Protein AF-0000000075309682 (afdb_homodimer)

Organism: NCBI:txid81985

Structure (mmCIF, N/CA/C/O backbone):
data_AF-0000000075309682-model_v1
#
loop_
_entity.id
_entity.type
_entity.pdbx_description
1 polymer 'TIR domain-containing protein'
#
loop_
_atom_site.group_PDB
_atom_site.id
_atom_site.type_symbol
_atom_site.label_atom_id
_atom_site.label_alt_id
_atom_site.label_comp_id
_atom_site.label_asym_id
_atom_site.label_entity_id
_atom_site.label_seq_id
_atom_site.pdbx_PDB_ins_code
_atom_site.Cartn_x
_atom_site.Cartn_y
_atom_site.Cartn_z
_atom_site.occupancy
_atom_site.B_iso_or_equiv
_atom_site.auth_seq_id
_atom_site.auth_comp_id
_atom_site.auth_asym_id
_atom_site.auth_atom_id
_atom_site.pdbx_PDB_model_num
ATOM 1 N N . MET A 1 1 ? -8.477 -44.25 30.625 1 30.27 1 MET A N 1
ATOM 2 C CA . MET A 1 1 ? -8.773 -44.062 29.203 1 30.27 1 MET A CA 1
ATOM 3 C C . MET A 1 1 ? -8.367 -42.656 28.734 1 30.27 1 MET A C 1
ATOM 5 O O . MET A 1 1 ? -9 -41.688 29.109 1 30.27 1 MET A O 1
ATOM 9 N N . GLU A 1 2 ? -7.117 -42.438 28.438 1 32.97 2 GLU A N 1
ATOM 10 C CA . GLU A 1 2 ? -6.523 -41.125 28.109 1 32.97 2 GLU A CA 1
ATOM 11 C C . GLU A 1 2 ? -7.09 -40.594 26.812 1 32.97 2 GLU A C 1
ATOM 13 O O . GLU A 1 2 ? -7.277 -41.312 25.844 1 32.97 2 GLU A O 1
ATOM 18 N N . ALA A 1 3 ? -7.887 -39.531 26.875 1 37.75 3 ALA A N 1
ATOM 19 C CA . ALA A 1 3 ? -8.445 -38.906 25.688 1 37.75 3 ALA A CA 1
ATOM 20 C C . ALA A 1 3 ? -7.383 -38.75 24.594 1 37.75 3 ALA A C 1
ATOM 22 O O . ALA A 1 3 ? -6.246 -38.344 24.875 1 37.75 3 ALA A O 1
ATOM 23 N N . PRO A 1 4 ? -7.484 -39.469 23.391 1 36.34 4 PRO A N 1
ATOM 24 C CA . PRO A 1 4 ? -6.516 -39.219 22.328 1 36.34 4 PRO A CA 1
ATOM 25 C C . PRO A 1 4 ? -6.297 -37.75 22.031 1 36.34 4 PRO A C 1
ATOM 27 O O . PRO A 1 4 ? -7.258 -36.969 22.016 1 36.34 4 PRO A O 1
ATOM 30 N N . SER A 1 5 ? -5.312 -37.125 22.594 1 38.94 5 SER A N 1
ATOM 31 C CA . SER A 1 5 ? -4.914 -35.75 22.203 1 38.94 5 SER A CA 1
ATOM 32 C C . SER A 1 5 ? -4.84 -35.594 20.688 1 38.94 5 SER A C 1
ATOM 34 O O . SER A 1 5 ? -4.035 -36.281 20.031 1 38.94 5 SER A O 1
ATOM 36 N N . SER A 1 6 ? -5.934 -35.656 19.969 1 38.66 6 SER A N 1
ATOM 37 C CA . SER A 1 6 ? -5.922 -35.312 18.547 1 38.66 6 SER A CA 1
ATOM 38 C C . SER A 1 6 ? -4.891 -34.219 18.266 1 38.66 6 SER A C 1
ATOM 40 O O . SER A 1 6 ? -5.016 -33.094 18.75 1 38.66 6 SER A O 1
ATOM 42 N N . SER A 1 7 ? -3.65 -34.531 18.359 1 38.25 7 SER A N 1
ATOM 43 C CA . SER A 1 7 ? -2.578 -33.656 17.891 1 38.25 7 SER A CA 1
ATOM 44 C C . SER A 1 7 ? -2.957 -32.969 16.562 1 38.25 7 SER A C 1
ATOM 46 O O . SER A 1 7 ? -3.174 -33.656 15.562 1 38.25 7 SER A O 1
ATOM 48 N N . ASN A 1 8 ? -3.938 -32.094 16.5 1 40.78 8 ASN A N 1
ATOM 49 C CA . ASN A 1 8 ? -4.086 -31.266 15.32 1 40.78 8 ASN A CA 1
ATOM 50 C C . ASN A 1 8 ? -2.752 -31.062 14.602 1 40.78 8 ASN A C 1
ATOM 52 O O . ASN A 1 8 ? -1.847 -30.422 15.141 1 40.78 8 ASN A O 1
ATOM 56 N N . ASP A 1 9 ? -2.188 -32 13.938 1 40.59 9 ASP A N 1
ATOM 57 C CA . ASP A 1 9 ? -1.043 -31.969 13.039 1 40.59 9 ASP A CA 1
ATOM 58 C C . ASP A 1 9 ? -0.966 -30.625 12.312 1 40.59 9 ASP A C 1
ATOM 60 O O . ASP A 1 9 ? -1.657 -30.406 11.312 1 40.59 9 ASP A O 1
ATOM 64 N N . ILE A 1 10 ? -0.925 -29.547 12.961 1 46.94 10 ILE A N 1
ATOM 65 C CA . ILE A 1 10 ? -0.657 -28.25 12.375 1 46.94 10 ILE A CA 1
ATOM 66 C C . ILE A 1 10 ? 0.434 -28.375 11.312 1 46.94 10 ILE A C 1
ATOM 68 O O . ILE A 1 10 ? 1.527 -28.859 11.594 1 46.94 10 ILE A O 1
ATOM 72 N N . LYS A 1 11 ? 0.177 -28.688 10.039 1 52.5 11 LYS A N 1
ATOM 73 C CA . LYS A 1 11 ? 1.14 -28.594 8.945 1 52.5 11 LYS A CA 1
ATOM 74 C C . LYS A 1 11 ? 2.199 -27.531 9.227 1 52.5 11 LYS A C 1
ATOM 76 O O . LYS A 1 11 ? 1.871 -26.391 9.562 1 52.5 11 LYS A O 1
ATOM 81 N N . GLU A 1 12 ? 3.414 -27.922 9.586 1 62.31 12 GLU A N 1
ATOM 82 C CA . GLU A 1 12 ? 4.586 -27.109 9.898 1 62.31 12 GLU A CA 1
ATOM 83 C C . GLU A 1 12 ? 4.938 -26.172 8.75 1 62.31 12 GLU A C 1
ATOM 85 O O . GLU A 1 12 ? 5.566 -25.141 8.953 1 62.31 12 GLU A O 1
ATOM 90 N N . GLY A 1 13 ? 4.359 -26.391 7.48 1 67.25 13 GLY A N 1
ATOM 91 C CA . GLY A 1 13 ? 4.75 -25.531 6.371 1 67.25 13 GLY A CA 1
ATOM 92 C C . GLY A 1 13 ? 3.852 -24.328 6.211 1 67.25 13 GLY A C 1
ATOM 93 O O . GLY A 1 13 ? 2.934 -24.109 7.008 1 67.25 13 GLY A O 1
ATOM 94 N N . PRO A 1 14 ? 4.355 -23.484 5.246 1 76.62 14 PRO A N 1
ATOM 95 C CA . PRO A 1 14 ? 3.494 -22.312 5.027 1 76.62 14 PRO A CA 1
ATOM 96 C C . PRO A 1 14 ? 2.104 -22.688 4.527 1 76.62 14 PRO A C 1
ATOM 98 O O . PRO A 1 14 ? 1.956 -23.656 3.773 1 76.62 14 PRO A O 1
ATOM 101 N N . GLN A 1 15 ? 1.184 -22.016 4.992 1 88.19 15 GLN A N 1
ATOM 102 C CA . GLN A 1 15 ? -0.184 -22.219 4.527 1 88.19 15 GLN A CA 1
ATOM 103 C C . GLN A 1 15 ? -0.411 -21.562 3.176 1 88.19 15 GLN A C 1
ATOM 105 O O . GLN A 1 15 ? -1.137 -22.094 2.33 1 88.19 15 GLN A O 1
ATOM 110 N N . VAL A 1 16 ? 0.318 -20.484 3.027 1 97.44 16 VAL A N 1
ATOM 111 C CA . VAL A 1 16 ? 0.082 -19.703 1.814 1 97.44 16 VAL A CA 1
ATOM 112 C C . VAL A 1 16 ? 1.411 -19.406 1.123 1 97.44 16 VAL A C 1
ATOM 114 O O . VAL A 1 16 ? 2.387 -19.031 1.776 1 97.44 16 VAL A O 1
ATOM 117 N N . PHE A 1 17 ? 1.53 -19.656 -0.183 1 97.19 17 PHE A N 1
ATOM 118 C CA . PHE A 1 17 ? 2.648 -19.25 -1.025 1 97.19 17 PHE A CA 1
ATOM 119 C C . PHE A 1 17 ? 2.268 -18.047 -1.878 1 97.19 17 PHE A C 1
ATOM 121 O O . PHE A 1 17 ? 1.271 -18.078 -2.602 1 97.19 17 PHE A O 1
ATOM 128 N N . ILE A 1 18 ? 3.037 -16.984 -1.777 1 98.12 18 ILE A N 1
ATOM 129 C CA . ILE A 1 18 ? 2.715 -15.789 -2.535 1 98.12 18 ILE A CA 1
ATOM 130 C C . ILE A 1 18 ? 3.695 -15.625 -3.695 1 98.12 18 ILE A C 1
ATOM 132 O O . ILE A 1 18 ? 4.898 -15.461 -3.48 1 98.12 18 ILE A O 1
ATOM 136 N N . ASN A 1 19 ? 3.221 -15.711 -4.887 1 96.75 19 ASN A N 1
ATOM 137 C CA . ASN A 1 19 ? 3.953 -15.594 -6.141 1 96.75 19 ASN A CA 1
ATOM 138 C C . ASN A 1 19 ? 3.742 -14.227 -6.785 1 96.75 19 ASN A C 1
ATOM 140 O O . ASN A 1 19 ? 2.615 -13.867 -7.125 1 96.75 19 ASN A O 1
ATOM 144 N N . PHE A 1 20 ? 4.77 -13.398 -6.871 1 97.25 20 PHE A N 1
ATOM 145 C CA . PHE A 1 20 ? 4.668 -12.07 -7.461 1 97.25 20 PHE A CA 1
ATOM 146 C C . PHE A 1 20 ? 6.023 -11.609 -7.984 1 97.25 20 PHE A C 1
ATOM 148 O O . PHE A 1 20 ? 7.043 -12.25 -7.73 1 97.25 20 PHE A O 1
ATOM 155 N N . ARG A 1 21 ? 5.949 -10.492 -8.719 1 94.06 21 ARG A N 1
ATOM 156 C CA . ARG A 1 21 ? 7.176 -9.898 -9.242 1 94.06 21 ARG A CA 1
ATOM 157 C C . ARG A 1 21 ? 7.277 -8.43 -8.852 1 94.06 21 ARG A C 1
ATOM 159 O O . ARG A 1 21 ? 6.301 -7.68 -8.961 1 94.06 21 ARG A O 1
ATOM 166 N N . GLY A 1 22 ? 8.445 -8.07 -8.367 1 93.38 22 GLY A N 1
ATOM 167 C CA . GLY A 1 22 ? 8.75 -6.652 -8.289 1 93.38 22 GLY A CA 1
ATOM 168 C C . GLY A 1 22 ? 9.047 -6.184 -6.879 1 93.38 22 GLY A C 1
ATOM 169 O O . GLY A 1 22 ? 8.273 -6.445 -5.953 1 93.38 22 GLY A O 1
ATOM 170 N N . ALA A 1 23 ? 10.133 -5.441 -6.75 1 93.44 23 ALA A N 1
ATOM 171 C CA . ALA A 1 23 ? 10.555 -4.918 -5.453 1 93.44 23 ALA A CA 1
ATOM 172 C C . ALA A 1 23 ? 9.555 -3.896 -4.922 1 93.44 23 ALA A C 1
ATOM 174 O O . ALA A 1 23 ? 9.281 -3.859 -3.721 1 93.44 23 ALA A O 1
ATOM 175 N N . GLU A 1 24 ? 9.047 -3.084 -5.801 1 95.19 24 GLU A N 1
ATOM 176 C CA . GLU A 1 24 ? 8.078 -2.072 -5.387 1 95.19 24 GLU A CA 1
ATOM 177 C C . GLU A 1 24 ? 6.793 -2.717 -4.875 1 95.19 24 GLU A C 1
ATOM 179 O O . GLU A 1 24 ? 6.266 -2.32 -3.834 1 95.19 24 GLU A O 1
ATOM 184 N N . LEU A 1 25 ? 6.309 -3.67 -5.617 1 96.75 25 LEU A N 1
ATOM 185 C CA . LEU A 1 25 ? 5.121 -4.395 -5.191 1 96.75 25 LEU A CA 1
ATOM 186 C C . LEU A 1 25 ? 5.348 -5.066 -3.842 1 96.75 25 LEU A C 1
ATOM 188 O O . LEU A 1 25 ? 4.453 -5.078 -2.99 1 96.75 25 LEU A O 1
ATOM 192 N N . ARG A 1 26 ? 6.547 -5.652 -3.607 1 96.5 26 ARG A N 1
ATOM 193 C CA . ARG A 1 26 ? 6.918 -6.293 -2.352 1 96.5 26 ARG A CA 1
ATOM 194 C C . ARG A 1 26 ? 6.805 -5.32 -1.184 1 96.5 26 ARG A C 1
ATOM 196 O O . ARG A 1 26 ? 6.223 -5.648 -0.148 1 96.5 26 ARG A O 1
ATOM 203 N N . LYS A 1 27 ? 7.309 -4.133 -1.395 1 97.06 27 LYS A N 1
ATOM 204 C CA . LYS A 1 27 ? 7.41 -3.152 -0.319 1 97.06 27 LYS A CA 1
ATOM 205 C C . LYS A 1 27 ? 6.055 -2.506 -0.036 1 97.06 27 LYS A C 1
ATOM 207 O O . LYS A 1 27 ? 5.848 -1.932 1.035 1 97.06 27 LYS A O 1
ATOM 21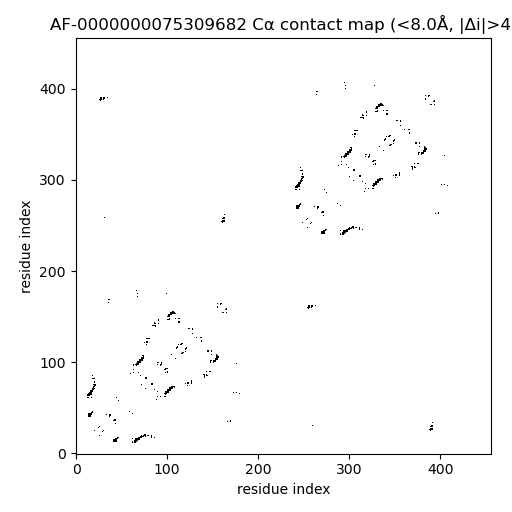2 N N . THR A 1 28 ? 5.184 -2.551 -1.026 1 97.81 28 THR A N 1
ATOM 213 C CA . THR A 1 28 ? 3.912 -1.846 -0.901 1 97.81 28 THR A CA 1
ATOM 214 C C . THR A 1 28 ? 2.766 -2.832 -0.696 1 97.81 28 THR A C 1
ATOM 216 O O . THR A 1 28 ? 2.615 -3.4 0.388 1 97.81 28 THR A O 1
ATOM 219 N N . PHE A 1 29 ? 2.105 -3.281 -1.715 1 98.62 29 PHE A N 1
ATOM 220 C CA . PHE A 1 29 ? 0.888 -4.082 -1.642 1 98.62 29 PHE A CA 1
ATOM 221 C C . PHE A 1 29 ? 1.145 -5.395 -0.913 1 98.62 29 PHE A C 1
ATOM 223 O O . PHE A 1 29 ? 0.392 -5.766 -0.011 1 98.62 29 PHE A O 1
ATOM 230 N N . ILE A 1 30 ? 2.221 -6.062 -1.232 1 98.44 30 ILE A N 1
ATOM 231 C CA . ILE A 1 30 ? 2.512 -7.391 -0.699 1 98.44 30 ILE A CA 1
ATOM 232 C C . ILE A 1 30 ? 2.789 -7.293 0.799 1 98.44 30 ILE A C 1
ATOM 234 O O . ILE A 1 30 ? 2.398 -8.18 1.566 1 98.44 30 ILE A O 1
ATOM 238 N N . SER A 1 31 ? 3.488 -6.258 1.217 1 98.25 31 SER A N 1
ATOM 239 C CA . SER A 1 31 ? 3.805 -6.121 2.635 1 98.25 31 SER A CA 1
ATOM 240 C C . SER A 1 31 ? 2.537 -6.02 3.477 1 98.25 31 SER A C 1
ATOM 242 O O . SER A 1 31 ? 2.469 -6.582 4.57 1 98.25 31 SER A O 1
ATOM 244 N N . HIS A 1 32 ? 1.549 -5.324 2.967 1 98.69 32 HIS A N 1
ATOM 245 C CA . HIS A 1 32 ? 0.282 -5.211 3.682 1 98.69 32 HIS A CA 1
ATOM 246 C C . HIS A 1 32 ? -0.47 -6.539 3.678 1 98.69 32 HIS A C 1
ATOM 248 O O . HIS A 1 32 ? -1.092 -6.906 4.676 1 98.69 32 HIS A O 1
ATOM 254 N N . LEU A 1 33 ? -0.425 -7.215 2.562 1 98.75 33 LEU A N 1
ATOM 255 C CA . LEU A 1 33 ? -1.071 -8.516 2.459 1 98.75 33 LEU A CA 1
ATOM 256 C C . LEU A 1 33 ? -0.447 -9.516 3.434 1 98.75 33 LEU A C 1
ATOM 258 O O . LEU A 1 33 ? -1.161 -10.203 4.16 1 98.75 33 LEU A O 1
ATOM 262 N N . GLU A 1 34 ? 0.878 -9.531 3.439 1 97.88 34 GLU A N 1
ATOM 263 C CA . GLU A 1 34 ? 1.6 -10.414 4.352 1 97.88 34 GLU A CA 1
ATOM 264 C C . GLU A 1 34 ? 1.268 -10.094 5.809 1 97.88 34 GLU A C 1
ATOM 266 O O . GLU A 1 34 ? 1.021 -11 6.609 1 97.88 34 GLU A O 1
ATOM 271 N N . SER A 1 35 ? 1.288 -8.836 6.117 1 97.75 35 SER A N 1
ATOM 272 C CA . SER A 1 35 ? 0.974 -8.406 7.477 1 97.75 35 SER A CA 1
ATOM 273 C C . SER A 1 35 ? -0.444 -8.805 7.871 1 97.75 35 SER A C 1
ATOM 275 O O . SER A 1 35 ? -0.682 -9.234 9 1 97.75 35 SER A O 1
ATOM 277 N N . ALA A 1 36 ? -1.384 -8.648 6.949 1 98 36 ALA A N 1
ATOM 278 C CA . ALA A 1 36 ? -2.773 -9.016 7.211 1 98 36 ALA A CA 1
ATOM 279 C C . ALA A 1 36 ? -2.914 -10.516 7.453 1 98 36 ALA A C 1
ATOM 281 O O . ALA A 1 36 ? -3.648 -10.938 8.344 1 98 36 ALA A O 1
ATOM 282 N N . LEU A 1 37 ? -2.215 -11.297 6.656 1 98 37 LEU A N 1
ATOM 283 C CA . LEU A 1 37 ? -2.217 -12.742 6.852 1 98 37 LEU A CA 1
ATOM 284 C C . LEU A 1 37 ? -1.651 -13.102 8.219 1 98 37 LEU A C 1
ATOM 286 O O . LEU A 1 37 ? -2.244 -13.906 8.953 1 98 37 LEU A O 1
ATOM 290 N N . LYS A 1 38 ? -0.6 -12.469 8.594 1 96.62 38 LYS A N 1
ATOM 291 C CA . LYS A 1 38 ? 0.066 -12.742 9.859 1 96.62 38 LYS A CA 1
ATOM 292 C C . LYS A 1 38 ? -0.836 -12.391 11.039 1 96.62 38 LYS A C 1
ATOM 294 O O . LYS A 1 38 ? -0.878 -13.117 12.039 1 96.62 38 LYS A O 1
ATOM 299 N N . ARG A 1 39 ? -1.554 -11.414 10.883 1 94.94 39 ARG A N 1
ATOM 300 C CA . ARG A 1 39 ? -2.42 -10.938 11.953 1 94.94 39 ARG A CA 1
ATOM 301 C C . ARG A 1 39 ? -3.492 -11.969 12.289 1 94.94 39 ARG A C 1
ATOM 303 O O . ARG A 1 39 ? -3.949 -12.047 13.43 1 94.94 39 ARG A O 1
ATOM 310 N N . ILE A 1 40 ? -3.869 -12.727 11.336 1 94.56 40 ILE A N 1
ATOM 311 C CA . ILE A 1 40 ? -4.926 -13.695 11.602 1 94.56 40 ILE A CA 1
ATOM 312 C C . ILE A 1 40 ? -4.32 -15.094 11.766 1 94.56 40 ILE A C 1
ATOM 314 O O . ILE A 1 40 ? -5.035 -16.094 11.695 1 94.56 40 ILE A O 1
ATOM 318 N N . GLY A 1 41 ? -2.971 -15.133 11.828 1 95.12 41 GLY A N 1
ATOM 319 C CA . GLY A 1 41 ? -2.285 -16.359 12.188 1 95.12 41 GLY A CA 1
ATOM 320 C C . GLY A 1 41 ? -1.945 -17.234 10.984 1 95.12 41 GLY A C 1
ATOM 321 O O . GLY A 1 41 ? -1.648 -18.422 11.133 1 95.12 41 GLY A O 1
ATOM 322 N N . ILE A 1 42 ? -2.025 -16.688 9.781 1 95.5 42 ILE A N 1
ATOM 323 C CA . ILE A 1 42 ? -1.706 -17.453 8.578 1 95.5 42 ILE A CA 1
ATOM 324 C C . ILE A 1 42 ? -0.272 -17.141 8.141 1 95.5 42 ILE A C 1
ATOM 326 O O . ILE A 1 42 ? 0.089 -15.992 7.926 1 95.5 42 ILE A O 1
ATOM 330 N N . ASN A 1 43 ? 0.494 -18.172 8.008 1 94.44 43 ASN A N 1
ATOM 331 C CA . ASN A 1 43 ? 1.881 -18.016 7.578 1 94.44 43 ASN A CA 1
ATOM 332 C C . ASN A 1 43 ? 2.008 -18.062 6.059 1 94.44 43 ASN A C 1
ATOM 334 O O . ASN A 1 43 ? 1.51 -19 5.418 1 94.44 43 ASN A O 1
ATOM 338 N N . ALA A 1 44 ? 2.648 -17.078 5.574 1 96.25 44 ALA A N 1
ATOM 339 C CA . ALA A 1 44 ? 2.887 -17.016 4.137 1 96.25 44 ALA A CA 1
ATOM 340 C C . ALA A 1 44 ? 4.375 -17.125 3.82 1 96.25 44 ALA A C 1
ATOM 342 O O . ALA A 1 44 ? 5.219 -16.703 4.617 1 96.25 44 ALA A O 1
ATOM 343 N N . TYR A 1 45 ? 4.66 -17.719 2.715 1 94.38 45 TYR A N 1
ATOM 344 C CA . TYR A 1 45 ? 6.023 -17.781 2.201 1 94.38 45 TYR A CA 1
ATOM 345 C C . TYR A 1 45 ? 6.18 -16.906 0.96 1 94.38 45 TYR A C 1
ATOM 347 O O . TYR A 1 45 ? 5.367 -16.984 0.036 1 94.38 45 TYR A O 1
ATOM 355 N N . ILE A 1 46 ? 7.137 -16 1.019 1 92 46 ILE A N 1
ATOM 356 C CA . ILE A 1 46 ? 7.531 -15.188 -0.123 1 92 46 ILE A CA 1
ATOM 357 C C . ILE A 1 46 ? 9 -15.438 -0.454 1 92 46 ILE A C 1
ATOM 359 O O . ILE A 1 46 ? 9.852 -15.445 0.438 1 92 46 ILE A O 1
ATOM 363 N N . ASP A 1 47 ? 9.188 -15.562 -1.706 1 82.44 47 ASP A N 1
ATOM 364 C CA . ASP A 1 47 ? 10.57 -15.781 -2.115 1 82.44 47 ASP A CA 1
ATOM 365 C C . ASP A 1 47 ? 11.414 -14.523 -1.897 1 82.44 47 ASP A C 1
ATOM 367 O O . ASP A 1 47 ? 10.969 -13.414 -2.189 1 82.44 47 ASP A O 1
ATOM 371 N N . SER A 1 48 ? 12.43 -14.367 -1.079 1 68.38 48 SER A N 1
ATOM 372 C CA . SER A 1 48 ? 13.289 -13.227 -0.77 1 68.38 48 SER A CA 1
ATOM 373 C C . SER A 1 48 ? 14.273 -12.953 -1.901 1 68.38 48 SER A C 1
ATOM 375 O O . SER A 1 48 ? 15.078 -12.023 -1.818 1 68.38 48 SER A O 1
ATOM 377 N N . ASN A 1 49 ? 13.906 -12.859 -3.223 1 57.22 49 ASN A N 1
ATOM 378 C CA . ASN A 1 49 ? 14.75 -12.562 -4.379 1 57.22 49 ASN A CA 1
ATOM 379 C C . ASN A 1 49 ? 16.203 -12.93 -4.117 1 57.22 49 ASN A C 1
ATOM 381 O O . ASN A 1 49 ? 17.109 -12.445 -4.805 1 57.22 49 ASN A O 1
ATOM 385 N N . GLU A 1 50 ? 16.656 -13.086 -2.906 1 47.66 50 GLU A N 1
ATOM 386 C CA . GLU A 1 50 ? 18.094 -13.289 -2.963 1 47.66 50 GLU A CA 1
ATOM 387 C C . GLU A 1 50 ? 18.5 -14.102 -4.195 1 47.66 50 GLU A C 1
ATOM 389 O O . GLU A 1 50 ? 17.703 -14.922 -4.684 1 47.66 50 GLU A O 1
ATOM 394 N N . PRO A 1 51 ? 19.609 -13.633 -4.891 1 42.38 51 PRO A N 1
ATOM 395 C CA . PRO A 1 51 ? 20.125 -14.352 -6.055 1 42.38 51 PRO A CA 1
ATOM 396 C C . PRO A 1 51 ? 19.641 -15.805 -6.105 1 42.38 51 PRO A C 1
ATOM 398 O O . PRO A 1 51 ? 19.25 -16.359 -5.078 1 42.38 51 PRO A O 1
ATOM 401 N N . ALA A 1 52 ? 19.719 -16.281 -7.398 1 41.53 52 ALA A N 1
ATOM 402 C CA . ALA A 1 52 ? 19.469 -17.547 -8.07 1 41.53 52 ALA A CA 1
ATOM 403 C C . ALA A 1 52 ? 19.875 -18.719 -7.184 1 41.53 52 ALA A C 1
ATOM 405 O O . ALA A 1 52 ? 19.406 -19.844 -7.387 1 41.53 52 ALA A O 1
ATOM 406 N N . GLY A 1 53 ? 21.062 -18.656 -6.812 1 39.09 53 GLY A N 1
ATOM 407 C CA . GLY A 1 53 ? 21.453 -20.062 -6.746 1 39.09 53 GLY A CA 1
ATOM 408 C C . GLY A 1 53 ? 20.641 -20.859 -5.742 1 39.09 53 GLY A C 1
ATOM 409 O O . GLY A 1 53 ? 21.031 -21.969 -5.359 1 39.09 53 GLY A O 1
ATOM 410 N N . GLU A 1 54 ? 20.141 -20.156 -4.785 1 49.31 54 GLU A N 1
ATOM 411 C CA . GLU A 1 54 ? 19.641 -21.156 -3.842 1 49.31 54 GLU A CA 1
ATOM 412 C C . GLU A 1 54 ? 18.562 -22.031 -4.484 1 49.31 54 GLU A C 1
ATOM 414 O O . GLU A 1 54 ? 17.906 -21.625 -5.445 1 49.31 54 GLU A O 1
ATOM 419 N N . ASP A 1 55 ? 18.328 -23.375 -4.078 1 62.62 55 ASP A N 1
ATOM 420 C CA . ASP A 1 55 ? 17.891 -24.656 -4.645 1 62.62 55 ASP A CA 1
ATOM 421 C C . ASP A 1 55 ? 16.438 -24.594 -5.098 1 62.62 55 ASP A C 1
ATOM 423 O O . ASP A 1 55 ? 15.539 -24.422 -4.281 1 62.62 55 ASP A O 1
ATOM 427 N N . LEU A 1 56 ? 16.219 -24.109 -6.43 1 71 56 LEU A N 1
ATOM 428 C CA . LEU A 1 56 ? 14.938 -24.359 -7.09 1 71 56 LEU A CA 1
ATOM 429 C C . LEU A 1 56 ? 14.156 -25.453 -6.367 1 71 56 LEU A C 1
ATOM 431 O O . LEU A 1 56 ? 12.938 -25.359 -6.223 1 71 56 LEU A O 1
ATOM 435 N N . HIS A 1 57 ? 15.062 -26.219 -5.801 1 79.19 57 HIS A N 1
ATOM 436 C CA . HIS A 1 57 ? 14.43 -27.359 -5.152 1 79.19 57 HIS A CA 1
ATOM 437 C C . HIS A 1 57 ? 13.758 -26.953 -3.844 1 79.19 57 HIS A C 1
ATOM 439 O O . HIS A 1 57 ? 12.656 -27.406 -3.537 1 79.19 57 HIS A O 1
ATOM 445 N N . LYS A 1 58 ? 14.383 -26.031 -3.232 1 82.31 58 LYS A N 1
ATOM 446 C CA . LYS A 1 58 ? 13.812 -25.594 -1.961 1 82.31 58 LYS A CA 1
ATOM 447 C C . LYS A 1 58 ? 12.547 -24.766 -2.182 1 82.31 58 LYS A C 1
ATOM 449 O O . LYS A 1 58 ? 11.57 -24.922 -1.446 1 82.31 58 LYS A O 1
ATOM 454 N N . LEU A 1 59 ? 12.562 -23.969 -3.17 1 86.12 59 LEU A N 1
ATOM 455 C CA . LEU A 1 59 ? 11.406 -23.141 -3.488 1 86.12 59 LEU A CA 1
ATOM 456 C C . LEU A 1 59 ? 10.227 -24 -3.924 1 86.12 59 LEU A C 1
ATOM 458 O O . LEU A 1 59 ? 9.094 -23.781 -3.479 1 86.12 59 LEU A O 1
ATOM 462 N N . PHE A 1 60 ? 10.5 -25.016 -4.715 1 89.81 60 PHE A N 1
ATOM 463 C CA . PHE A 1 60 ? 9.445 -25.906 -5.18 1 89.81 60 PHE A CA 1
ATOM 464 C C . PHE A 1 60 ? 8.867 -26.719 -4.027 1 89.81 60 PHE A C 1
ATOM 466 O O . PHE A 1 60 ? 7.664 -26.969 -3.975 1 89.81 60 PHE A O 1
ATOM 473 N N . GLU A 1 61 ? 9.758 -27.016 -3.107 1 89.88 61 GLU A N 1
ATOM 474 C CA . GLU A 1 61 ? 9.289 -27.734 -1.918 1 89.88 61 GLU A CA 1
ATOM 475 C C . GLU A 1 61 ? 8.305 -26.875 -1.118 1 89.88 61 GLU A C 1
ATOM 477 O O . GLU A 1 61 ? 7.309 -27.375 -0.601 1 89.88 61 GLU A O 1
ATOM 482 N N . ARG A 1 62 ? 8.57 -25.625 -1.091 1 91.69 62 ARG A N 1
ATOM 483 C CA . ARG A 1 62 ? 7.695 -24.719 -0.355 1 91.69 62 ARG A CA 1
ATOM 484 C C . ARG A 1 62 ? 6.344 -24.578 -1.048 1 91.69 62 ARG A C 1
ATOM 486 O O . ARG A 1 62 ? 5.309 -24.484 -0.386 1 91.69 62 ARG A O 1
ATOM 493 N N . ILE A 1 63 ? 6.387 -24.578 -2.301 1 94.75 63 ILE A N 1
ATOM 494 C CA . ILE A 1 63 ? 5.141 -24.547 -3.062 1 94.75 63 ILE A CA 1
ATOM 495 C C . ILE A 1 63 ? 4.348 -25.828 -2.801 1 94.75 63 ILE A C 1
ATOM 497 O O . ILE A 1 63 ? 3.15 -25.766 -2.514 1 94.75 63 ILE A O 1
ATOM 501 N N . GLU A 1 64 ? 5.035 -26.922 -2.738 1 93.69 64 GLU A N 1
ATOM 502 C CA . GLU A 1 64 ? 4.395 -28.219 -2.549 1 93.69 64 GLU A CA 1
ATOM 503 C C . GLU A 1 64 ? 3.818 -28.344 -1.141 1 93.69 64 GLU A C 1
ATOM 505 O O . GLU A 1 64 ? 2.797 -29 -0.94 1 93.69 64 GLU A O 1
ATOM 510 N N . GLU A 1 65 ? 4.426 -27.703 -0.29 1 92.56 65 GLU A N 1
ATOM 511 C CA . GLU A 1 65 ? 4.031 -27.812 1.111 1 92.56 65 GLU A CA 1
ATOM 512 C C . GLU A 1 65 ? 2.881 -26.859 1.434 1 92.56 65 GLU A C 1
ATOM 514 O O . GLU A 1 65 ? 2.219 -27.016 2.463 1 92.56 65 GLU A O 1
ATOM 519 N N . SER A 1 66 ? 2.621 -25.906 0.577 1 95.12 66 SER A N 1
ATOM 520 C CA . SER A 1 66 ? 1.593 -24.906 0.832 1 95.12 66 SER A CA 1
ATOM 521 C C . SER A 1 66 ? 0.2 -25.453 0.538 1 95.12 66 SER A C 1
ATOM 523 O O . SER A 1 66 ? 0.052 -26.406 -0.223 1 95.12 66 SER A O 1
ATOM 525 N N . ASN A 1 67 ? -0.78 -24.859 1.193 1 95.06 67 ASN A N 1
ATOM 526 C CA . ASN A 1 67 ? -2.174 -25.219 0.945 1 95.06 67 ASN A CA 1
ATOM 527 C C . ASN A 1 67 ? -2.787 -24.344 -0.148 1 95.06 67 ASN A C 1
ATOM 529 O O . ASN A 1 67 ? -3.605 -24.828 -0.939 1 95.06 67 ASN A O 1
ATOM 533 N N . VAL A 1 68 ? -2.373 -23.125 -0.157 1 97.69 68 VAL A N 1
ATOM 534 C CA . VAL A 1 68 ? -2.916 -22.141 -1.091 1 97.69 68 VAL A CA 1
ATOM 535 C C . VAL A 1 68 ? -1.781 -21.312 -1.696 1 97.69 68 VAL A C 1
ATOM 537 O O . VAL A 1 68 ? -0.859 -20.906 -0.989 1 97.69 68 VAL A O 1
ATOM 540 N N . ALA A 1 69 ? -1.818 -21.141 -2.982 1 98.31 69 ALA A N 1
ATOM 541 C CA . ALA A 1 69 ? -0.927 -20.188 -3.652 1 98.31 69 ALA A CA 1
ATOM 542 C C . ALA A 1 69 ? -1.689 -18.953 -4.121 1 98.31 69 ALA A C 1
ATOM 544 O O . ALA A 1 69 ? -2.773 -19.078 -4.695 1 98.31 69 ALA A O 1
ATOM 545 N N . LEU A 1 70 ? -1.186 -17.844 -3.803 1 98.88 70 LEU A N 1
ATOM 546 C CA . LEU A 1 70 ? -1.663 -16.578 -4.367 1 98.88 70 LEU A CA 1
ATOM 547 C C . LEU A 1 70 ? -0.775 -16.125 -5.523 1 98.88 70 LEU A C 1
ATOM 549 O O . LEU A 1 70 ? 0.391 -15.789 -5.316 1 98.88 70 LEU A O 1
ATOM 553 N N . ALA A 1 71 ? -1.287 -16.188 -6.719 1 98.69 71 ALA A N 1
ATOM 554 C CA . ALA A 1 71 ? -0.575 -15.648 -7.879 1 98.69 71 ALA A CA 1
ATOM 555 C C . ALA A 1 71 ? -0.94 -14.188 -8.125 1 98.69 71 ALA A C 1
ATOM 557 O O . ALA A 1 71 ? -2.006 -13.891 -8.672 1 98.69 71 ALA A O 1
ATOM 558 N N . ILE A 1 72 ? -0.067 -13.305 -7.719 1 98.81 72 ILE A N 1
ATOM 559 C CA . ILE A 1 72 ? -0.319 -11.875 -7.867 1 98.81 72 ILE A CA 1
ATOM 560 C C . ILE A 1 72 ? 0.131 -11.414 -9.25 1 98.81 72 ILE A C 1
ATOM 562 O O . ILE A 1 72 ? 1.306 -11.102 -9.461 1 98.81 72 ILE A O 1
ATOM 566 N N . LEU A 1 73 ? -0.831 -11.352 -10.148 1 98.5 73 LEU A N 1
ATOM 567 C CA . LEU A 1 73 ? -0.559 -10.961 -11.523 1 98.5 73 LEU A CA 1
ATOM 568 C C . LEU A 1 73 ? -0.645 -9.445 -11.688 1 98.5 73 LEU A C 1
ATOM 570 O O . LEU A 1 73 ? -1.722 -8.859 -11.547 1 98.5 73 LEU A O 1
ATOM 574 N N . SER A 1 74 ? 0.511 -8.852 -11.867 1 97.62 74 SER A N 1
ATOM 575 C CA . SER A 1 74 ? 0.628 -7.422 -12.125 1 97.62 74 SER A CA 1
ATOM 576 C C . SER A 1 74 ? 1.315 -7.156 -13.461 1 97.62 74 SER A C 1
ATOM 578 O O . SER A 1 74 ? 1.676 -8.094 -14.18 1 97.62 74 SER A O 1
ATOM 580 N N . SER A 1 75 ? 1.511 -5.871 -13.828 1 95.5 75 SER A N 1
ATOM 581 C CA . SER A 1 75 ? 1.945 -5.477 -15.164 1 95.5 75 SER A CA 1
ATOM 582 C C . SER A 1 75 ? 3.322 -6.047 -15.492 1 95.5 75 SER A C 1
ATOM 584 O O . SER A 1 75 ? 3.596 -6.41 -16.641 1 95.5 75 SER A O 1
ATOM 586 N N . ARG A 1 76 ? 4.18 -6.23 -14.5 1 95.19 76 ARG A N 1
ATOM 587 C CA . ARG A 1 76 ? 5.555 -6.645 -14.758 1 95.19 76 ARG A CA 1
ATOM 588 C C . ARG A 1 76 ? 5.754 -8.125 -14.445 1 95.19 76 ARG A C 1
ATOM 590 O O . ARG A 1 76 ? 6.887 -8.602 -14.383 1 95.19 76 ARG A O 1
ATOM 597 N N . TYR A 1 77 ? 4.688 -8.812 -14.242 1 96.81 77 TYR A N 1
ATOM 598 C CA . TYR A 1 77 ? 4.723 -10.211 -13.828 1 96.81 77 TYR A CA 1
ATOM 599 C C . TYR A 1 77 ? 5.531 -11.055 -14.812 1 96.81 77 TYR A C 1
ATOM 601 O O . TYR A 1 77 ? 6.355 -11.875 -14.398 1 96.81 77 TYR A O 1
ATOM 609 N N . THR A 1 78 ? 5.402 -10.812 -16.125 1 96.44 78 THR A N 1
ATOM 610 C CA . THR A 1 78 ? 5.945 -11.672 -17.156 1 96.44 78 THR A CA 1
ATOM 611 C C . THR A 1 78 ? 7.379 -11.273 -17.5 1 96.44 78 THR A C 1
ATOM 613 O O . THR A 1 78 ? 8.016 -11.891 -18.359 1 96.44 78 THR A O 1
ATOM 616 N N . GLU A 1 79 ? 7.887 -10.32 -16.75 1 94.06 79 GLU A N 1
ATOM 617 C CA . GLU A 1 79 ? 9.281 -9.93 -16.953 1 94.06 79 GLU A CA 1
ATOM 618 C C . GLU A 1 79 ? 10.227 -10.891 -16.234 1 94.06 79 GLU A C 1
ATOM 620 O O . GLU A 1 79 ? 11.438 -10.867 -16.469 1 94.06 79 GLU A O 1
ATOM 625 N N . SER A 1 80 ? 9.688 -11.695 -15.359 1 91.62 80 SER A N 1
ATOM 626 C CA . SER A 1 80 ? 10.531 -12.5 -14.477 1 91.62 80 SER A CA 1
ATOM 627 C C . SER A 1 80 ? 10.445 -13.984 -14.836 1 91.62 80 SER A C 1
ATOM 629 O O . SER A 1 80 ? 9.406 -14.609 -14.656 1 91.62 80 SER A O 1
ATOM 631 N N . ASN A 1 81 ? 11.539 -14.531 -15.234 1 89.31 81 ASN A N 1
ATOM 632 C CA . ASN A 1 81 ? 11.633 -15.969 -15.508 1 89.31 81 ASN A CA 1
ATOM 633 C C . ASN A 1 81 ? 11.328 -16.797 -14.258 1 89.31 81 ASN A C 1
ATOM 635 O O . ASN A 1 81 ? 10.641 -17.812 -14.336 1 89.31 81 ASN A O 1
ATOM 639 N N . TRP A 1 82 ? 11.781 -16.344 -13.188 1 87.19 82 TRP A N 1
ATOM 640 C CA . TRP A 1 82 ? 11.617 -17.047 -11.93 1 87.19 82 TRP A CA 1
ATOM 641 C C . TRP A 1 82 ? 10.148 -17.062 -11.5 1 87.19 82 TRP A C 1
ATOM 643 O O . TRP A 1 82 ? 9.633 -18.109 -11.086 1 87.19 82 TRP A O 1
ATOM 653 N N . CYS A 1 83 ? 9.531 -15.961 -11.617 1 92.62 83 CYS A N 1
ATOM 654 C CA . CYS A 1 83 ? 8.117 -15.859 -11.273 1 92.62 83 CYS A CA 1
ATOM 655 C C . CYS A 1 83 ? 7.277 -16.812 -12.117 1 92.62 83 CYS A C 1
ATOM 657 O O . CYS A 1 83 ? 6.398 -17.5 -11.602 1 92.62 83 CYS A O 1
ATOM 659 N N . LEU A 1 84 ? 7.637 -16.922 -13.344 1 94.12 84 LEU A N 1
ATOM 660 C CA . LEU A 1 84 ? 6.914 -17.781 -14.273 1 94.12 84 LEU A CA 1
ATOM 661 C C . LEU A 1 84 ? 7.203 -19.25 -13.977 1 94.12 84 LEU A C 1
ATOM 663 O O . LEU A 1 84 ? 6.312 -20.094 -14.086 1 94.12 84 LEU A O 1
ATOM 667 N N . LYS A 1 85 ? 8.438 -19.562 -13.594 1 92.31 85 LYS A N 1
ATOM 668 C CA . LYS A 1 85 ? 8.781 -20.922 -13.203 1 92.31 85 LYS A CA 1
ATOM 669 C C . LYS A 1 85 ? 7.977 -21.359 -11.977 1 92.31 85 LYS A C 1
ATOM 671 O O . LYS A 1 85 ? 7.492 -22.484 -11.922 1 92.31 85 LYS A O 1
ATOM 676 N N . GLU A 1 86 ? 7.824 -20.422 -11.086 1 94.75 86 GLU A N 1
ATOM 677 C CA . GLU A 1 86 ? 6.996 -20.688 -9.914 1 94.75 86 GLU A CA 1
ATOM 678 C C . GLU A 1 86 ? 5.547 -20.953 -10.305 1 94.75 86 GLU A C 1
ATOM 680 O O . GLU A 1 86 ? 4.91 -21.875 -9.781 1 94.75 86 GLU A O 1
ATOM 685 N N . LEU A 1 87 ? 5.109 -20.172 -11.203 1 97.19 87 LEU A N 1
ATOM 686 C CA . LEU A 1 87 ? 3.725 -20.344 -11.625 1 97.19 87 LEU A CA 1
ATOM 687 C C . LEU A 1 87 ? 3.506 -21.703 -12.273 1 97.19 87 LEU A C 1
ATOM 689 O O . LEU A 1 87 ? 2.486 -22.344 -12.031 1 97.19 87 LEU A O 1
ATOM 693 N N . VAL A 1 88 ? 4.445 -22.109 -13.062 1 96.56 88 VAL A N 1
ATOM 694 C CA . VAL A 1 88 ? 4.348 -23.422 -13.695 1 96.56 88 VAL A CA 1
ATOM 695 C C . VAL A 1 88 ? 4.281 -24.516 -12.625 1 96.56 88 VAL A C 1
ATOM 697 O O . VAL A 1 88 ? 3.432 -25.406 -12.688 1 96.56 88 VAL A O 1
ATOM 700 N N . LYS A 1 89 ? 5.145 -24.391 -11.672 1 96.06 89 LYS A N 1
ATOM 701 C CA . LYS A 1 89 ? 5.141 -25.359 -10.578 1 96.06 89 LYS A CA 1
ATOM 702 C C . LYS A 1 89 ? 3.828 -25.312 -9.805 1 96.06 89 LYS A C 1
ATOM 704 O O . LYS A 1 89 ? 3.275 -26.359 -9.453 1 96.06 89 LYS A O 1
ATOM 709 N N . ILE A 1 90 ? 3.295 -24.172 -9.547 1 98.06 90 ILE A N 1
ATOM 710 C CA . ILE A 1 90 ? 2.02 -24 -8.859 1 98.06 90 ILE A CA 1
ATOM 711 C C . ILE A 1 90 ? 0.917 -24.719 -9.633 1 98.06 90 ILE A C 1
ATOM 713 O O . ILE A 1 90 ? 0.152 -25.5 -9.062 1 98.06 90 ILE A O 1
ATOM 717 N N . MET A 1 91 ? 0.901 -24.516 -10.906 1 98.31 91 MET A N 1
ATOM 718 C CA . MET A 1 91 ? -0.169 -25.094 -11.711 1 98.31 91 MET A CA 1
ATOM 719 C C . MET A 1 91 ? -0.039 -26.609 -11.789 1 98.31 91 MET A C 1
ATOM 721 O O . MET A 1 91 ? -1.044 -27.312 -11.844 1 98.31 91 MET A O 1
ATOM 725 N N . GLU A 1 92 ? 1.177 -27.094 -11.781 1 97.31 92 GLU A N 1
ATOM 726 C CA . GLU A 1 92 ? 1.385 -28.531 -11.703 1 97.31 92 GLU A CA 1
ATOM 727 C C . GLU A 1 92 ? 0.784 -29.109 -10.422 1 97.31 92 GLU A C 1
ATOM 729 O O . GLU A 1 92 ? 0.098 -30.125 -10.453 1 97.31 92 GLU A O 1
ATOM 734 N N . CYS A 1 93 ? 0.988 -28.453 -9.391 1 96.94 93 CYS A N 1
ATOM 735 C CA . CYS A 1 93 ? 0.466 -28.891 -8.102 1 96.94 93 CYS A CA 1
ATOM 736 C C . CYS A 1 93 ? -1.056 -28.812 -8.07 1 96.94 93 CYS A C 1
ATOM 738 O O . CYS A 1 93 ? -1.719 -29.656 -7.473 1 96.94 93 CYS A O 1
ATOM 740 N N . VAL A 1 94 ? -1.573 -27.781 -8.695 1 97.12 94 VAL A N 1
ATOM 741 C CA . VAL A 1 94 ? -3.021 -27.625 -8.773 1 97.12 94 VAL A CA 1
ATOM 742 C C . VAL A 1 94 ? -3.635 -28.781 -9.555 1 97.12 94 VAL A C 1
ATOM 744 O O . VAL A 1 94 ? -4.656 -29.344 -9.141 1 97.12 94 VAL A O 1
ATOM 747 N N . GLU A 1 95 ? -3.039 -29.125 -10.578 1 95.81 95 GLU A N 1
ATOM 748 C CA . GLU A 1 95 ? -3.529 -30.219 -11.414 1 95.81 95 GLU A CA 1
ATOM 749 C C . GLU A 1 95 ? -3.508 -31.547 -10.656 1 95.81 95 GLU A C 1
ATOM 751 O O . GLU A 1 95 ? -4.34 -32.406 -10.898 1 95.81 95 GLU A O 1
ATOM 756 N N . GLN A 1 96 ? -2.637 -31.672 -9.734 1 94.06 96 GLN A N 1
ATOM 757 C CA . GLN A 1 96 ? -2.506 -32.875 -8.938 1 94.06 96 GLN A CA 1
ATOM 758 C C . GLN A 1 96 ? -3.396 -32.812 -7.695 1 94.06 96 GLN A C 1
ATOM 760 O O . GLN A 1 96 ? -3.342 -33.719 -6.844 1 94.06 96 GLN A O 1
ATOM 765 N N . ASP A 1 97 ? -4.188 -31.734 -7.559 1 90.62 97 ASP A N 1
ATOM 766 C CA . ASP A 1 97 ? -5.129 -31.531 -6.461 1 90.62 97 ASP A CA 1
ATOM 767 C C . ASP A 1 97 ? -4.398 -31.422 -5.125 1 90.62 97 ASP A C 1
ATOM 769 O O . ASP A 1 97 ? -4.902 -31.891 -4.098 1 90.62 97 ASP A O 1
ATOM 773 N N . ASN A 1 98 ? -3.17 -30.828 -5.184 1 91.06 98 ASN A N 1
ATOM 774 C CA . ASN A 1 98 ? -2.361 -30.703 -3.973 1 91.06 98 ASN A CA 1
ATOM 775 C C . ASN A 1 98 ? -2.252 -29.25 -3.514 1 91.06 98 ASN A C 1
ATOM 777 O O . ASN A 1 98 ? -1.631 -28.969 -2.49 1 91.06 98 ASN A O 1
ATOM 781 N N . LEU A 1 99 ? -2.832 -28.422 -4.266 1 95.81 99 LEU A N 1
ATOM 782 C CA . LEU A 1 99 ? -2.674 -27 -3.996 1 95.81 99 LEU A CA 1
ATOM 783 C C . LEU A 1 99 ? -3.846 -26.219 -4.562 1 95.81 99 LEU A C 1
ATOM 785 O O . LEU A 1 99 ? -4.297 -26.469 -5.684 1 95.81 99 LEU A O 1
ATOM 789 N N . TRP A 1 100 ? -4.34 -25.328 -3.785 1 96.94 100 TRP A N 1
ATOM 790 C CA . TRP A 1 100 ? -5.285 -24.344 -4.305 1 96.94 100 TRP A CA 1
ATOM 791 C C . TRP A 1 100 ? -4.551 -23.125 -4.844 1 96.94 100 TRP A C 1
ATOM 793 O O . TRP A 1 100 ? -3.498 -22.734 -4.328 1 96.94 100 TRP A O 1
ATOM 803 N N . VAL A 1 101 ? -5.16 -22.531 -5.898 1 98.56 101 VAL A N 1
ATOM 804 C CA . VAL A 1 101 ? -4.559 -21.297 -6.395 1 98.56 101 VAL A CA 1
ATOM 805 C C . VAL A 1 101 ? -5.629 -20.219 -6.52 1 98.56 101 VAL A C 1
ATOM 807 O O . VAL A 1 101 ? -6.758 -20.484 -6.934 1 98.56 101 VAL A O 1
ATOM 810 N N . ILE A 1 102 ? -5.277 -19.031 -6.086 1 98.69 102 ILE A N 1
ATOM 811 C CA . ILE A 1 102 ? -6.125 -17.859 -6.246 1 98.69 102 ILE A CA 1
ATOM 812 C C . ILE A 1 102 ? -5.387 -16.797 -7.062 1 98.69 102 ILE A C 1
ATOM 814 O O . ILE A 1 102 ? -4.457 -16.156 -6.562 1 98.69 102 ILE A O 1
ATOM 818 N N . PRO A 1 103 ? -5.793 -16.609 -8.297 1 98.81 103 PRO A N 1
ATOM 819 C CA . PRO A 1 103 ? -5.223 -15.484 -9.047 1 98.81 103 PRO A CA 1
ATOM 820 C C . PRO A 1 103 ? -5.664 -14.125 -8.5 1 98.81 103 PRO A C 1
ATOM 822 O O . PRO A 1 103 ? -6.852 -13.922 -8.242 1 98.81 103 PRO A O 1
ATOM 825 N N . ILE A 1 104 ? -4.738 -13.312 -8.289 1 98.94 104 ILE A N 1
ATOM 826 C CA . ILE A 1 104 ? -4.98 -11.93 -7.887 1 98.94 104 ILE A CA 1
ATOM 827 C C . ILE A 1 104 ? -4.543 -10.984 -9 1 98.94 104 ILE A C 1
ATOM 829 O O . ILE A 1 104 ? -3.352 -10.883 -9.305 1 98.94 104 ILE A O 1
ATOM 833 N N . PHE A 1 105 ? -5.504 -10.328 -9.594 1 98.75 105 PHE A N 1
ATOM 834 C CA . PHE A 1 105 ? -5.195 -9.359 -10.633 1 98.75 105 PHE A CA 1
ATOM 835 C C . PHE A 1 105 ? -5.043 -7.961 -10.039 1 98.75 105 PHE A C 1
ATOM 837 O O . PHE A 1 105 ? -6.035 -7.285 -9.766 1 98.75 105 PHE A O 1
ATOM 844 N N . TYR A 1 106 ? -3.793 -7.551 -9.836 1 98.69 106 TYR A N 1
ATOM 845 C CA . TYR A 1 106 ? -3.5 -6.273 -9.188 1 98.69 106 TYR A CA 1
ATOM 846 C C . TYR A 1 106 ? -3.199 -5.195 -10.227 1 98.69 106 TYR A C 1
ATOM 848 O O . TYR A 1 106 ? -2.133 -5.199 -10.844 1 98.69 106 TYR A O 1
ATOM 856 N N . LYS A 1 107 ? -4.105 -4.234 -10.391 1 97.56 107 LYS A N 1
ATOM 857 C CA . LYS A 1 107 ? -4.02 -3.174 -11.391 1 97.56 107 LYS A CA 1
ATOM 858 C C . LYS A 1 107 ? -3.777 -3.75 -12.781 1 97.56 107 LYS A C 1
ATOM 860 O O . LYS A 1 107 ? -2.93 -3.252 -13.523 1 97.56 107 LYS A O 1
ATOM 865 N N . LEU A 1 108 ? -4.406 -4.836 -13.016 1 97.62 108 LEU A N 1
ATOM 866 C CA . LEU A 1 108 ? -4.301 -5.566 -14.281 1 97.62 108 LEU A CA 1
ATOM 867 C C . LEU A 1 108 ? -5.629 -6.223 -14.641 1 97.62 108 LEU A C 1
ATOM 869 O O . LEU A 1 108 ? -6.266 -6.852 -13.789 1 97.62 108 LEU A O 1
ATOM 873 N N . ASP A 1 109 ? -6.016 -6.082 -15.828 1 96.62 109 ASP A N 1
ATOM 874 C CA . ASP A 1 109 ? -7.238 -6.719 -16.312 1 96.62 109 ASP A CA 1
ATOM 875 C C . ASP A 1 109 ? -7.004 -8.195 -16.625 1 96.62 109 ASP A C 1
ATOM 877 O O . ASP A 1 109 ? -6.086 -8.539 -17.375 1 96.62 109 ASP A O 1
ATOM 881 N N . PRO A 1 110 ? -7.859 -9.023 -16.094 1 97.06 110 PRO A N 1
ATOM 882 C CA . PRO A 1 110 ? -7.707 -10.453 -16.375 1 97.06 110 PRO A CA 1
ATOM 883 C C . PRO A 1 110 ? -7.652 -10.758 -17.859 1 97.06 110 PRO A C 1
ATOM 885 O O . PRO A 1 110 ? -6.945 -11.68 -18.281 1 97.06 110 PRO A O 1
ATOM 888 N N . SER A 1 111 ? -8.289 -10.008 -18.688 1 96.62 111 SER A N 1
ATOM 889 C CA . SER A 1 111 ? -8.305 -10.242 -20.125 1 96.62 111 SER A CA 1
ATOM 890 C C . SER A 1 111 ? -6.922 -10.039 -20.734 1 96.62 111 SER A C 1
ATOM 892 O O . SER A 1 111 ? -6.578 -10.672 -21.734 1 96.62 111 SER A O 1
ATOM 894 N N . THR A 1 112 ? -6.172 -9.109 -20.125 1 97.25 112 THR A N 1
ATOM 895 C CA . THR A 1 112 ? -4.809 -8.875 -20.578 1 97.25 112 THR A CA 1
ATOM 896 C C . THR A 1 112 ? -3.953 -10.125 -20.406 1 97.25 112 THR A C 1
ATOM 898 O O . THR A 1 112 ? -3.127 -10.445 -21.266 1 97.25 112 THR A O 1
ATOM 901 N N . VAL A 1 113 ? -4.164 -10.844 -19.312 1 97.31 113 VAL A N 1
ATOM 902 C CA . VAL A 1 113 ? -3.402 -12.062 -19.031 1 97.31 113 VAL A CA 1
ATOM 903 C C . VAL A 1 113 ? -3.85 -13.18 -19.969 1 97.31 113 VAL A C 1
ATOM 905 O O . VAL A 1 113 ? -3.018 -13.867 -20.578 1 97.31 113 VAL A O 1
ATOM 908 N N . LYS A 1 114 ? -5.113 -13.297 -20.156 1 95.19 114 LYS A N 1
ATOM 909 C CA . LYS A 1 114 ? -5.672 -14.344 -21.016 1 95.19 114 LYS A CA 1
ATOM 910 C C . LYS A 1 114 ? -5.227 -14.172 -22.469 1 95.19 114 LYS A C 1
ATOM 912 O O . LYS A 1 114 ? -4.867 -15.141 -23.125 1 95.19 114 LYS A O 1
ATOM 917 N N . GLY A 1 115 ? -5.168 -12.945 -22.875 1 95.56 115 GLY A N 1
ATOM 918 C CA . GLY A 1 115 ? -4.84 -12.664 -24.266 1 95.56 115 GLY A CA 1
ATOM 919 C C . GLY A 1 115 ? -3.365 -12.383 -24.484 1 95.56 115 GLY A C 1
ATOM 920 O O . GLY A 1 115 ? -2.912 -12.266 -25.609 1 95.56 115 GLY A O 1
ATOM 921 N N . LEU A 1 116 ? -2.693 -12.266 -23.391 1 95.31 116 LEU A N 1
ATOM 922 C CA . LEU A 1 116 ? -1.293 -11.859 -23.438 1 95.31 116 LEU A CA 1
ATOM 923 C C . LEU A 1 116 ? -1.127 -10.555 -24.219 1 95.31 116 LEU A C 1
ATOM 925 O O . LEU A 1 116 ? -0.281 -10.469 -25.109 1 95.31 116 LEU A O 1
ATOM 929 N N . ASP A 1 117 ? -1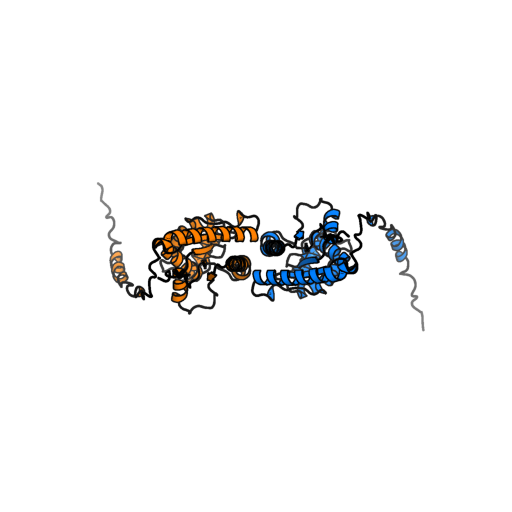.929 -9.625 -23.891 1 92.62 117 ASP A N 1
ATOM 930 C CA . ASP A 1 117 ? -1.998 -8.367 -24.625 1 92.62 117 ASP A CA 1
ATOM 931 C C . ASP A 1 117 ? -1.09 -7.312 -24 1 92.62 117 ASP A C 1
ATOM 933 O O . ASP A 1 117 ? -0.629 -7.48 -22.859 1 92.62 117 ASP A O 1
ATOM 937 N N . GLY A 1 118 ? -0.75 -6.316 -24.812 1 92.81 118 GLY A N 1
ATOM 938 C CA . GLY A 1 118 ? -0.036 -5.156 -24.312 1 92.81 118 GLY A CA 1
ATOM 939 C C . GLY A 1 118 ? 1.357 -5.488 -23.812 1 92.81 118 GLY A C 1
ATOM 940 O O . GLY A 1 118 ? 2.021 -6.375 -24.344 1 92.81 118 GLY A O 1
ATOM 941 N N . ASP A 1 119 ? 1.759 -4.707 -22.828 1 94.12 119 ASP A N 1
ATOM 942 C CA . ASP A 1 119 ? 3.104 -4.863 -22.281 1 94.12 119 ASP A CA 1
ATOM 943 C C . ASP A 1 119 ? 3.277 -6.238 -21.641 1 94.12 119 ASP A C 1
ATOM 945 O O . ASP A 1 119 ? 4.371 -6.812 -21.672 1 94.12 119 ASP A O 1
ATOM 949 N N . PHE A 1 120 ? 2.184 -6.766 -21.188 1 96.06 120 PHE A N 1
ATOM 950 C CA . PHE A 1 120 ? 2.217 -8.07 -20.531 1 96.06 120 PHE A CA 1
ATOM 951 C C . PHE A 1 120 ? 2.684 -9.148 -21.5 1 96.06 120 PHE A C 1
ATOM 953 O O . PHE A 1 120 ? 3.559 -9.945 -21.172 1 96.06 120 PHE A O 1
ATOM 960 N N . GLY A 1 121 ? 2.146 -9.156 -22.688 1 95.19 121 GLY A N 1
ATOM 961 C CA . GLY A 1 121 ? 2.537 -10.102 -23.719 1 95.19 121 GLY A CA 1
ATOM 962 C C . GLY A 1 121 ? 3.906 -9.812 -24.297 1 95.19 121 GLY A C 1
ATOM 963 O O . GLY A 1 121 ? 4.688 -10.727 -24.547 1 95.19 121 GLY A O 1
ATOM 964 N N . ILE A 1 122 ? 4.191 -8.523 -24.484 1 95.62 122 ILE A N 1
ATOM 965 C CA . ILE A 1 122 ? 5.461 -8.117 -25.078 1 95.62 122 ILE A CA 1
ATOM 966 C C . ILE A 1 122 ? 6.613 -8.523 -24.172 1 95.62 122 ILE A C 1
ATOM 968 O O . ILE A 1 122 ? 7.629 -9.039 -24.641 1 95.62 122 ILE A O 1
ATOM 972 N N . GLN A 1 123 ? 6.414 -8.32 -22.938 1 95.56 123 GLN A N 1
ATOM 973 C CA . GLN A 1 123 ? 7.445 -8.672 -21.969 1 95.56 123 GLN A CA 1
ATOM 974 C C . GLN A 1 123 ? 7.691 -10.172 -21.953 1 95.56 123 GLN A C 1
ATOM 976 O O . GLN A 1 123 ? 8.836 -10.617 -21.828 1 95.56 123 GLN A O 1
ATOM 981 N N . LEU A 1 124 ? 6.613 -10.945 -22.047 1 94.38 124 LEU A N 1
ATOM 982 C CA . LEU A 1 124 ? 6.734 -12.398 -22.109 1 94.38 124 LEU A CA 1
ATOM 983 C C . LEU A 1 124 ? 7.543 -12.836 -23.312 1 94.38 124 LEU A C 1
ATOM 985 O O . LEU A 1 124 ? 8.445 -13.672 -23.203 1 94.38 124 LEU A O 1
ATOM 989 N N . TRP A 1 125 ? 7.203 -12.203 -24.406 1 91.56 125 TRP A N 1
ATOM 990 C CA . TRP A 1 125 ? 7.891 -12.508 -25.641 1 91.56 125 TRP A CA 1
ATOM 991 C C . TRP A 1 125 ? 9.367 -12.141 -25.562 1 91.56 125 TRP A C 1
ATOM 993 O O . TRP A 1 125 ? 10.234 -12.922 -25.969 1 91.56 125 TRP A O 1
ATOM 1003 N N . ASN A 1 126 ? 9.609 -10.984 -25.031 1 93.62 126 ASN A N 1
ATOM 1004 C CA . ASN A 1 126 ? 10.984 -10.531 -24.891 1 93.62 126 ASN A CA 1
ATOM 1005 C C . ASN A 1 126 ? 11.789 -11.445 -23.969 1 93.62 126 ASN A C 1
ATOM 1007 O O . ASN A 1 126 ? 12.961 -11.727 -24.234 1 93.62 126 ASN A O 1
ATOM 1011 N N . LEU A 1 127 ? 11.102 -11.875 -22.953 1 91.94 127 LEU A N 1
ATOM 1012 C CA . LEU A 1 127 ? 11.758 -12.773 -22.016 1 91.94 127 LEU A CA 1
ATOM 1013 C C . LEU A 1 127 ? 12.133 -14.086 -22.688 1 91.94 127 LEU A C 1
ATOM 1015 O O . LEU A 1 127 ? 13.234 -14.609 -22.484 1 91.94 127 LEU A O 1
ATOM 1019 N N . TRP A 1 128 ? 11.234 -14.594 -23.438 1 89.75 128 TRP A N 1
ATOM 1020 C CA . TRP A 1 128 ? 11.461 -15.844 -24.156 1 89.75 128 TRP A CA 1
ATOM 1021 C C . TRP A 1 128 ? 12.609 -15.703 -25.156 1 89.75 128 TRP A C 1
ATOM 1023 O O . TRP A 1 128 ? 13.484 -16.578 -25.234 1 89.75 128 TRP A O 1
ATOM 1033 N N . ARG A 1 129 ? 12.656 -14.617 -25.797 1 89.12 129 ARG A N 1
ATOM 1034 C CA . ARG A 1 129 ? 13.68 -14.383 -26.812 1 89.12 129 ARG A CA 1
ATOM 1035 C C . ARG A 1 129 ? 15.055 -14.258 -26.172 1 89.12 129 ARG A C 1
ATOM 1037 O O . ARG A 1 129 ? 16.047 -14.719 -26.734 1 89.12 129 ARG A O 1
ATOM 1044 N N . LYS A 1 130 ? 15.117 -13.617 -25.062 1 87 130 LYS A N 1
ATOM 1045 C CA . LYS A 1 130 ? 16.375 -13.391 -24.359 1 87 130 LYS A CA 1
ATOM 1046 C C . LYS A 1 130 ? 17 -14.711 -23.906 1 87 130 LYS A C 1
ATOM 1048 O O . LYS A 1 130 ? 18.219 -14.844 -23.844 1 87 130 LYS A O 1
ATOM 1053 N N . LYS A 1 131 ? 16.203 -15.672 -23.562 1 76.5 131 LYS A N 1
ATOM 1054 C CA . LYS A 1 131 ? 16.688 -16.938 -23.062 1 76.5 131 LYS A CA 1
ATOM 1055 C C . LYS A 1 131 ? 16.844 -17.969 -24.188 1 76.5 131 LYS A C 1
ATOM 1057 O O . LYS A 1 131 ? 16.656 -19.156 -23.969 1 76.5 131 LYS A O 1
ATOM 1062 N N . GLU A 1 132 ? 17.266 -17.5 -25.359 1 64.75 132 GLU A N 1
ATOM 1063 C CA . GLU A 1 132 ? 17.656 -18.172 -26.578 1 64.75 132 GLU A CA 1
ATOM 1064 C C . GLU A 1 132 ? 16.438 -18.766 -27.297 1 64.75 132 GLU A C 1
ATOM 1066 O O . GLU A 1 132 ? 16.578 -19.422 -28.328 1 64.75 132 GLU A O 1
ATOM 1071 N N . GLY A 1 133 ? 15.242 -18.406 -26.828 1 60.75 133 GLY A N 1
ATOM 1072 C CA . GLY A 1 133 ? 14.008 -18.625 -27.562 1 60.75 133 GLY A CA 1
ATOM 1073 C C . GLY A 1 133 ? 13.852 -20.062 -28.047 1 60.75 133 GLY A C 1
ATOM 1074 O O . GLY A 1 133 ? 13.008 -20.344 -28.906 1 60.75 133 GLY A O 1
ATOM 1075 N N . ARG A 1 134 ? 14.891 -20.969 -27.656 1 62.22 134 ARG A N 1
ATOM 1076 C CA . ARG A 1 134 ? 14.922 -22.266 -28.328 1 62.22 134 ARG A CA 1
ATOM 1077 C C . ARG A 1 134 ? 14.141 -23.312 -27.531 1 62.22 134 ARG A C 1
ATOM 1079 O O . ARG A 1 134 ? 14 -24.453 -27.969 1 62.22 134 ARG A O 1
ATOM 1086 N N . ASP A 1 135 ? 13.477 -22.875 -26.5 1 71.25 135 ASP A N 1
ATOM 1087 C CA . ASP A 1 135 ? 12.875 -23.922 -25.688 1 71.25 135 ASP A CA 1
ATOM 1088 C C . ASP A 1 135 ? 11.367 -23.719 -25.531 1 71.25 135 ASP A C 1
ATOM 1090 O O . ASP A 1 135 ? 10.828 -22.719 -26.031 1 71.25 135 ASP A O 1
ATOM 1094 N N . ASP A 1 136 ? 10.711 -24.797 -25.312 1 83.06 136 ASP A N 1
ATOM 1095 C CA . ASP A 1 136 ? 9.258 -24.859 -25.203 1 83.06 136 ASP A CA 1
ATOM 1096 C C . ASP A 1 136 ? 8.766 -24.156 -23.938 1 83.06 136 ASP A C 1
ATOM 1098 O O . ASP A 1 136 ? 7.617 -24.328 -23.531 1 83.06 136 ASP A O 1
ATOM 1102 N N . ARG A 1 137 ? 9.617 -23.281 -23.531 1 85.88 137 ARG A N 1
ATOM 1103 C CA . ARG A 1 137 ? 9.258 -22.656 -22.266 1 85.88 137 ARG A CA 1
ATOM 1104 C C . ARG A 1 137 ? 8.055 -21.734 -22.438 1 85.88 137 ARG A C 1
ATOM 1106 O O . ARG A 1 137 ? 7.207 -21.625 -21.547 1 85.88 137 ARG A O 1
ATOM 1113 N N . ILE A 1 138 ? 7.965 -21.109 -23.578 1 88.75 138 ILE A N 1
ATOM 1114 C CA . ILE A 1 138 ? 6.891 -20.141 -23.797 1 88.75 138 ILE A CA 1
ATOM 1115 C C . ILE A 1 138 ? 5.543 -20.859 -23.766 1 88.75 138 ILE A C 1
ATOM 1117 O O . ILE A 1 138 ? 4.543 -20.297 -23.312 1 88.75 138 ILE A O 1
ATOM 1121 N N . LEU A 1 139 ? 5.543 -22.062 -24.25 1 91.94 139 LEU A N 1
ATOM 1122 C CA . LEU A 1 139 ? 4.309 -22.844 -24.234 1 91.94 139 LEU A CA 1
ATOM 1123 C C . LEU A 1 139 ? 3.91 -23.188 -22.797 1 91.94 139 LEU A C 1
ATOM 1125 O O . LEU A 1 139 ? 2.729 -23.141 -22.453 1 91.94 139 LEU A O 1
ATOM 1129 N N . LYS A 1 140 ? 4.898 -23.531 -22.047 1 94.06 140 LYS A N 1
ATOM 1130 C CA . LYS A 1 140 ? 4.652 -23.844 -20.641 1 94.06 140 LYS A CA 1
ATOM 1131 C C . LYS A 1 140 ? 4.172 -22.609 -19.875 1 94.06 140 LYS A C 1
ATOM 1133 O O . LYS A 1 140 ? 3.248 -22.688 -19.062 1 94.06 140 LYS A O 1
ATOM 1138 N N . TRP A 1 141 ? 4.801 -21.5 -20.188 1 95.69 141 TRP A N 1
ATOM 1139 C CA . TRP A 1 141 ? 4.406 -20.234 -19.547 1 95.69 141 TRP A CA 1
ATOM 1140 C C . TRP A 1 141 ? 2.98 -19.859 -19.938 1 95.69 141 TRP A C 1
ATOM 1142 O O . TRP A 1 141 ? 2.17 -19.516 -19.062 1 95.69 141 TRP A O 1
ATOM 1152 N N . ASP A 1 142 ? 2.723 -20.016 -21.172 1 95.06 142 ASP A N 1
ATOM 1153 C CA . ASP A 1 142 ? 1.386 -19.703 -21.656 1 95.06 142 ASP A CA 1
ATOM 1154 C C . ASP A 1 142 ? 0.338 -20.625 -21.047 1 95.06 142 ASP A C 1
ATOM 1156 O O . ASP A 1 142 ? -0.724 -20.172 -20.609 1 95.06 142 ASP A O 1
ATOM 1160 N N . ALA A 1 143 ? 0.687 -21.891 -20.984 1 96.81 143 ALA A N 1
ATOM 1161 C CA . ALA A 1 143 ? -0.239 -22.859 -20.406 1 96.81 143 ALA A CA 1
ATOM 1162 C C . ALA A 1 143 ? -0.513 -22.531 -18.938 1 96.81 143 ALA A C 1
ATOM 1164 O O . ALA A 1 143 ? -1.656 -22.609 -18.484 1 96.81 143 ALA A O 1
ATOM 1165 N N . ALA A 1 144 ? 0.487 -22.156 -18.25 1 98.19 144 ALA A N 1
ATOM 1166 C CA . ALA A 1 144 ? 0.339 -21.828 -16.828 1 98.19 144 ALA A CA 1
ATOM 1167 C C . ALA A 1 144 ? -0.51 -20.562 -16.656 1 98.19 144 ALA A C 1
ATOM 1169 O O . ALA A 1 144 ? -1.378 -20.516 -15.773 1 98.19 144 ALA A O 1
ATOM 1170 N N . LEU A 1 145 ? -0.26 -19.594 -17.5 1 98.25 145 LEU A N 1
ATOM 1171 C CA . LEU A 1 145 ? -1.006 -18.344 -17.438 1 98.25 145 LEU A CA 1
ATOM 1172 C C . LEU A 1 145 ? -2.473 -18.562 -17.781 1 98.25 145 LEU A C 1
ATOM 1174 O O . LEU A 1 145 ? -3.363 -18.031 -17.125 1 98.25 145 LEU A O 1
ATOM 1178 N N . GLN A 1 146 ? -2.725 -19.422 -18.75 1 97.56 146 GLN A N 1
ATOM 1179 C CA . GLN A 1 146 ? -4.098 -19.781 -19.109 1 97.56 146 GLN A CA 1
ATOM 1180 C C . GLN A 1 146 ? -4.766 -20.562 -17.984 1 97.56 146 GLN A C 1
ATOM 1182 O O . GLN A 1 146 ? -5.93 -20.312 -17.656 1 97.56 146 GLN A O 1
ATOM 1187 N N . GLY A 1 147 ? -4.012 -21.453 -17.484 1 97.94 147 GLY A N 1
ATOM 1188 C CA . GLY A 1 147 ? -4.531 -22.266 -16.391 1 97.94 147 GLY A CA 1
ATOM 1189 C C . GLY A 1 147 ? -4.934 -21.453 -15.18 1 97.94 147 GLY A C 1
ATOM 1190 O O . GLY A 1 147 ? -6.016 -21.656 -14.625 1 97.94 147 GLY A O 1
ATOM 1191 N N . VAL A 1 148 ? -4.125 -20.5 -14.812 1 98.38 148 VAL A N 1
ATOM 1192 C CA . VAL A 1 148 ? -4.387 -19.75 -13.594 1 98.38 148 VAL A CA 1
ATOM 1193 C C . VAL A 1 148 ? -5.547 -18.781 -13.828 1 98.38 148 VAL A C 1
ATOM 1195 O O . VAL A 1 148 ? -6.352 -18.547 -12.922 1 98.38 148 VAL A O 1
ATOM 1198 N N . THR A 1 149 ? -5.656 -18.25 -15.031 1 97.38 149 THR A N 1
ATOM 1199 C CA . THR A 1 149 ? -6.711 -17.297 -15.344 1 97.38 149 THR A CA 1
ATOM 1200 C C . THR A 1 149 ? -8.07 -17.984 -15.422 1 97.38 149 THR A C 1
ATOM 1202 O O . THR A 1 149 ? -9.109 -17.344 -15.375 1 97.38 149 THR A O 1
ATOM 1205 N N . SER A 1 150 ? -8.031 -19.297 -15.547 1 96.5 150 SER A N 1
ATOM 1206 C CA . SER A 1 150 ? -9.273 -20.062 -15.617 1 96.5 150 SER A CA 1
ATOM 1207 C C . SER A 1 150 ? -9.844 -20.312 -14.227 1 96.5 150 SER A C 1
ATOM 1209 O O . SER A 1 150 ? -10.977 -20.781 -14.086 1 96.5 150 SER A O 1
ATOM 1211 N N . LYS A 1 151 ? -9.125 -20.016 -13.195 1 96.94 151 LYS A N 1
ATOM 1212 C CA . LYS A 1 151 ? -9.578 -20.203 -11.82 1 96.94 151 LYS A CA 1
ATOM 1213 C C . LYS A 1 151 ? -10.32 -18.953 -11.32 1 96.94 151 LYS A C 1
ATOM 1215 O O . LYS A 1 151 ? -10.234 -17.891 -11.93 1 96.94 151 LYS A O 1
ATOM 1220 N N . PHE A 1 152 ? -11.094 -19.109 -10.273 1 95 152 PHE A N 1
ATOM 1221 C CA . PHE A 1 152 ? -11.719 -17.953 -9.633 1 95 152 PHE A CA 1
ATOM 1222 C C . PHE A 1 152 ? -10.664 -17.016 -9.039 1 95 152 PHE A C 1
ATOM 1224 O O . PHE A 1 152 ? -9.852 -17.453 -8.219 1 95 152 PHE A O 1
ATOM 1231 N N . GLY A 1 153 ? -10.688 -15.781 -9.508 1 97.5 153 GLY A N 1
ATOM 1232 C CA . GLY A 1 153 ? -9.688 -14.828 -9.047 1 97.5 153 GLY A CA 1
ATOM 1233 C C . GLY A 1 153 ? -10.297 -13.539 -8.539 1 97.5 153 GLY A C 1
ATOM 1234 O O . GLY A 1 153 ? -11.516 -13.391 -8.492 1 97.5 153 GLY A O 1
ATOM 1235 N N . LEU A 1 154 ? -9.484 -12.711 -7.992 1 98.62 154 LEU A N 1
ATOM 1236 C CA . LEU A 1 154 ? -9.883 -11.406 -7.461 1 98.62 154 LEU A CA 1
ATOM 1237 C C . LEU A 1 154 ? -9.203 -10.281 -8.234 1 98.62 154 LEU A C 1
ATOM 1239 O O . LEU A 1 154 ? -8.031 -10.383 -8.594 1 98.62 154 LEU A O 1
ATOM 1243 N N . VAL A 1 155 ? -9.992 -9.203 -8.469 1 98.56 155 VAL A N 1
ATOM 1244 C CA . VAL A 1 155 ? -9.516 -8.07 -9.25 1 98.56 155 VAL A CA 1
ATOM 1245 C C . VAL A 1 155 ? -9.477 -6.816 -8.383 1 98.56 155 VAL A C 1
ATOM 1247 O O . VAL A 1 155 ? -10.484 -6.426 -7.801 1 98.56 155 VAL A O 1
ATOM 1250 N N . SER A 1 156 ? -8.344 -6.164 -8.352 1 98.5 156 SER A N 1
ATOM 1251 C CA . SER A 1 156 ? -8.156 -5.043 -7.441 1 98.5 156 SER A CA 1
ATOM 1252 C C . SER A 1 156 ? -9.094 -3.891 -7.781 1 98.5 156 SER A C 1
ATOM 1254 O O . SER A 1 156 ? -9.586 -3.195 -6.887 1 98.5 156 SER A O 1
ATOM 1256 N N . GLU A 1 157 ? -9.414 -3.727 -9.039 1 96.44 157 GLU A N 1
ATOM 1257 C CA . GLU A 1 157 ? -10.195 -2.588 -9.5 1 96.44 157 GLU A CA 1
ATOM 1258 C C . GLU A 1 157 ? -11.664 -2.73 -9.094 1 96.44 157 GLU A C 1
ATOM 1260 O O . GLU A 1 157 ? -12.43 -1.769 -9.172 1 96.44 157 GLU A O 1
ATOM 1265 N N . THR A 1 158 ? -12.047 -3.885 -8.617 1 96.44 158 THR A N 1
ATOM 1266 C CA . THR A 1 158 ? -13.414 -4.094 -8.156 1 96.44 158 THR A CA 1
ATOM 1267 C C . THR A 1 158 ? -13.586 -3.586 -6.727 1 96.44 158 THR A C 1
ATOM 1269 O O . THR A 1 158 ? -14.711 -3.529 -6.211 1 96.44 158 THR A O 1
ATOM 1272 N N . CYS A 1 159 ? -12.492 -3.219 -6.098 1 96.75 159 CYS A N 1
ATOM 1273 C CA . CYS A 1 159 ? -12.523 -2.703 -4.734 1 96.75 159 CYS A CA 1
ATOM 1274 C C . CYS A 1 159 ? -12.266 -1.2 -4.715 1 96.75 159 CYS A C 1
ATOM 1276 O O . CYS A 1 159 ? -11.633 -0.663 -5.621 1 96.75 159 CYS A O 1
ATOM 1278 N N . ARG A 1 160 ? -12.672 -0.58 -3.699 1 95.5 160 ARG A N 1
ATOM 1279 C CA . ARG A 1 160 ? -12.555 0.869 -3.566 1 95.5 160 ARG A CA 1
ATOM 1280 C C . ARG A 1 160 ? -11.102 1.285 -3.387 1 95.5 160 ARG A C 1
ATOM 1282 O O . ARG A 1 160 ? -10.695 2.355 -3.844 1 95.5 160 ARG A O 1
ATOM 1289 N N . ASN A 1 161 ? -10.391 0.462 -2.664 1 97.75 161 ASN A N 1
ATOM 1290 C CA . ASN A 1 161 ? -8.984 0.768 -2.395 1 97.75 161 ASN A CA 1
ATOM 1291 C C . ASN A 1 161 ? -8.203 -0.486 -2.018 1 97.75 161 ASN A C 1
ATOM 1293 O O . ASN A 1 161 ? -8.766 -1.577 -1.937 1 97.75 161 ASN A O 1
ATOM 1297 N N . ASP A 1 162 ? -6.941 -0.335 -1.796 1 98.44 162 ASP A N 1
ATOM 1298 C CA . ASP A 1 162 ? -6.047 -1.464 -1.564 1 98.44 162 ASP A CA 1
ATOM 1299 C C . ASP A 1 162 ? -6.359 -2.15 -0.237 1 98.44 162 ASP A C 1
ATOM 1301 O O . ASP A 1 162 ? -6.27 -3.375 -0.13 1 98.44 162 ASP A O 1
ATOM 1305 N N . ALA A 1 163 ? -6.656 -1.39 0.804 1 98.56 163 ALA A N 1
ATOM 1306 C CA . ALA A 1 163 ? -6.961 -1.989 2.1 1 98.56 163 ALA A CA 1
ATOM 1307 C C . ALA A 1 163 ? -8.172 -2.908 2.008 1 98.56 163 ALA A C 1
ATOM 1309 O O . ALA A 1 163 ? -8.156 -4.027 2.529 1 98.56 163 ALA A O 1
ATOM 1310 N N . ALA A 1 164 ? -9.195 -2.418 1.323 1 98.5 164 ALA A N 1
ATOM 1311 C CA . ALA A 1 164 ? -10.391 -3.232 1.116 1 98.5 164 ALA A CA 1
ATOM 1312 C C . ALA A 1 164 ? -10.07 -4.473 0.289 1 98.5 164 ALA A C 1
ATOM 1314 O O . ALA A 1 164 ? -10.625 -5.547 0.534 1 98.5 164 ALA A O 1
ATOM 1315 N N . PHE A 1 165 ? -9.25 -4.297 -0.698 1 98.88 165 PHE A N 1
ATOM 1316 C CA . PHE A 1 165 ? -8.859 -5.414 -1.548 1 98.88 165 PHE A CA 1
ATOM 1317 C C . PHE A 1 165 ? -8.133 -6.48 -0.74 1 98.88 165 PHE A C 1
ATOM 1319 O O . PHE A 1 165 ? -8.391 -7.676 -0.897 1 98.88 165 PHE A O 1
ATOM 1326 N N . VAL A 1 166 ? -7.215 -6.078 0.175 1 98.81 166 VAL A N 1
ATOM 1327 C CA . VAL A 1 166 ? -6.504 -7.004 1.049 1 98.81 166 VAL A CA 1
ATOM 1328 C C . VAL A 1 166 ? -7.5 -7.762 1.922 1 98.81 166 VAL A C 1
ATOM 1330 O O . VAL A 1 166 ? -7.398 -8.977 2.08 1 98.81 166 VAL A O 1
ATOM 1333 N N . ASP A 1 167 ? -8.469 -7.039 2.424 1 98.44 167 ASP A N 1
ATOM 1334 C CA . ASP A 1 167 ? -9.492 -7.688 3.244 1 98.44 167 ASP A CA 1
ATOM 1335 C C . ASP A 1 167 ? -10.234 -8.758 2.451 1 98.44 167 ASP A C 1
ATOM 1337 O O . ASP A 1 167 ? -10.531 -9.828 2.975 1 98.44 167 ASP A O 1
ATOM 1341 N N . ASP A 1 168 ? -10.531 -8.43 1.222 1 98.5 168 ASP A N 1
ATOM 1342 C CA . ASP A 1 168 ? -11.219 -9.391 0.357 1 98.5 168 ASP A CA 1
ATOM 1343 C C . ASP A 1 168 ? -10.367 -10.641 0.137 1 98.5 168 ASP A C 1
ATOM 1345 O O . ASP A 1 168 ? -10.883 -11.758 0.188 1 98.5 168 ASP A O 1
ATOM 1349 N N . ILE A 1 169 ? -9.148 -10.43 -0.114 1 98.75 169 ILE A N 1
ATOM 1350 C CA . ILE A 1 169 ? -8.227 -11.547 -0.332 1 98.75 169 ILE A CA 1
ATOM 1351 C C . ILE A 1 169 ? -8.18 -12.43 0.915 1 98.75 169 ILE A C 1
ATOM 1353 O O . ILE A 1 169 ? -8.273 -13.656 0.822 1 98.75 169 ILE A O 1
ATOM 1357 N N . ILE A 1 170 ? -8.078 -11.828 2.086 1 98.56 170 ILE A N 1
ATOM 1358 C CA . ILE A 1 170 ? -7.984 -12.547 3.35 1 98.56 170 ILE A CA 1
ATOM 1359 C C . ILE A 1 170 ? -9.227 -13.406 3.549 1 98.56 170 ILE A C 1
ATOM 1361 O O . ILE A 1 170 ? -9.133 -14.578 3.922 1 98.56 170 ILE A O 1
ATOM 1365 N N . THR A 1 171 ? -10.344 -12.805 3.26 1 98.19 171 THR A N 1
ATOM 1366 C CA . THR A 1 171 ? -11.609 -13.523 3.391 1 98.19 171 THR A CA 1
ATOM 1367 C C . THR A 1 171 ? -11.625 -14.75 2.482 1 98.19 171 THR A C 1
ATOM 1369 O O . THR A 1 171 ? -12.008 -15.844 2.91 1 98.19 171 THR A O 1
ATOM 1372 N N . HIS A 1 172 ? -11.156 -14.602 1.29 1 97.94 172 HIS A N 1
ATOM 1373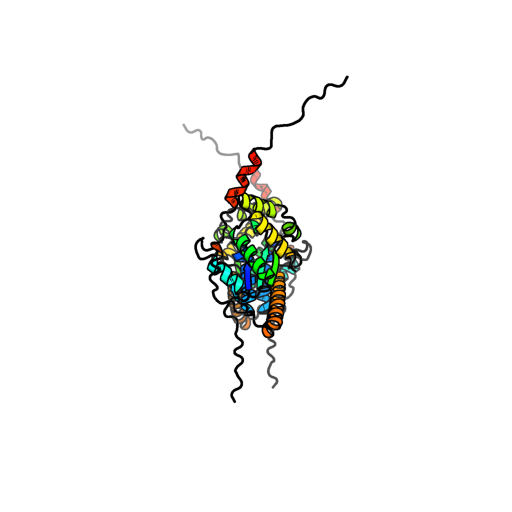 C CA . HIS A 1 172 ? -11.148 -15.703 0.331 1 97.94 172 HIS A CA 1
ATOM 1374 C C . HIS A 1 172 ? -10.148 -16.781 0.739 1 97.94 172 HIS A C 1
ATOM 1376 O O . HIS A 1 172 ? -10.445 -17.969 0.649 1 97.94 172 HIS A O 1
ATOM 1382 N N . VAL A 1 173 ? -9 -16.359 1.202 1 97.75 173 VAL A N 1
ATOM 1383 C CA . VAL A 1 173 ? -7.977 -17.312 1.644 1 97.75 173 VAL A CA 1
ATOM 1384 C C . VAL A 1 173 ? -8.508 -18.141 2.809 1 97.75 173 VAL A C 1
ATOM 1386 O O . VAL A 1 173 ? -8.359 -19.359 2.828 1 97.75 173 VAL A O 1
ATOM 1389 N N . GLN A 1 174 ? -9.141 -17.5 3.736 1 96.81 174 GLN A N 1
ATOM 1390 C CA . GLN A 1 174 ? -9.703 -18.188 4.891 1 96.81 174 GLN A CA 1
ATOM 1391 C C . GLN A 1 174 ? -10.742 -19.219 4.461 1 96.81 174 GLN A C 1
ATOM 1393 O O . GLN A 1 174 ? -10.773 -20.344 4.98 1 96.81 174 GLN A O 1
ATOM 1398 N N . ASN A 1 175 ? -11.555 -18.828 3.525 1 96.25 175 ASN A N 1
ATOM 1399 C CA . ASN A 1 175 ? -12.586 -19.734 3.021 1 96.25 175 ASN A CA 1
ATOM 1400 C C . ASN A 1 175 ? -11.969 -20.953 2.352 1 96.25 175 ASN A C 1
ATOM 1402 O O . ASN A 1 175 ? -12.422 -22.078 2.58 1 96.25 175 ASN A O 1
ATOM 1406 N N . VAL A 1 176 ? -10.93 -20.703 1.561 1 95.44 176 VAL A N 1
ATOM 1407 C CA . VAL A 1 176 ? -10.281 -21.797 0.846 1 95.44 176 VAL A CA 1
ATOM 1408 C C . VAL A 1 176 ? -9.562 -22.719 1.839 1 95.44 176 VAL A C 1
ATOM 1410 O O . VAL A 1 176 ? -9.617 -23.938 1.715 1 95.44 176 VAL A O 1
ATOM 1413 N N . LEU A 1 177 ? -8.945 -22.172 2.812 1 94 177 LEU A N 1
ATOM 1414 C CA . LEU A 1 177 ? -8.234 -22.969 3.811 1 94 177 LEU A CA 1
ATOM 1415 C C . LEU A 1 177 ? -9.211 -23.797 4.633 1 94 177 LEU A C 1
ATOM 1417 O O . LEU A 1 177 ? -8.914 -24.953 4.977 1 94 177 LEU A O 1
ATOM 1421 N N . SER A 1 178 ? -10.336 -23.203 4.957 1 92.69 178 SER A N 1
ATOM 1422 C CA . SER A 1 178 ? -11.367 -23.953 5.676 1 92.69 178 SER A CA 1
ATOM 1423 C C . SER A 1 178 ? -11.859 -25.141 4.852 1 92.69 178 SER A C 1
ATOM 1425 O O . SER A 1 178 ? -12.023 -26.234 5.379 1 92.69 178 SER A O 1
ATOM 1427 N N . LYS A 1 179 ? -12.094 -24.891 3.621 1 91.31 179 LYS A N 1
ATOM 1428 C CA . LYS A 1 179 ? -12.523 -25.953 2.715 1 91.31 179 LYS A CA 1
ATOM 1429 C C . LYS A 1 179 ? -11.453 -27.047 2.592 1 91.31 179 LYS A C 1
ATOM 1431 O O . LYS A 1 179 ? -11.766 -28.234 2.6 1 91.31 179 LYS A O 1
ATOM 1436 N N . ASP A 1 180 ? -10.258 -26.594 2.443 1 89.19 180 ASP A N 1
ATOM 1437 C CA . ASP A 1 180 ? -9.141 -27.516 2.328 1 89.19 180 ASP A CA 1
ATOM 1438 C C . ASP A 1 180 ? -9.055 -28.438 3.547 1 89.19 180 ASP A C 1
ATOM 1440 O O . ASP A 1 180 ? -8.828 -29.641 3.412 1 89.19 180 ASP A O 1
ATOM 1444 N N . LEU A 1 181 ? -9.25 -27.938 4.734 1 85.12 181 LEU A N 1
ATOM 1445 C CA . LEU A 1 181 ? -9.203 -28.688 5.984 1 85.12 181 LEU A CA 1
ATOM 1446 C C . LEU A 1 181 ? -10.328 -29.703 6.047 1 85.12 181 LEU A C 1
ATOM 1448 O O . LEU A 1 181 ? -10.133 -30.828 6.523 1 85.12 181 LEU A O 1
ATOM 1452 N N . LEU A 1 182 ? -11.438 -29.281 5.586 1 82.69 182 LEU A N 1
ATOM 1453 C CA . LEU A 1 182 ? -12.602 -30.156 5.598 1 82.69 182 LEU A CA 1
ATOM 1454 C C . LEU A 1 182 ? -12.398 -31.344 4.652 1 82.69 182 LEU A C 1
ATOM 1456 O O . LEU A 1 182 ? -12.781 -32.469 4.973 1 82.69 182 LEU A O 1
ATOM 1460 N N . LEU A 1 183 ? -11.812 -31.031 3.586 1 82.81 183 LEU A N 1
ATOM 1461 C CA . LEU A 1 183 ? -11.617 -32.062 2.566 1 82.81 183 LEU A CA 1
ATOM 1462 C C . LEU A 1 183 ? -10.492 -33 2.961 1 82.81 183 LEU A C 1
ATOM 1464 O O . LEU A 1 183 ? -10.586 -34.219 2.721 1 82.81 183 LEU A O 1
ATOM 1468 N N . ARG A 1 184 ? -9.43 -32.531 3.525 1 76.31 184 ARG A N 1
ATOM 1469 C CA . ARG A 1 184 ? -8.273 -33.344 3.875 1 76.31 184 ARG A CA 1
ATOM 1470 C C . ARG A 1 184 ? -8.516 -34.125 5.172 1 76.31 184 ARG A C 1
ATOM 1472 O O . ARG A 1 184 ? -7.949 -35.188 5.383 1 76.31 184 ARG A O 1
ATOM 1479 N N . GLY A 1 185 ? -9.055 -33.344 6.266 1 61.19 185 GLY A N 1
ATOM 1480 C CA . GLY A 1 185 ? -9.445 -34.125 7.441 1 61.19 185 GLY A CA 1
ATOM 1481 C C . GLY A 1 185 ? -10.078 -35.469 7.105 1 61.19 185 GLY A C 1
ATOM 1482 O O . GLY A 1 185 ? -9.914 -36.438 7.844 1 61.19 185 GLY A O 1
ATOM 1483 N N . GLU A 1 186 ? -10.75 -35.562 6.078 1 53.97 186 GLU A N 1
ATOM 1484 C CA . GLU A 1 186 ? -11.352 -36.844 5.668 1 53.97 186 GLU A CA 1
ATOM 1485 C C . GLU A 1 186 ? -10.344 -37.719 4.953 1 53.97 186 GLU A C 1
ATOM 1487 O O . GLU A 1 186 ? -10.477 -38.969 4.957 1 53.97 186 GLU A O 1
ATOM 1492 N N . HIS A 1 187 ? -9.359 -37.219 4.266 1 52.22 187 HIS A N 1
ATOM 1493 C CA . HIS A 1 187 ? -8.305 -37.938 3.559 1 52.22 187 HIS A CA 1
ATOM 1494 C C . HIS A 1 187 ? -6.977 -37.188 3.654 1 52.22 187 HIS A C 1
ATOM 1496 O O . HIS A 1 187 ? -6.715 -36.281 2.877 1 52.22 187 HIS A O 1
ATOM 1502 N N . PRO A 1 188 ? -6.254 -37.312 4.789 1 47.34 188 PRO A N 1
ATOM 1503 C CA . PRO A 1 188 ? -5.02 -36.531 4.969 1 47.34 188 PRO A CA 1
ATOM 1504 C C . PRO A 1 188 ? -4.113 -36.594 3.738 1 47.34 188 PRO A C 1
ATOM 1506 O O . PRO A 1 188 ? -4.078 -37.594 3.037 1 47.34 188 PRO A O 1
ATOM 1509 N N . LYS A 1 189 ? -3.734 -35.438 2.949 1 53.47 189 LYS A N 1
ATOM 1510 C CA . LYS A 1 189 ? -2.758 -35.406 1.864 1 53.47 189 LYS A CA 1
ATOM 1511 C C . LYS A 1 189 ? -1.665 -36.438 2.08 1 53.47 189 LYS A C 1
ATOM 1513 O O . LYS A 1 189 ? -1.139 -36.562 3.188 1 53.47 189 LYS A O 1
ATOM 1518 N N . PRO A 1 190 ? -1.515 -37.375 1.23 1 44.34 190 PRO A N 1
ATOM 1519 C CA . PRO A 1 190 ? -0.332 -38.219 1.461 1 44.34 190 PRO A CA 1
ATOM 1520 C C . PRO A 1 190 ? 0.932 -37.375 1.695 1 44.34 190 PRO A C 1
ATOM 1522 O O . PRO A 1 190 ? 1.145 -36.375 1.027 1 44.34 190 PRO A O 1
ATOM 1525 N N . ARG A 1 191 ? 1.321 -37.125 2.832 1 41.06 191 ARG A N 1
ATOM 1526 C CA . ARG A 1 191 ? 2.652 -36.562 3.018 1 41.06 191 ARG A CA 1
ATOM 1527 C C . ARG A 1 191 ? 3.641 -37.125 2.008 1 41.06 191 ARG A C 1
ATOM 1529 O O . ARG A 1 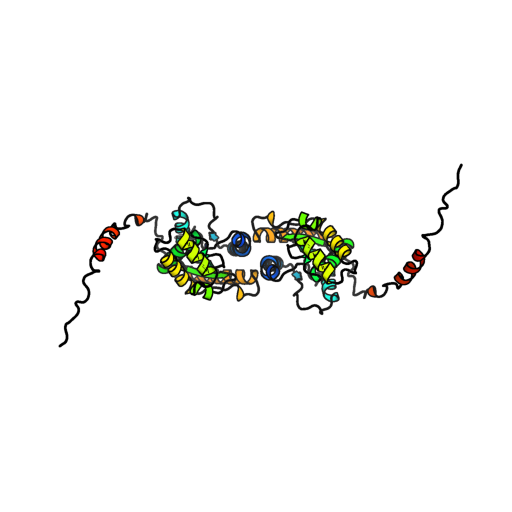191 ? 4.02 -38.281 2.1 1 41.06 191 ARG A O 1
ATOM 1536 N N . ARG A 1 192 ? 3.602 -36.781 0.711 1 37.88 192 ARG A N 1
ATOM 1537 C CA . ARG A 1 192 ? 4.738 -37.312 -0.031 1 37.88 192 ARG A CA 1
ATOM 1538 C C . ARG A 1 192 ? 6.055 -36.969 0.656 1 37.88 192 ARG A C 1
ATOM 1540 O O . ARG A 1 192 ? 6.379 -35.812 0.831 1 37.88 192 ARG A O 1
ATOM 1547 N N . ARG A 1 193 ? 6.711 -37.688 1.443 1 34.88 193 ARG A N 1
ATOM 1548 C CA . ARG A 1 193 ? 8.141 -37.719 1.724 1 34.88 193 ARG A CA 1
ATOM 1549 C C . ARG A 1 193 ? 8.945 -37.281 0.501 1 34.88 193 ARG A C 1
ATOM 1551 O O . ARG A 1 193 ? 8.453 -37.344 -0.626 1 34.88 193 ARG A O 1
ATOM 1558 N N . GLY A 1 194 ? 10.398 -36.844 0.611 1 33.88 194 GLY A N 1
ATOM 1559 C CA . GLY A 1 194 ? 11.469 -36.625 -0.35 1 33.88 194 GLY A CA 1
ATOM 1560 C C . GLY A 1 194 ? 11.445 -37.625 -1.501 1 33.88 194 GLY A C 1
ATOM 1561 O O . GLY A 1 194 ? 12.219 -38.594 -1.513 1 33.88 194 GLY A O 1
ATOM 1562 N N . ALA A 1 195 ? 10.555 -38.156 -2.023 1 31.08 195 ALA A N 1
ATOM 1563 C CA . ALA A 1 195 ? 10.953 -38.906 -3.215 1 31.08 195 ALA A CA 1
ATOM 1564 C C . ALA A 1 195 ? 11.742 -38 -4.176 1 31.08 195 ALA A C 1
ATOM 1566 O O . ALA A 1 195 ? 11.258 -36.969 -4.59 1 31.08 195 ALA A O 1
ATOM 1567 N N . ARG A 1 196 ? 13.188 -37.969 -4.113 1 33 196 ARG A N 1
ATOM 1568 C CA . ARG A 1 196 ? 14.133 -37.594 -5.16 1 33 196 ARG A CA 1
ATOM 1569 C C . ARG A 1 196 ? 13.578 -37.906 -6.543 1 33 196 ARG A C 1
ATOM 1571 O O . ARG A 1 196 ? 13.477 -39.094 -6.914 1 33 196 ARG A O 1
ATOM 1578 N N . ALA A 1 197 ? 12.602 -37.5 -7.004 1 31.2 197 ALA A N 1
ATOM 1579 C CA . ALA A 1 197 ? 12.297 -37.688 -8.414 1 31.2 197 ALA A CA 1
ATOM 1580 C C . ALA A 1 197 ? 13.523 -37.469 -9.289 1 31.2 197 ALA A C 1
ATOM 1582 O O . ALA A 1 197 ? 14.055 -36.344 -9.336 1 31.2 197 ALA A O 1
ATOM 1583 N N . LYS A 1 198 ? 14.5 -38.438 -9.43 1 32.09 198 LYS A N 1
ATOM 1584 C CA . LYS A 1 198 ? 15.422 -38.656 -10.547 1 32.09 198 LYS A CA 1
ATOM 1585 C C . LYS A 1 198 ? 14.75 -38.312 -11.875 1 32.09 198 LYS A C 1
ATOM 1587 O O . LYS A 1 198 ? 14.719 -39.125 -12.797 1 32.09 198 LYS A O 1
ATOM 1592 N N . TYR A 1 199 ? 13.664 -37.562 -11.859 1 30.89 199 TYR A N 1
ATOM 1593 C CA . TYR A 1 199 ? 13.039 -37.375 -13.156 1 30.89 199 TYR A CA 1
ATOM 1594 C C . TYR A 1 199 ? 14.008 -36.719 -14.148 1 30.89 199 TYR A C 1
ATOM 1596 O O . TYR A 1 199 ? 13.773 -36.75 -15.359 1 30.89 199 TYR A O 1
ATOM 1604 N N . TRP A 1 200 ? 15.008 -35.938 -13.648 1 30.42 200 TRP A N 1
ATOM 1605 C CA . TRP A 1 200 ? 15.531 -35.188 -14.781 1 30.42 200 TRP A CA 1
ATOM 1606 C C . TRP A 1 200 ? 16.266 -36.094 -15.758 1 30.42 200 TRP A C 1
ATOM 1608 O O . TRP A 1 200 ? 16.797 -35.625 -16.766 1 30.42 200 TRP A O 1
ATOM 1618 N N . LYS A 1 201 ? 16.672 -37.312 -15.375 1 30.05 201 LYS A N 1
ATOM 1619 C CA . LYS A 1 201 ? 17.578 -37.969 -16.328 1 30.05 201 LYS A CA 1
ATOM 1620 C C . LYS A 1 201 ? 16.844 -38.312 -17.609 1 30.05 201 LYS A C 1
ATOM 1622 O O . LYS A 1 201 ? 17.469 -38.781 -18.562 1 30.05 201 LYS A O 1
ATOM 1627 N N . ILE A 1 202 ? 15.516 -38.469 -17.609 1 27.03 202 ILE A N 1
ATOM 1628 C CA . ILE A 1 202 ? 15.109 -39.188 -18.812 1 27.03 202 ILE A CA 1
ATOM 1629 C C . ILE A 1 202 ? 15.031 -38.219 -20 1 27.03 202 ILE A C 1
ATOM 1631 O O . ILE A 1 202 ? 13.992 -37.594 -20.219 1 27.03 202 ILE A O 1
ATOM 1635 N N . PHE A 1 203 ? 15.711 -37.125 -20.016 1 28.45 203 PHE A N 1
ATOM 1636 C CA . PHE A 1 203 ? 15.633 -36.5 -21.328 1 28.45 203 PHE A CA 1
ATOM 1637 C C . PHE A 1 203 ? 16.078 -37.469 -22.422 1 28.45 203 PHE A C 1
ATOM 1639 O O . PHE A 1 203 ? 17.25 -37.844 -22.484 1 28.45 203 PHE A O 1
ATOM 1646 N N . PRO A 1 204 ? 15.305 -38.375 -22.984 1 25.66 204 PRO A N 1
ATOM 1647 C CA . PRO A 1 204 ? 15.664 -39.281 -24.078 1 25.66 204 PRO A CA 1
ATOM 1648 C C . PRO A 1 204 ? 16.297 -38.562 -25.266 1 25.66 204 PRO A C 1
ATOM 1650 O O . PRO A 1 204 ? 16.031 -37.375 -25.469 1 25.66 204 PRO A O 1
ATOM 1653 N N . ILE A 1 205 ? 17.438 -39 -25.891 1 29.5 205 ILE A N 1
ATOM 1654 C CA . ILE A 1 205 ? 18.297 -38.969 -27.078 1 29.5 205 ILE A CA 1
ATOM 1655 C C . ILE A 1 205 ? 17.438 -39 -28.328 1 29.5 205 ILE A C 1
ATOM 1657 O O . ILE A 1 205 ? 17.969 -39.031 -29.453 1 29.5 205 ILE A O 1
ATOM 1661 N N . LEU A 1 206 ? 16.094 -39.031 -28.188 1 27.78 206 LEU A N 1
ATOM 1662 C CA . LEU A 1 206 ? 15.414 -39.438 -29.406 1 27.78 206 LEU A CA 1
ATOM 1663 C C . LEU A 1 206 ? 15.531 -38.375 -30.484 1 27.78 206 LEU A C 1
ATOM 1665 O O . LEU A 1 206 ? 15.086 -38.562 -31.625 1 27.78 206 LEU A O 1
ATOM 1669 N N . PHE A 1 207 ? 15.984 -37.188 -30.156 1 28.97 207 PHE A N 1
ATOM 1670 C CA . PHE A 1 207 ? 15.844 -36.25 -31.266 1 28.97 207 PHE A CA 1
ATOM 1671 C C . PHE A 1 207 ? 16.812 -36.625 -32.406 1 28.97 207 PHE A C 1
ATOM 1673 O O . PHE A 1 207 ? 16.875 -35.906 -33.406 1 28.97 207 PHE A O 1
ATOM 1680 N N . LEU A 1 208 ? 17.75 -37.531 -32.188 1 27.56 208 LEU A N 1
ATOM 1681 C CA . LEU A 1 208 ? 18.734 -37.594 -33.281 1 27.56 208 LEU A CA 1
ATOM 1682 C C . LEU A 1 208 ? 18.094 -38.062 -34.562 1 27.56 208 LEU A C 1
ATOM 1684 O O . LEU A 1 208 ? 18.609 -37.812 -35.656 1 27.56 208 LEU A O 1
ATOM 1688 N N . VAL A 1 209 ? 17.109 -38.938 -34.531 1 27.3 209 VAL A N 1
ATOM 1689 C CA . VAL A 1 209 ? 16.953 -39.781 -35.688 1 27.3 209 VAL A CA 1
ATOM 1690 C C . VAL A 1 209 ? 16.297 -39 -36.844 1 27.3 209 VAL A C 1
ATOM 1692 O O . VAL A 1 209 ? 16.656 -39.156 -38 1 27.3 209 VAL A O 1
ATOM 1695 N N . THR A 1 210 ? 15.281 -38.188 -36.531 1 27.64 210 THR A N 1
ATOM 1696 C CA . THR A 1 210 ? 14.352 -38.062 -37.656 1 27.64 210 THR A CA 1
ATOM 1697 C C . THR A 1 210 ? 14.867 -37.062 -38.688 1 27.64 210 THR A C 1
ATOM 1699 O O . THR A 1 210 ? 14.242 -36.875 -39.719 1 27.64 210 THR A O 1
ATOM 1702 N N . TYR A 1 211 ? 15.844 -36.312 -38.375 1 28.34 211 TYR A N 1
ATOM 1703 C CA . TYR A 1 211 ? 16.125 -35.281 -39.375 1 28.34 211 TYR A CA 1
ATOM 1704 C C . TYR A 1 211 ? 16.672 -35.906 -40.656 1 28.34 211 TYR A C 1
ATOM 1706 O O . TYR A 1 211 ? 17.062 -35.188 -41.594 1 28.34 211 TYR A O 1
ATOM 1714 N N . LEU A 1 212 ? 17.109 -37.125 -40.656 1 28.41 212 LEU A N 1
ATOM 1715 C CA . LEU A 1 212 ? 17.844 -37.531 -41.844 1 28.41 212 LEU A CA 1
ATOM 1716 C C . LEU A 1 212 ? 16.938 -37.594 -43.062 1 28.41 212 LEU A C 1
ATOM 1718 O O . LEU A 1 212 ? 17.406 -37.438 -44.188 1 28.41 212 LEU A O 1
ATOM 1722 N N . TYR A 1 213 ? 15.695 -38.094 -42.906 1 25.77 213 TYR A N 1
ATOM 1723 C CA . TYR A 1 213 ? 15.117 -38.719 -44.094 1 25.77 213 TYR A CA 1
ATOM 1724 C C . TYR A 1 213 ? 14.594 -37.656 -45.062 1 25.77 213 TYR A C 1
ATOM 1726 O O . TYR A 1 213 ? 14.242 -38 -46.188 1 25.77 213 TYR A O 1
ATOM 1734 N N . ILE A 1 214 ? 14.203 -36.469 -44.625 1 30.59 214 ILE A N 1
ATOM 1735 C CA . ILE A 1 214 ? 13.273 -35.812 -45.531 1 30.59 214 ILE A CA 1
ATOM 1736 C C . ILE A 1 214 ? 14.039 -35.219 -46.719 1 30.59 214 ILE A C 1
ATOM 1738 O O . ILE A 1 214 ? 13.547 -34.344 -47.406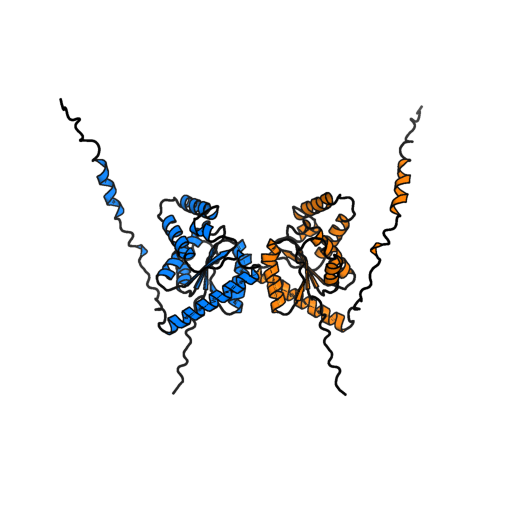 1 30.59 214 ILE A O 1
ATOM 1742 N N . SER A 1 215 ? 15.352 -35.406 -46.812 1 27.72 215 SER A N 1
ATOM 1743 C CA . SER A 1 215 ? 16 -34.719 -47.906 1 27.72 215 SER A CA 1
ATOM 1744 C C . SER A 1 215 ? 15.414 -35.156 -49.25 1 27.72 215 SER A C 1
ATOM 1746 O O . SER A 1 215 ? 15.547 -34.438 -50.25 1 27.72 215 SER A O 1
ATOM 1748 N N . ARG A 1 216 ? 15.344 -36.406 -49.562 1 26.81 216 ARG A N 1
ATOM 1749 C CA . ARG A 1 216 ? 15.547 -36.906 -50.906 1 26.81 216 ARG A CA 1
ATOM 1750 C C . ARG A 1 216 ? 14.312 -36.688 -51.781 1 26.81 216 ARG A C 1
ATOM 1752 O O . ARG A 1 216 ? 14.305 -37.031 -52.969 1 26.81 216 ARG A O 1
ATOM 1759 N N . VAL A 1 217 ? 13.117 -36.625 -51.219 1 28.92 217 VAL A N 1
ATOM 1760 C CA . VAL A 1 217 ? 12.07 -37.219 -52.062 1 28.92 217 VAL A CA 1
ATOM 1761 C C . VAL A 1 217 ? 11.688 -36.25 -53.156 1 28.92 217 VAL A C 1
ATOM 1763 O O . VAL A 1 217 ? 10.789 -36.5 -53.969 1 28.92 217 VAL A O 1
ATOM 1766 N N . SER A 1 218 ? 12.055 -34.969 -53.188 1 24.52 218 SER A N 1
ATOM 1767 C CA . SER A 1 218 ? 11.078 -34.156 -53.875 1 24.52 218 SER A CA 1
ATOM 1768 C C . SER A 1 218 ? 11.102 -34.406 -55.375 1 24.52 218 SER A C 1
ATOM 1770 O O . SER A 1 218 ? 10.133 -34.125 -56.094 1 24.52 218 SER A O 1
ATOM 1772 N N . THR A 1 219 ? 12.227 -34.25 -56.094 1 28.38 219 THR A N 1
ATOM 1773 C CA . THR A 1 219 ? 12.133 -33.531 -57.344 1 28.38 219 THR A CA 1
ATOM 1774 C C . THR A 1 219 ? 11.578 -34.438 -58.438 1 28.38 219 THR A C 1
ATOM 1776 O O . THR A 1 219 ? 11.547 -34.031 -59.625 1 28.38 219 THR A O 1
ATOM 1779 N N . SER A 1 220 ? 11.5 -35.75 -58.312 1 23.55 220 SER A N 1
ATOM 1780 C CA . SER A 1 220 ? 11.562 -36.5 -59.562 1 23.55 220 SER A CA 1
ATOM 1781 C C . SER A 1 220 ? 10.406 -36.125 -60.469 1 23.55 220 SER A C 1
ATOM 1783 O O . SER A 1 220 ? 10.586 -36 -61.688 1 23.55 220 SER A O 1
ATOM 1785 N N . CYS A 1 221 ? 9.117 -36.531 -60.25 1 24.2 221 CYS A N 1
ATOM 1786 C CA . CYS A 1 221 ? 8.469 -37.5 -61.125 1 24.2 221 CYS A CA 1
ATOM 1787 C C . CYS A 1 221 ? 7.727 -36.781 -62.25 1 24.2 221 CYS A C 1
ATOM 1789 O O . CYS A 1 221 ? 7.277 -37.438 -63.219 1 24.2 221 CYS A O 1
ATOM 1791 N N . ILE A 1 222 ? 7.008 -35.625 -62 1 27.19 222 ILE A N 1
ATOM 1792 C CA . ILE A 1 222 ? 5.727 -35.656 -62.688 1 27.19 222 ILE A CA 1
ATOM 1793 C C . ILE A 1 222 ? 5.938 -35.344 -64.188 1 27.19 222 ILE A C 1
ATOM 1795 O O . ILE A 1 222 ? 6.43 -34.25 -64.5 1 27.19 222 ILE A O 1
ATOM 1799 N N . LEU A 1 223 ? 6.074 -36.344 -65 1 25.08 223 LEU A N 1
ATOM 1800 C CA . LEU A 1 223 ? 6.227 -36.531 -66.438 1 25.08 223 LEU A CA 1
ATOM 1801 C C . LEU A 1 223 ? 5.117 -35.812 -67.25 1 25.08 223 LEU A C 1
ATOM 1803 O O . LEU A 1 223 ? 3.939 -35.969 -66.875 1 25.08 223 LEU A O 1
ATOM 1807 N N . PRO A 1 224 ? 5.445 -34.656 -67.812 1 27.61 224 PRO A N 1
ATOM 1808 C CA . PRO A 1 224 ? 4.531 -33.938 -68.75 1 27.61 224 PRO A CA 1
ATOM 1809 C C . PRO A 1 224 ? 3.9 -34.844 -69.75 1 27.61 224 PRO A C 1
ATOM 1811 O O . PRO A 1 224 ? 4.609 -35.594 -70.438 1 27.61 224 PRO A O 1
ATOM 1814 N N . LEU A 1 225 ? 2.83 -35.531 -69.5 1 24.17 225 LEU A N 1
ATOM 1815 C CA . LEU A 1 225 ? 2.08 -36.344 -70.438 1 24.17 225 LEU A CA 1
ATOM 1816 C C . LEU A 1 225 ? 1.914 -35.656 -71.75 1 24.17 225 LEU A C 1
ATOM 1818 O O . LEU A 1 225 ? 1.724 -34.438 -71.812 1 24.17 225 LEU A O 1
ATOM 1822 N N . GLN A 1 226 ? 2.24 -36.281 -72.875 1 25.44 226 GLN A N 1
ATOM 1823 C CA . GLN A 1 226 ? 2.338 -36.156 -74.375 1 25.44 226 GLN A CA 1
ATOM 1824 C C . GLN A 1 226 ? 0.997 -35.781 -75 1 25.44 226 GLN A C 1
ATOM 1826 O O . GLN A 1 226 ? 0.932 -35.406 -76.125 1 25.44 226 GLN A O 1
ATOM 1831 N N . LEU A 1 227 ? -0.193 -35.844 -74.25 1 25.94 227 LEU A N 1
ATOM 1832 C CA . LEU A 1 227 ? -1.255 -36.312 -75.125 1 25.94 227 LEU A CA 1
ATOM 1833 C C . LEU A 1 227 ? -1.346 -35.406 -76.375 1 25.94 227 LEU A C 1
ATOM 1835 O O . LEU A 1 227 ? -1.062 -34.219 -76.312 1 25.94 227 LEU A O 1
ATOM 1839 N N . ASP A 1 228 ? -2.031 -35.938 -77.438 1 25.77 228 ASP A N 1
ATOM 1840 C CA . ASP A 1 228 ? -2.475 -35.531 -78.812 1 25.77 228 ASP A CA 1
ATOM 1841 C C . ASP A 1 228 ? -3.299 -34.25 -78.75 1 25.77 228 ASP A C 1
ATOM 1843 O O . ASP A 1 228 ? -4.098 -34.062 -77.812 1 25.77 228 ASP A O 1
ATOM 1847 N N . MET B 1 1 ? -25.156 10.094 47.219 1 31.39 1 MET B N 1
ATOM 1848 C CA . MET B 1 1 ? -24.375 11.039 46.406 1 31.39 1 MET B CA 1
ATOM 1849 C C . MET B 1 1 ? -23.719 10.344 45.219 1 31.39 1 MET B C 1
ATOM 1851 O O . MET B 1 1 ? -22.859 9.484 45.406 1 31.39 1 MET B O 1
ATOM 1855 N N . GLU B 1 2 ? -24.438 10.266 44.062 1 34.88 2 GLU B N 1
ATOM 1856 C CA . GLU B 1 2 ? -24.047 9.57 42.844 1 34.88 2 GLU B CA 1
ATOM 1857 C C . GLU B 1 2 ? -22.781 10.172 42.25 1 34.88 2 GLU B C 1
ATOM 1859 O O . GLU B 1 2 ? -22.641 11.391 42.188 1 34.88 2 GLU B O 1
ATOM 1864 N N . ALA B 1 3 ? -21.641 9.523 42.344 1 42.44 3 ALA B N 1
ATOM 1865 C CA . ALA B 1 3 ? -20.375 10 41.781 1 42.44 3 ALA B CA 1
ATOM 1866 C C . ALA B 1 3 ? -20.578 10.539 40.344 1 42.44 3 ALA B C 1
ATOM 1868 O O . ALA B 1 3 ? -21.328 9.969 39.562 1 42.44 3 ALA B O 1
ATOM 1869 N N . PRO B 1 4 ? -20.359 11.906 40.062 1 38.81 4 PRO B N 1
ATOM 1870 C CA . PRO B 1 4 ? -20.484 12.375 38.688 1 38.81 4 PRO B CA 1
ATOM 1871 C C . PRO B 1 4 ? -19.797 11.438 37.688 1 38.81 4 PRO B C 1
ATOM 1873 O O . PRO B 1 4 ? -18.75 10.867 38 1 38.81 4 PRO B O 1
ATOM 1876 N N . SER B 1 5 ? -20.516 10.594 37 1 39.22 5 SER B N 1
ATOM 1877 C CA . SER B 1 5 ? -20.031 9.859 35.844 1 39.22 5 SER B CA 1
ATOM 1878 C C . SER B 1 5 ? -19.141 10.734 34.969 1 39.22 5 SER B C 1
ATOM 1880 O O . SER B 1 5 ? -19.562 11.789 34.5 1 39.22 5 SER B O 1
ATOM 1882 N N . SER B 1 6 ? -17.922 11.039 35.375 1 38.41 6 SER B N 1
ATOM 1883 C CA . SER B 1 6 ? -16.969 11.711 34.469 1 38.41 6 SER B CA 1
ATOM 1884 C C . SER B 1 6 ? -17.203 11.328 33.031 1 38.41 6 SER B C 1
ATOM 1886 O O . SER B 1 6 ? -17.047 10.172 32.656 1 38.41 6 SER B O 1
ATOM 1888 N N . SER B 1 7 ? -18.312 11.742 32.438 1 38.28 7 SER B N 1
ATOM 1889 C CA . SER B 1 7 ? -18.547 11.648 31 1 38.28 7 SER B CA 1
ATOM 1890 C C . SER B 1 7 ? -17.266 11.938 30.219 1 38.28 7 SER B C 1
ATOM 1892 O O . SER B 1 7 ? -16.703 13.031 30.312 1 38.28 7 SER B O 1
ATOM 1894 N N . ASN B 1 8 ? -16.25 11.086 30.266 1 40.97 8 ASN B N 1
ATOM 1895 C CA . ASN B 1 8 ? -15.148 11.227 29.297 1 40.97 8 ASN B CA 1
ATOM 1896 C C . ASN B 1 8 ? -15.609 11.914 28.016 1 40.97 8 ASN B C 1
ATOM 1898 O O . ASN B 1 8 ? -16.406 11.367 27.266 1 40.97 8 ASN B O 1
ATOM 1902 N N . ASP B 1 9 ? -15.859 13.156 27.969 1 40.47 9 ASP B N 1
ATOM 1903 C CA . ASP B 1 9 ? -16.109 14.023 26.812 1 40.47 9 ASP B CA 1
ATOM 1904 C C . ASP B 1 9 ? -15.328 13.547 25.594 1 40.47 9 ASP B C 1
ATOM 1906 O O . ASP B 1 9 ? -14.148 13.867 25.438 1 40.47 9 ASP B O 1
ATOM 1910 N N . ILE B 1 10 ? -15.438 12.359 25.188 1 46.91 10 ILE B N 1
ATOM 1911 C CA . ILE B 1 10 ? -14.891 11.875 23.922 1 46.91 10 ILE B CA 1
ATOM 1912 C C . ILE B 1 10 ? -15.086 12.938 22.844 1 46.91 10 ILE B C 1
ATOM 1914 O O . ILE B 1 10 ? -16.203 13.383 22.594 1 46.91 10 ILE B O 1
ATOM 1918 N N . LYS B 1 11 ? -14.195 13.898 22.625 1 51.59 11 LYS B N 1
ATOM 1919 C CA . LYS B 1 11 ? -14.203 14.797 21.469 1 51.59 11 LYS B CA 1
ATOM 1920 C C . LYS B 1 11 ? -14.883 14.148 20.266 1 51.59 11 LYS B C 1
ATOM 1922 O O . LYS B 1 11 ? -14.555 13.016 19.906 1 51.59 11 LYS B O 1
ATOM 1927 N N . GLU B 1 12 ? -16.109 14.508 19.906 1 61.91 12 GLU B N 1
ATOM 1928 C CA . GLU B 1 12 ? -16.938 14.031 18.812 1 61.91 12 GLU B CA 1
ATOM 1929 C C . GLU B 1 12 ? -16.25 14.203 17.469 1 61.91 12 GLU B C 1
ATOM 1931 O O . GLU B 1 12 ? -16.547 13.484 16.516 1 61.91 12 GLU B O 1
ATOM 1936 N N . GLY B 1 13 ? -15.086 14.992 17.391 1 66.94 13 GLY B N 1
ATOM 1937 C CA . GLY B 1 13 ? -14.453 15.203 16.109 1 66.94 13 GLY B CA 1
ATOM 1938 C C . GLY B 1 13 ? -13.359 1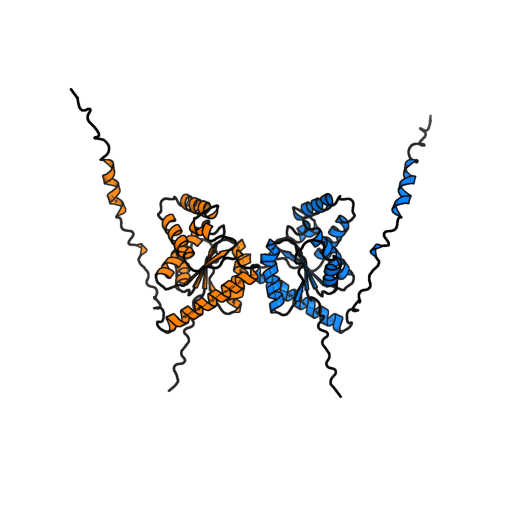4.195 15.812 1 66.94 13 GLY B C 1
ATOM 1939 O O . GLY B 1 13 ? -13.117 13.281 16.594 1 66.94 13 GLY B O 1
ATOM 1940 N N . PRO B 1 14 ? -12.906 14.336 14.523 1 74.88 14 PRO B N 1
ATOM 1941 C CA . PRO B 1 14 ? -11.82 13.406 14.211 1 74.88 14 PRO B CA 1
ATOM 1942 C C . PRO B 1 14 ? -10.594 13.617 15.102 1 74.88 14 PRO B C 1
ATOM 1944 O O . PRO B 1 14 ? -10.281 14.758 15.469 1 74.88 14 PRO B O 1
ATOM 1947 N N . GLN B 1 15 ? -10.023 12.594 15.445 1 87.56 15 GLN B N 1
ATOM 1948 C CA . GLN B 1 15 ? -8.789 12.664 16.219 1 87.56 15 GLN B CA 1
ATOM 1949 C C . GLN B 1 15 ? -7.598 12.992 15.32 1 87.56 15 GLN B C 1
ATOM 1951 O O . GLN B 1 15 ? -6.688 13.719 15.727 1 87.56 15 GLN B O 1
ATOM 1956 N N . VAL B 1 16 ? -7.75 12.523 14.102 1 97.38 16 VAL B N 1
ATOM 1957 C CA . VAL B 1 16 ? -6.609 12.672 13.203 1 97.38 16 VAL B CA 1
ATOM 1958 C C . VAL B 1 16 ? -7.074 13.266 11.875 1 97.38 16 VAL B C 1
ATOM 1960 O O . VAL B 1 16 ? -8.094 12.844 11.32 1 97.38 16 VAL B O 1
ATOM 1963 N N . PHE B 1 17 ? -6.426 14.328 11.375 1 97.12 17 PHE B N 1
ATOM 1964 C CA . PHE B 1 17 ? -6.609 14.875 10.039 1 97.12 17 PHE B CA 1
ATOM 1965 C C . PHE B 1 17 ? -5.473 14.453 9.117 1 97.12 17 PHE B C 1
ATOM 1967 O O . PHE B 1 17 ? -4.301 14.672 9.43 1 97.12 17 PHE B O 1
ATOM 1974 N N . ILE B 1 18 ? -5.809 13.836 8 1 98.06 18 ILE B N 1
ATOM 1975 C CA . ILE B 1 18 ? -4.773 13.375 7.086 1 98.06 18 ILE B CA 1
ATOM 1976 C C . ILE B 1 18 ? -4.73 14.266 5.852 1 98.06 18 ILE B C 1
ATOM 1978 O O . ILE B 1 18 ? -5.703 14.336 5.094 1 98.06 18 ILE B O 1
ATOM 1982 N N . ASN B 1 19 ? -3.662 14.961 5.672 1 96.75 19 ASN B N 1
ATOM 1983 C CA . ASN B 1 19 ? -3.389 15.883 4.57 1 96.75 19 ASN B CA 1
ATOM 1984 C C . ASN B 1 19 ? -2.461 15.258 3.535 1 96.75 19 ASN B C 1
ATOM 1986 O O . ASN B 1 19 ? -1.323 14.898 3.848 1 96.75 19 ASN B O 1
ATOM 1990 N N . PHE B 1 20 ? -2.941 15 2.328 1 97.25 20 PHE B N 1
ATOM 1991 C CA . PHE B 1 20 ? -2.139 14.391 1.273 1 97.25 20 PHE B CA 1
ATOM 1992 C C . PHE B 1 20 ? -2.684 14.758 -0.101 1 97.25 20 PHE B C 1
ATOM 1994 O O . PHE B 1 20 ? -3.771 15.328 -0.211 1 97.25 20 PHE B O 1
ATOM 2001 N N . ARG B 1 21 ? -1.86 14.414 -1.095 1 94.06 21 ARG B N 1
ATOM 2002 C CA . ARG B 1 21 ? -2.275 14.656 -2.473 1 94.06 21 ARG B CA 1
ATOM 2003 C C . ARG B 1 21 ? -2.195 13.383 -3.303 1 94.06 21 ARG B C 1
ATOM 2005 O O . ARG B 1 21 ? -1.211 12.641 -3.223 1 94.06 21 ARG B O 1
ATOM 2012 N N . GLY B 1 22 ? -3.258 13.133 -4.043 1 93.25 22 GLY B N 1
ATOM 2013 C CA . GLY B 1 22 ? -3.148 12.148 -5.105 1 93.25 22 GLY B CA 1
ATOM 2014 C C . GLY B 1 22 ? -4.113 10.984 -4.949 1 93.25 22 GLY B C 1
ATOM 2015 O O . GLY B 1 22 ? -4.188 10.375 -3.883 1 93.25 22 GLY B O 1
ATOM 2016 N N . ALA B 1 23 ? -4.789 10.664 -6.031 1 93.38 23 ALA B N 1
ATOM 2017 C CA . ALA B 1 23 ? -5.762 9.578 -6.043 1 93.38 23 ALA B CA 1
ATOM 2018 C C . ALA B 1 23 ? -5.078 8.227 -5.832 1 93.38 23 ALA B C 1
ATOM 2020 O O . ALA B 1 23 ? -5.605 7.359 -5.137 1 93.38 23 ALA B O 1
ATOM 2021 N N . GLU B 1 24 ? -3.938 8.078 -6.438 1 95.12 24 GLU B N 1
ATOM 2022 C CA . GLU B 1 24 ? -3.209 6.82 -6.297 1 95.12 24 GLU B CA 1
ATOM 2023 C C . GLU B 1 24 ? -2.756 6.605 -4.855 1 95.12 24 GLU B C 1
ATOM 2025 O O . GLU B 1 24 ? -2.906 5.512 -4.309 1 95.12 24 GLU B O 1
ATOM 2030 N N . LEU B 1 25 ? -2.195 7.629 -4.277 1 96.69 25 LEU B N 1
ATOM 2031 C CA . LEU B 1 25 ? -1.781 7.555 -2.883 1 96.69 25 LEU B CA 1
ATOM 2032 C C . LEU B 1 25 ? -2.969 7.234 -1.98 1 96.69 25 LEU B C 1
ATOM 2034 O O . LEU B 1 25 ? -2.842 6.449 -1.037 1 96.69 25 LEU B O 1
ATOM 2038 N N . ARG B 1 26 ? -4.152 7.828 -2.244 1 96.44 26 ARG B N 1
ATOM 2039 C CA . ARG B 1 26 ? -5.379 7.586 -1.491 1 96.44 26 ARG B CA 1
ATOM 2040 C C . ARG B 1 26 ? -5.754 6.109 -1.515 1 96.44 26 ARG B C 1
ATOM 2042 O O . ARG B 1 26 ? -6.059 5.523 -0.474 1 96.44 26 ARG B O 1
ATOM 2049 N N . LYS B 1 27 ? -5.668 5.531 -2.678 1 97.06 27 LYS B N 1
ATOM 2050 C CA . LYS B 1 27 ? -6.141 4.164 -2.881 1 97.06 27 LYS B CA 1
ATOM 2051 C C . LYS B 1 27 ? -5.145 3.148 -2.328 1 97.06 27 LYS B C 1
ATOM 2053 O O . LYS B 1 27 ? -5.496 1.993 -2.084 1 97.06 27 LYS B O 1
ATOM 2058 N N . THR B 1 28 ? -3.908 3.574 -2.209 1 97.81 28 THR B N 1
ATOM 2059 C CA . THR B 1 28 ? -2.855 2.643 -1.815 1 97.81 28 THR B CA 1
ATOM 2060 C C . THR B 1 28 ? -2.408 2.906 -0.38 1 97.81 28 THR B C 1
ATOM 2062 O O . THR B 1 28 ? -3.125 2.576 0.569 1 97.81 28 THR B O 1
ATOM 2065 N N . PHE B 1 29 ? -1.413 3.707 -0.154 1 98.62 29 PHE B N 1
ATOM 2066 C CA . PHE B 1 29 ? -0.781 3.9 1.146 1 98.62 29 PHE B CA 1
ATOM 2067 C C . PHE B 1 29 ? -1.781 4.445 2.158 1 98.62 29 PHE B C 1
ATOM 2069 O O . PHE B 1 29 ? -1.888 3.93 3.273 1 98.62 29 PHE B O 1
ATOM 2076 N N . ILE B 1 30 ? -2.551 5.434 1.777 1 98.44 30 ILE B N 1
ATOM 2077 C CA . ILE B 1 30 ? -3.461 6.121 2.688 1 98.44 30 ILE B CA 1
ATOM 2078 C C . ILE B 1 30 ? -4.566 5.168 3.131 1 98.44 30 ILE B C 1
ATOM 2080 O O . ILE B 1 30 ? -5 5.203 4.285 1 98.44 30 ILE B O 1
ATOM 2084 N N . SER B 1 31 ? -5.059 4.34 2.225 1 98.25 31 SER B N 1
ATOM 2085 C CA . SER B 1 31 ? -6.129 3.418 2.58 1 98.25 31 SER B CA 1
ATOM 2086 C C . SER B 1 31 ? -5.691 2.463 3.686 1 98.25 31 SER B C 1
ATOM 2088 O O . SER B 1 31 ? -6.473 2.148 4.586 1 98.25 31 SER B O 1
ATOM 2090 N N . HIS B 1 32 ? -4.457 2.014 3.621 1 98.69 32 HIS B N 1
ATOM 2091 C CA . HIS B 1 32 ? -3.936 1.133 4.66 1 98.69 32 HIS B CA 1
ATOM 2092 C C . HIS B 1 32 ? -3.746 1.883 5.977 1 98.69 32 HIS B C 1
ATOM 2094 O O . HIS B 1 32 ? -4.012 1.338 7.051 1 98.69 32 HIS B O 1
ATOM 2100 N N . LEU B 1 33 ? -3.271 3.096 5.871 1 98.75 33 LEU B N 1
ATOM 2101 C CA . LEU B 1 33 ? -3.09 3.922 7.059 1 98.75 33 LEU B CA 1
ATOM 2102 C C . LEU B 1 33 ? -4.426 4.184 7.75 1 98.75 33 LEU B C 1
ATOM 2104 O O . LEU B 1 33 ? -4.543 4.02 8.961 1 98.75 33 LEU B O 1
ATOM 2108 N N . GLU B 1 34 ? -5.418 4.555 6.953 1 97.88 34 GLU B N 1
ATOM 2109 C CA . GLU B 1 34 ? -6.754 4.801 7.484 1 97.88 34 GLU B CA 1
ATOM 2110 C C . GLU B 1 34 ? -7.324 3.545 8.141 1 97.88 34 GLU B C 1
ATOM 2112 O O . GLU B 1 34 ? -7.887 3.611 9.234 1 97.88 34 GLU B O 1
ATOM 2117 N N . SER B 1 35 ? -7.184 2.449 7.465 1 97.75 35 SER B N 1
ATOM 2118 C CA . SER B 1 35 ? -7.676 1.183 7.992 1 97.75 35 SER B CA 1
ATOM 2119 C C . SER B 1 35 ? -6.988 0.831 9.312 1 97.75 35 SER B C 1
ATOM 2121 O O . SER B 1 35 ? -7.633 0.348 10.242 1 97.75 35 SER B O 1
ATOM 2123 N N . ALA B 1 36 ? -5.684 1.057 9.375 1 98 36 ALA B N 1
ATOM 2124 C CA . ALA B 1 36 ? -4.926 0.767 10.594 1 98 36 ALA B CA 1
ATOM 2125 C C . ALA B 1 36 ? -5.387 1.648 11.75 1 98 36 ALA B C 1
ATOM 2127 O O . ALA B 1 36 ? -5.523 1.178 12.883 1 98 36 ALA B O 1
ATOM 2128 N N . LEU B 1 37 ? -5.613 2.92 11.453 1 98 37 LEU B N 1
ATOM 2129 C CA . LEU B 1 37 ? -6.129 3.832 12.469 1 98 37 LEU B CA 1
ATOM 2130 C C . LEU B 1 37 ? -7.496 3.371 12.969 1 98 37 LEU B C 1
ATOM 2132 O O . LEU B 1 37 ? -7.73 3.318 14.18 1 98 37 LEU B O 1
ATOM 2136 N N . LYS B 1 38 ? -8.328 2.959 12.078 1 96.62 38 LYS B N 1
ATOM 2137 C CA . LYS B 1 38 ? -9.68 2.521 12.414 1 96.62 38 LYS B CA 1
ATOM 2138 C C . LYS B 1 38 ? -9.656 1.265 13.281 1 96.62 38 LYS B C 1
ATOM 2140 O O . LYS B 1 38 ? -10.445 1.135 14.219 1 96.62 38 LYS B O 1
ATOM 2145 N N . ARG B 1 39 ? -8.758 0.468 13.023 1 94.94 39 ARG B N 1
ATOM 2146 C CA . ARG B 1 39 ? -8.656 -0.797 13.75 1 94.94 39 ARG B CA 1
ATOM 2147 C C . ARG B 1 39 ? -8.359 -0.564 15.227 1 94.94 39 ARG B C 1
ATOM 2149 O O . ARG B 1 39 ? -8.758 -1.363 16.078 1 94.94 39 ARG B O 1
ATOM 2156 N N . ILE B 1 40 ? -7.699 0.492 15.508 1 94.5 40 ILE B N 1
ATOM 2157 C CA . ILE B 1 40 ? -7.352 0.73 16.906 1 94.5 40 ILE B CA 1
ATOM 2158 C C . ILE B 1 40 ? -8.281 1.788 17.484 1 94.5 40 ILE B C 1
ATOM 2160 O O . ILE B 1 40 ? -7.992 2.361 18.547 1 94.5 40 ILE B O 1
ATOM 2164 N N . GLY B 1 41 ? -9.328 2.148 16.719 1 95.12 41 GLY B N 1
ATOM 2165 C CA . GLY B 1 41 ? -10.398 2.988 17.234 1 95.12 41 GLY B CA 1
ATOM 2166 C C . GLY B 1 41 ? -10.141 4.469 17.031 1 95.12 41 GLY B C 1
ATOM 2167 O O . GLY B 1 41 ? -10.773 5.309 17.672 1 95.12 41 GLY B O 1
ATOM 2168 N N . ILE B 1 42 ? -9.188 4.844 16.203 1 95.44 42 ILE B N 1
ATOM 2169 C CA . ILE B 1 42 ? -8.883 6.246 15.945 1 95.44 42 ILE B CA 1
ATOM 2170 C C . ILE B 1 42 ? -9.578 6.695 14.664 1 95.44 42 ILE B C 1
ATOM 2172 O O . ILE B 1 42 ? -9.398 6.098 13.602 1 95.44 42 ILE B O 1
ATOM 2176 N N . ASN B 1 43 ? -10.336 7.734 14.773 1 94.38 43 ASN B N 1
ATOM 2177 C CA . ASN B 1 43 ? -11.047 8.281 13.625 1 94.38 43 ASN B CA 1
ATOM 2178 C C . ASN B 1 43 ? -10.203 9.32 12.883 1 94.38 43 ASN B C 1
ATOM 2180 O O . ASN B 1 43 ? -9.688 10.258 13.5 1 94.38 43 ASN B O 1
ATOM 2184 N N . ALA B 1 44 ? -10.109 9.086 11.633 1 96.25 44 ALA B N 1
ATOM 2185 C CA . ALA B 1 44 ? -9.375 10.023 10.797 1 96.25 44 ALA B CA 1
ATOM 2186 C C . ALA B 1 44 ? -10.305 10.719 9.805 1 96.25 44 ALA B C 1
ATOM 2188 O O . ALA B 1 44 ? -11.312 10.141 9.383 1 96.25 44 ALA B O 1
ATOM 2189 N N . TYR B 1 45 ? -9.977 11.93 9.5 1 94.25 45 TYR B N 1
ATOM 2190 C CA . TYR B 1 45 ? -10.68 12.68 8.461 1 94.25 45 TYR B CA 1
ATOM 2191 C C . TYR B 1 45 ? -9.781 12.891 7.25 1 94.25 45 TYR B C 1
ATOM 2193 O O . TYR B 1 45 ? -8.633 13.312 7.383 1 94.25 45 TYR B O 1
ATOM 2201 N N . ILE B 1 46 ? -10.273 12.461 6.086 1 91.88 46 ILE B N 1
ATOM 2202 C CA . ILE B 1 46 ? -9.633 12.711 4.801 1 91.88 46 ILE B CA 1
ATOM 2203 C C . ILE B 1 46 ? -10.57 13.508 3.9 1 91.88 46 ILE B C 1
ATOM 2205 O O . ILE B 1 46 ? -11.758 13.18 3.781 1 91.88 46 ILE B O 1
ATOM 2209 N N . ASP B 1 47 ? -9.969 14.438 3.297 1 82.19 47 ASP B N 1
ATOM 2210 C CA . ASP B 1 47 ? -10.789 15.234 2.395 1 82.19 47 ASP B CA 1
ATOM 2211 C C . ASP B 1 47 ? -11.211 14.422 1.169 1 82.19 47 ASP B C 1
ATOM 2213 O O . ASP B 1 47 ? -10.398 13.68 0.607 1 82.19 47 ASP B O 1
ATOM 2217 N N . SER B 1 48 ? -12.391 14.07 0.784 1 67.88 48 SER B N 1
ATOM 2218 C CA . SER B 1 48 ? -12.914 13.289 -0.335 1 67.88 48 SER B CA 1
ATOM 2219 C C . SER B 1 48 ? -12.875 14.094 -1.632 1 67.88 48 SER B C 1
ATOM 2221 O O . SER B 1 48 ? -13.25 13.586 -2.691 1 67.88 48 SER B O 1
ATOM 2223 N N . ASN B 1 49 ? -11.75 14.742 -2.1 1 57.03 49 ASN B N 1
ATOM 2224 C CA . ASN B 1 49 ? -11.578 15.5 -3.336 1 57.03 49 ASN B CA 1
ATOM 2225 C C . ASN B 1 49 ? -12.906 16.031 -3.859 1 57.03 49 ASN B C 1
ATOM 2227 O O . ASN B 1 49 ? -13.016 16.391 -5.035 1 57.03 49 ASN B O 1
ATOM 2231 N N . GLU B 1 50 ? -14.023 15.461 -3.537 1 47.06 50 GLU B N 1
ATOM 2232 C CA . GLU B 1 50 ? -15.117 16.031 -4.312 1 47.06 50 GLU B CA 1
ATOM 2233 C C . GLU B 1 50 ? -14.906 17.516 -4.57 1 47.06 50 GLU B C 1
ATOM 2235 O O . GLU B 1 50 ? -14.312 18.219 -3.744 1 47.06 50 GLU B O 1
ATOM 2240 N N . PRO B 1 51 ? -15.148 17.922 -5.898 1 41.25 51 PRO B N 1
ATOM 2241 C CA . PRO B 1 51 ? -15.016 19.312 -6.336 1 41.25 51 PRO B CA 1
ATOM 2242 C C . PRO B 1 51 ? -15 20.312 -5.168 1 41.25 51 PRO B C 1
ATOM 2244 O O . PRO B 1 51 ? -15.383 19.953 -4.051 1 41.25 51 PRO B O 1
ATOM 2247 N N . ALA B 1 52 ? -14.852 21.641 -5.734 1 40.69 52 ALA B N 1
ATOM 2248 C CA . ALA B 1 52 ? -14.617 23.016 -5.309 1 40.69 52 ALA B CA 1
ATOM 2249 C C . ALA B 1 52 ? -15.445 23.359 -4.074 1 40.69 52 ALA B C 1
ATOM 2251 O O . ALA B 1 52 ? -14.93 23.938 -3.115 1 40.69 52 ALA B O 1
ATOM 2252 N N . GLY B 1 53 ? -16.641 23.531 -4.426 1 38.84 53 GLY B N 1
ATOM 2253 C CA . GLY B 1 53 ? -17.312 24.609 -3.709 1 38.84 53 GLY B CA 1
ATOM 2254 C C . GLY B 1 53 ? -17.516 24.312 -2.234 1 38.84 53 GLY B C 1
ATOM 2255 O O . GLY B 1 53 ? -18.234 25.031 -1.54 1 38.84 53 GLY B O 1
ATOM 2256 N N . GLU B 1 54 ? -17.625 23.047 -1.986 1 48.69 54 GLU B N 1
ATOM 2257 C CA . GLU B 1 54 ? -18.094 22.984 -0.604 1 48.69 54 GLU B CA 1
ATOM 2258 C C . GLU B 1 54 ? -17.062 23.594 0.35 1 48.69 54 GLU B C 1
ATOM 2260 O O . GLU B 1 54 ? -15.867 23.609 0.05 1 48.69 54 GLU B O 1
ATOM 2265 N N . ASP B 1 55 ? -17.391 24.188 1.631 1 61.91 55 ASP B N 1
ATOM 2266 C CA . ASP B 1 55 ? -17.031 25.328 2.475 1 61.91 55 ASP B CA 1
ATOM 2267 C C . ASP B 1 55 ? -15.648 25.141 3.098 1 61.91 55 ASP B C 1
ATOM 2269 O O . ASP B 1 55 ? -15.438 24.219 3.893 1 61.91 55 ASP B O 1
ATOM 2273 N N . LEU B 1 56 ? -14.531 25.547 2.295 1 70.06 56 LEU B N 1
ATOM 2274 C CA . LEU B 1 56 ? -13.258 25.797 2.951 1 70.06 56 LEU B CA 1
ATOM 2275 C C . LEU B 1 56 ? -13.43 25.906 4.465 1 70.06 56 LEU B C 1
ATOM 2277 O O . LEU B 1 56 ? -12.602 25.406 5.227 1 70.06 56 LEU B O 1
ATOM 2281 N N . HIS B 1 57 ? -14.664 26.328 4.633 1 78.75 57 HIS B N 1
ATOM 2282 C CA . HIS B 1 57 ? -14.914 26.562 6.051 1 78.75 57 HIS B CA 1
ATOM 2283 C C . HIS B 1 57 ? -15.125 25.234 6.789 1 78.75 57 HIS B C 1
ATOM 2285 O O . HIS B 1 57 ? -14.625 25.062 7.902 1 78.75 57 HIS B O 1
ATOM 2291 N N . LYS B 1 58 ? -15.703 24.359 6.086 1 81.94 58 LYS B N 1
ATOM 2292 C CA . LYS B 1 58 ? -15.961 23.078 6.734 1 81.94 58 LYS B CA 1
ATOM 2293 C C . LYS B 1 58 ? -14.664 22.281 6.895 1 81.94 58 LYS B C 1
ATOM 2295 O O . LYS B 1 58 ? -14.445 21.641 7.926 1 81.94 58 LYS B O 1
ATOM 2300 N N . LEU B 1 59 ? -13.836 22.344 5.914 1 85.88 59 LEU B N 1
ATOM 2301 C CA . LEU B 1 59 ? -12.562 21.625 5.961 1 85.88 59 LEU B CA 1
ATOM 2302 C C . LEU B 1 59 ? -11.664 22.203 7.047 1 85.88 59 LEU B C 1
ATOM 2304 O O . LEU B 1 59 ? -11.047 21.453 7.812 1 85.88 59 LEU B O 1
ATOM 2308 N N . PHE B 1 60 ? -11.672 23.531 7.176 1 89.69 60 PHE B N 1
ATOM 2309 C CA . PHE B 1 60 ? -10.852 24.172 8.195 1 89.69 60 PHE B CA 1
ATOM 2310 C C . PHE B 1 60 ? -11.367 23.859 9.586 1 89.69 60 PHE B C 1
ATOM 2312 O O . PHE B 1 60 ? -10.586 23.672 10.523 1 89.69 60 PHE B O 1
ATOM 2319 N N . GLU B 1 61 ? -12.672 23.719 9.656 1 89.69 61 GLU B N 1
ATOM 2320 C CA . GLU B 1 61 ? -13.258 23.328 10.93 1 89.69 61 GLU B CA 1
ATOM 2321 C C . GLU B 1 61 ? -12.797 21.938 11.352 1 89.69 61 GLU B C 1
ATOM 2323 O O . GLU B 1 61 ? -12.531 21.703 12.531 1 89.69 61 GLU B O 1
ATOM 2328 N N . ARG B 1 62 ? -12.664 21.094 10.398 1 91.5 62 ARG B N 1
ATOM 2329 C CA . ARG B 1 62 ? -12.227 19.734 10.695 1 91.5 62 ARG B CA 1
ATOM 2330 C C . ARG B 1 62 ? -10.766 19.719 11.141 1 91.5 62 ARG B C 1
ATOM 2332 O O . ARG B 1 62 ? -10.391 18.953 12.023 1 91.5 62 ARG B O 1
ATOM 2339 N N . ILE B 1 63 ? -10.016 20.531 10.539 1 94.69 63 ILE B N 1
ATOM 2340 C CA . ILE B 1 63 ? -8.625 20.672 10.953 1 94.69 63 ILE B CA 1
ATOM 2341 C C . ILE B 1 63 ? -8.555 21.203 12.383 1 94.69 63 ILE B C 1
ATOM 2343 O O . ILE B 1 63 ? -7.84 20.641 13.219 1 94.69 63 ILE B O 1
ATOM 2347 N N . GLU B 1 64 ? -9.391 22.125 12.688 1 93.56 64 GLU B N 1
ATOM 2348 C CA . GLU B 1 64 ? -9.398 22.766 14.008 1 93.56 64 GLU B CA 1
ATOM 2349 C C . GLU B 1 64 ? -9.891 21.797 15.078 1 93.56 64 GLU B C 1
ATOM 2351 O O . GLU B 1 64 ? -9.453 21.875 16.234 1 93.56 64 GLU B O 1
ATOM 2356 N N . GLU B 1 65 ? -10.688 20.953 14.672 1 92.44 65 GLU B N 1
ATOM 2357 C CA . GLU B 1 65 ? -11.297 20.031 15.617 1 92.44 65 GLU B CA 1
ATOM 2358 C C . GLU B 1 65 ? -10.391 18.828 15.875 1 92.44 65 GLU B C 1
ATOM 2360 O O . GLU B 1 65 ? -10.578 18.094 16.844 1 92.44 65 GLU B O 1
ATOM 2365 N N . SER B 1 66 ? -9.406 18.625 15.039 1 95.06 66 SER B N 1
ATOM 2366 C CA . SER B 1 66 ? -8.531 17.453 15.148 1 95.06 66 SER B CA 1
ATOM 2367 C C . SER B 1 66 ? -7.484 17.656 16.234 1 95.06 66 SER B C 1
ATOM 2369 O O . SER B 1 66 ? -7.168 18.797 16.594 1 95.06 66 SER B O 1
ATOM 2371 N N . ASN B 1 67 ? -7.012 16.547 16.766 1 95.06 67 ASN B N 1
ATOM 2372 C CA . ASN B 1 67 ? -5.93 16.578 17.75 1 95.06 67 ASN B CA 1
ATOM 2373 C C . ASN B 1 67 ? -4.562 16.484 17.078 1 95.06 67 ASN B C 1
ATOM 2375 O O . ASN B 1 67 ? -3.6 17.109 17.531 1 95.06 67 ASN B O 1
ATOM 2379 N N . VAL B 1 68 ? -4.527 15.727 16.016 1 97.69 68 VAL B N 1
ATOM 2380 C CA . VAL B 1 68 ? -3.277 15.469 15.305 1 97.69 68 VAL B CA 1
ATOM 2381 C C . VAL B 1 68 ? -3.51 15.578 13.805 1 97.69 68 VAL B C 1
ATOM 2383 O O . VAL B 1 68 ? -4.512 15.078 13.289 1 97.69 68 VAL B O 1
ATOM 2386 N N . ALA B 1 69 ? -2.639 16.266 13.133 1 98.31 69 ALA B N 1
ATOM 2387 C CA . ALA B 1 69 ? -2.617 16.266 11.672 1 98.31 69 ALA B CA 1
ATOM 2388 C C . ALA B 1 69 ? -1.426 15.469 11.141 1 98.31 69 ALA B C 1
ATOM 2390 O O . ALA B 1 69 ? -0.303 15.625 11.625 1 98.31 69 ALA B O 1
ATOM 2391 N N . LEU B 1 70 ? -1.688 14.594 10.258 1 98.81 70 LEU B N 1
ATOM 2392 C CA . LEU B 1 70 ? -0.643 13.922 9.492 1 98.81 70 LEU B CA 1
ATOM 2393 C C . LEU B 1 70 ? -0.456 14.578 8.133 1 98.81 70 LEU B C 1
ATOM 2395 O O . LEU B 1 70 ? -1.348 14.523 7.281 1 98.81 70 LEU B O 1
ATOM 2399 N N . ALA B 1 71 ? 0.651 15.242 7.949 1 98.62 71 ALA B N 1
ATOM 2400 C CA . ALA B 1 71 ? 0.992 15.797 6.645 1 98.62 71 ALA B CA 1
ATOM 2401 C C . ALA B 1 71 ? 1.813 14.812 5.82 1 98.62 71 ALA B C 1
ATOM 2403 O O . ALA B 1 71 ? 3.016 14.656 6.047 1 98.62 71 ALA B O 1
ATOM 2404 N N . ILE B 1 72 ? 1.165 14.148 4.883 1 98.81 72 ILE B N 1
ATOM 2405 C CA . ILE B 1 72 ? 1.836 13.156 4.059 1 98.81 72 ILE B CA 1
ATOM 2406 C C . ILE B 1 72 ? 2.49 13.836 2.857 1 98.81 72 ILE B C 1
ATOM 2408 O O . ILE B 1 72 ? 1.839 14.07 1.837 1 98.81 72 ILE B O 1
ATOM 2412 N N . LEU B 1 73 ? 3.771 14.086 3.016 1 98.5 73 LEU B N 1
ATOM 2413 C CA . LEU B 1 73 ? 4.535 14.758 1.973 1 98.5 73 LEU B CA 1
ATOM 2414 C C . LEU B 1 73 ? 5.113 13.75 0.985 1 98.5 73 LEU B C 1
ATOM 2416 O O . LEU B 1 73 ? 5.973 12.945 1.346 1 98.5 73 LEU B O 1
ATOM 2420 N N . SER B 1 74 ? 4.539 13.773 -0.203 1 97.62 74 SER B N 1
ATOM 2421 C CA . SER B 1 74 ? 5.008 12.938 -1.309 1 97.62 74 SER B CA 1
ATOM 2422 C C . SER B 1 74 ? 5.41 13.789 -2.508 1 97.62 74 SER B C 1
ATOM 2424 O O . SER B 1 74 ? 5.34 15.023 -2.453 1 97.62 74 SER B O 1
ATOM 2426 N N . SER B 1 75 ? 5.84 13.156 -3.617 1 95.5 75 SER B N 1
ATOM 2427 C CA . SER B 1 75 ? 6.461 13.844 -4.742 1 95.5 75 SER B CA 1
ATOM 2428 C C . SER B 1 75 ? 5.496 14.836 -5.383 1 95.5 75 SER B C 1
ATOM 2430 O O . SER B 1 75 ? 5.906 15.906 -5.84 1 95.5 75 SER B O 1
ATOM 2432 N N . ARG B 1 76 ? 4.203 14.578 -5.344 1 95.19 76 ARG B N 1
ATOM 2433 C CA . ARG B 1 76 ? 3.238 15.414 -6.051 1 95.19 76 ARG B CA 1
ATOM 2434 C C . ARG B 1 76 ? 2.488 16.328 -5.082 1 95.19 76 ARG B C 1
ATOM 2436 O O . ARG B 1 76 ? 1.485 16.938 -5.449 1 95.19 76 ARG B O 1
ATOM 2443 N N . TYR B 1 77 ? 2.963 16.406 -3.883 1 96.81 77 TYR B N 1
ATOM 2444 C CA . TYR B 1 77 ? 2.291 17.141 -2.824 1 96.81 77 TYR B CA 1
ATOM 2445 C C . TYR B 1 77 ? 2.07 18.594 -3.232 1 96.81 77 TYR B C 1
ATOM 2447 O O . TYR B 1 77 ? 0.983 19.141 -3.031 1 96.81 77 TYR B O 1
ATOM 2455 N N . THR B 1 78 ? 3.043 19.25 -3.906 1 96.44 78 THR B N 1
ATOM 2456 C CA . THR B 1 78 ? 3.047 20.688 -4.164 1 96.44 78 THR B CA 1
ATOM 2457 C C . THR B 1 78 ? 2.316 21 -5.465 1 96.44 78 THR B C 1
ATOM 2459 O O . THR B 1 78 ? 2.215 22.172 -5.855 1 96.44 78 THR B O 1
ATOM 2462 N N . GLU B 1 79 ? 1.736 19.969 -6.043 1 94 79 GLU B N 1
ATOM 2463 C CA . GLU B 1 79 ? 0.94 20.203 -7.246 1 94 79 GLU B CA 1
ATOM 2464 C C . GLU B 1 79 ? -0.462 20.688 -6.895 1 94 79 GLU B C 1
ATOM 2466 O O . GLU B 1 79 ? -1.198 21.156 -7.766 1 94 79 GLU B O 1
ATOM 2471 N N . SER B 1 80 ? -0.821 20.562 -5.645 1 91.62 80 SER B N 1
ATOM 2472 C CA . SER B 1 80 ? -2.207 20.812 -5.258 1 91.62 80 SER B CA 1
ATOM 2473 C C . SER B 1 80 ? -2.328 22.078 -4.422 1 91.62 80 SER B C 1
ATOM 2475 O O . SER B 1 80 ? -1.854 22.125 -3.285 1 91.62 80 SER B O 1
ATOM 2477 N N . ASN B 1 81 ? -3.037 23.031 -4.934 1 89.19 81 ASN B N 1
ATOM 2478 C CA . ASN B 1 81 ? -3.326 24.266 -4.195 1 89.19 81 ASN B CA 1
ATOM 2479 C C . ASN B 1 81 ? -4.102 23.969 -2.914 1 89.19 81 ASN B C 1
ATOM 2481 O O . ASN B 1 81 ? -3.822 24.562 -1.867 1 89.19 81 ASN B O 1
ATOM 2485 N N . TRP B 1 82 ? -4.977 23.094 -2.998 1 87.25 82 TRP B N 1
ATOM 2486 C CA . TRP B 1 82 ? -5.832 22.75 -1.866 1 87.25 82 TRP B CA 1
ATOM 2487 C C . TRP B 1 82 ? -5.027 22.078 -0.755 1 87.25 82 TRP B C 1
ATOM 2489 O O . TRP B 1 82 ? -5.188 22.422 0.421 1 87.25 82 TRP B O 1
ATOM 2499 N N . CYS B 1 83 ? -4.191 21.203 -1.136 1 92.5 83 CYS B N 1
ATOM 2500 C CA . CYS B 1 83 ? -3.342 20.516 -0.168 1 92.5 83 CYS B CA 1
ATOM 2501 C C . CYS B 1 83 ? -2.459 21.516 0.578 1 92.5 83 CYS B C 1
ATOM 2503 O O . CYS B 1 83 ? -2.322 21.422 1.8 1 92.5 83 CYS B O 1
ATOM 2505 N N . LEU B 1 84 ? -1.982 22.453 -0.136 1 94.06 84 LEU B N 1
ATOM 2506 C CA . LEU B 1 84 ? -1.117 23.484 0.449 1 94.06 84 LEU B CA 1
ATOM 2507 C C . LEU B 1 84 ? -1.915 24.422 1.343 1 94.06 84 LEU B C 1
ATOM 2509 O O . LEU B 1 84 ? -1.426 24.859 2.389 1 94.06 84 LEU B O 1
ATOM 2513 N N . LYS B 1 85 ? -3.141 24.734 0.948 1 92.25 85 LYS B N 1
ATOM 2514 C CA . LYS B 1 85 ? -4.012 25.547 1.786 1 92.25 85 LYS B CA 1
ATOM 2515 C C . LYS B 1 85 ? -4.301 24.859 3.115 1 92.25 85 LYS B C 1
ATOM 2517 O O . LYS B 1 85 ? -4.297 25.5 4.168 1 92.25 85 LYS B O 1
ATOM 2522 N N . GLU B 1 86 ? -4.484 23.578 3.023 1 94.69 86 GLU B N 1
ATOM 2523 C CA . GLU B 1 86 ? -4.68 22.797 4.234 1 94.69 86 GLU B CA 1
ATOM 2524 C C . GLU B 1 86 ? -3.445 22.844 5.129 1 94.69 86 GLU B C 1
ATOM 2526 O O . GLU B 1 86 ? -3.559 22.984 6.348 1 94.69 86 GLU B O 1
ATOM 2531 N N . LEU B 1 87 ? -2.361 22.734 4.5 1 97.06 87 LEU B N 1
ATOM 2532 C CA . LEU B 1 87 ? -1.122 22.734 5.27 1 97.06 87 LEU B CA 1
ATOM 2533 C C . LEU B 1 87 ? -0.935 24.078 5.988 1 97.06 87 LEU B C 1
ATOM 2535 O O . LEU B 1 87 ? -0.513 24.109 7.145 1 97.06 87 LEU B O 1
ATOM 2539 N N . VAL B 1 88 ? -1.248 25.141 5.312 1 96.5 88 VAL B N 1
ATOM 2540 C CA . VAL B 1 88 ? -1.145 26.453 5.926 1 96.5 88 VAL B CA 1
ATOM 2541 C C . VAL B 1 88 ? -2.057 26.531 7.148 1 96.5 88 VAL B C 1
ATOM 2543 O O . VAL B 1 88 ? -1.637 26.984 8.219 1 96.5 88 VAL B O 1
ATOM 2546 N N . LYS B 1 89 ? -3.254 26.062 6.961 1 95.94 89 LYS B N 1
ATOM 2547 C CA . LYS B 1 89 ? -4.195 26.062 8.078 1 95.94 89 LYS B CA 1
ATOM 2548 C C . LYS B 1 89 ? -3.699 25.188 9.219 1 95.94 89 LYS B C 1
ATOM 2550 O O . LYS B 1 89 ? -3.801 25.547 10.391 1 95.94 89 LYS B O 1
ATOM 2555 N N . ILE B 1 90 ? -3.15 24.047 8.93 1 98.06 90 ILE B N 1
ATOM 2556 C CA . ILE B 1 90 ? -2.594 23.141 9.922 1 98.06 90 ILE B CA 1
ATOM 2557 C C . ILE B 1 90 ? -1.502 23.844 10.719 1 98.06 90 ILE B C 1
ATOM 2559 O O . ILE B 1 90 ? -1.513 23.828 11.953 1 98.06 90 ILE B O 1
ATOM 2563 N N . MET B 1 91 ? -0.639 24.5 10.016 1 98.31 91 MET B N 1
ATOM 2564 C CA . MET B 1 91 ? 0.492 25.141 10.688 1 98.31 91 MET B CA 1
ATOM 2565 C C . MET B 1 91 ? 0.028 26.312 11.547 1 98.31 91 MET B C 1
ATOM 2567 O O . MET B 1 91 ? 0.604 26.578 12.602 1 98.31 91 MET B O 1
ATOM 2571 N N . GLU B 1 92 ? -1.009 27 11.102 1 97.25 92 GLU B N 1
ATOM 2572 C CA . GLU B 1 92 ? -1.608 28.031 11.93 1 97.25 92 GLU B CA 1
ATOM 2573 C C . GLU B 1 92 ? -2.119 27.453 13.25 1 97.25 92 GLU B C 1
ATOM 2575 O O . GLU B 1 92 ? -1.876 28.031 14.32 1 97.25 92 GLU B O 1
ATOM 2580 N N . CYS B 1 93 ? -2.727 26.391 13.172 1 96.88 93 CYS B N 1
ATOM 2581 C CA . CYS B 1 93 ? -3.264 25.734 14.359 1 96.88 93 CYS B CA 1
ATOM 2582 C C . CYS B 1 93 ? -2.143 25.234 15.266 1 96.88 93 CYS B C 1
ATOM 2584 O O . CYS B 1 93 ? -2.258 25.281 16.484 1 96.88 93 CYS B O 1
ATOM 2586 N N . VAL B 1 94 ? -1.1 24.766 14.656 1 97.12 94 VAL B N 1
ATOM 2587 C CA . VAL B 1 94 ? 0.057 24.297 15.414 1 97.12 94 VAL B CA 1
ATOM 2588 C C . VAL B 1 94 ? 0.673 25.453 16.188 1 97.12 94 VAL B C 1
ATOM 2590 O O . VAL B 1 94 ? 1.018 25.312 17.359 1 97.12 94 VAL B O 1
ATOM 2593 N N . GLU B 1 95 ? 0.785 26.531 15.562 1 95.75 95 GLU B N 1
ATOM 2594 C CA . GLU B 1 95 ? 1.362 27.719 16.188 1 95.75 95 GLU B CA 1
ATOM 2595 C C . GLU B 1 95 ? 0.512 28.188 17.375 1 95.75 95 GLU B C 1
ATOM 2597 O O . GLU B 1 95 ? 1.037 28.734 18.344 1 95.75 95 GLU B O 1
ATOM 2602 N N . GLN B 1 96 ? -0.743 27.922 17.328 1 93.88 96 GLN B N 1
ATOM 2603 C CA . GLN B 1 96 ? -1.669 28.312 18.391 1 93.88 96 GLN B CA 1
ATOM 2604 C C . GLN B 1 96 ? -1.768 27.234 19.469 1 93.88 96 GLN B C 1
ATOM 2606 O O . GLN B 1 96 ? -2.58 27.344 20.375 1 93.88 96 GLN B O 1
ATOM 2611 N N . ASP B 1 97 ? -0.971 26.156 19.328 1 90.5 97 ASP B N 1
ATOM 2612 C CA . ASP B 1 97 ? -0.904 25.047 20.281 1 90.5 97 ASP B CA 1
ATOM 2613 C C . ASP B 1 97 ? -2.24 24.312 20.359 1 90.5 97 ASP B C 1
ATOM 2615 O O . ASP B 1 97 ? -2.637 23.844 21.422 1 90.5 97 ASP B O 1
ATOM 2619 N N . ASN B 1 98 ? -2.938 24.25 19.172 1 90.94 98 ASN B N 1
ATOM 2620 C CA . ASN B 1 98 ? -4.25 23.609 19.141 1 90.94 98 ASN B CA 1
ATOM 2621 C C . ASN B 1 98 ? -4.215 22.297 18.344 1 90.94 98 ASN B C 1
ATOM 2623 O O . ASN B 1 98 ? -5.227 21.609 18.25 1 90.94 98 ASN B O 1
ATOM 2627 N N . LEU B 1 99 ? -3.098 22.047 17.844 1 95.81 99 LEU B N 1
ATOM 2628 C CA . LEU B 1 99 ? -2.986 20.891 16.953 1 95.81 99 LEU B CA 1
ATOM 2629 C C . LEU B 1 99 ? -1.556 20.359 16.922 1 95.81 99 LEU B C 1
ATOM 2631 O O . LEU B 1 99 ? -0.604 21.141 16.859 1 95.81 99 LEU B O 1
ATOM 2635 N N . TRP B 1 100 ? -1.432 19.109 17.016 1 96.94 100 TRP B N 1
ATOM 2636 C CA . TRP B 1 100 ? -0.146 18.469 16.734 1 96.94 100 TRP B CA 1
ATOM 2637 C C . TRP B 1 100 ? -0.013 18.141 15.25 1 96.94 100 TRP B C 1
ATOM 2639 O O . TRP B 1 100 ? -1.003 17.828 14.594 1 96.94 100 TRP B O 1
ATOM 2649 N N . VAL B 1 101 ? 1.247 18.219 14.773 1 98.56 101 VAL B N 1
ATOM 2650 C CA . VAL B 1 101 ? 1.452 17.828 13.383 1 98.56 101 VAL B CA 1
ATOM 2651 C C . VAL B 1 101 ? 2.611 16.828 13.297 1 98.56 101 VAL B C 1
ATOM 2653 O O . VAL B 1 101 ? 3.621 16.984 13.992 1 98.56 101 VAL B O 1
ATOM 2656 N N . ILE B 1 102 ? 2.406 15.805 12.523 1 98.69 102 ILE B N 1
ATOM 2657 C CA . ILE B 1 102 ? 3.449 14.828 12.219 1 98.69 102 ILE B CA 1
ATOM 2658 C C . ILE B 1 102 ? 3.701 14.789 10.719 1 98.69 102 ILE B C 1
ATOM 2660 O O . ILE B 1 102 ? 2.885 14.266 9.953 1 98.69 102 ILE B O 1
ATOM 2664 N N . PRO B 1 103 ? 4.828 15.328 10.289 1 98.81 103 PRO B N 1
ATOM 2665 C CA . PRO B 1 103 ? 5.184 15.156 8.883 1 98.81 103 PRO B CA 1
ATOM 2666 C C . PRO B 1 103 ? 5.543 13.711 8.539 1 98.81 103 PRO B C 1
ATOM 2668 O O . PRO B 1 103 ? 6.309 13.07 9.258 1 98.81 103 PRO B O 1
ATOM 2671 N N . ILE B 1 104 ? 4.953 13.25 7.531 1 98.94 104 ILE B N 1
ATOM 2672 C CA . ILE B 1 104 ? 5.258 11.93 6.98 1 98.94 104 ILE B CA 1
ATOM 2673 C C . ILE B 1 104 ? 5.887 12.086 5.598 1 98.94 104 ILE B C 1
ATOM 2675 O O . ILE B 1 104 ? 5.23 12.531 4.656 1 98.94 104 ILE B O 1
ATOM 2679 N N . PHE B 1 105 ? 7.141 11.734 5.508 1 98.75 105 PHE B N 1
ATOM 2680 C CA . PHE B 1 105 ? 7.828 11.781 4.223 1 98.75 105 PHE B CA 1
ATOM 2681 C C . PHE B 1 105 ? 7.73 10.438 3.504 1 98.75 105 PHE B C 1
ATOM 2683 O O . PHE B 1 105 ? 8.477 9.508 3.816 1 98.75 105 PHE B O 1
ATOM 2690 N N . TYR B 1 106 ? 6.793 10.352 2.553 1 98.69 106 TYR B N 1
ATOM 2691 C CA . TYR B 1 106 ? 6.531 9.102 1.848 1 98.69 106 TYR B CA 1
ATOM 2692 C C . TYR B 1 106 ? 7.25 9.07 0.504 1 98.69 106 TYR B C 1
ATOM 2694 O O . TYR B 1 106 ? 6.848 9.758 -0.438 1 98.69 106 TYR B O 1
ATOM 2702 N N . LYS B 1 107 ? 8.281 8.234 0.387 1 97.56 107 LYS B N 1
ATOM 2703 C CA . LYS B 1 107 ? 9.125 8.141 -0.796 1 97.56 107 LYS B CA 1
ATOM 2704 C C . LYS B 1 107 ? 9.656 9.508 -1.208 1 97.56 107 LYS B C 1
ATOM 2706 O O . LYS B 1 107 ? 9.633 9.859 -2.391 1 97.56 107 LYS B O 1
ATOM 2711 N N . LEU B 1 108 ? 9.969 10.281 -0.23 1 97.62 108 LEU B N 1
ATOM 2712 C CA . LEU B 1 108 ? 10.469 11.641 -0.4 1 97.62 108 LEU B CA 1
ATOM 2713 C C . LEU B 1 108 ? 11.484 11.984 0.683 1 97.62 108 LEU B C 1
ATOM 2715 O O . LEU B 1 108 ? 11.258 11.711 1.864 1 97.62 108 LEU B O 1
ATOM 2719 N N . ASP B 1 109 ? 12.555 12.539 0.294 1 96.62 109 ASP B N 1
ATOM 2720 C CA . ASP B 1 109 ? 13.578 12.977 1.236 1 96.62 109 ASP B CA 1
ATOM 2721 C C . ASP B 1 109 ? 13.188 14.297 1.895 1 96.62 109 ASP B C 1
ATOM 2723 O O . ASP B 1 109 ? 12.883 15.273 1.207 1 96.62 109 ASP B O 1
ATOM 2727 N N . PRO B 1 110 ? 13.258 14.305 3.193 1 97.06 110 PRO B N 1
ATOM 2728 C CA . PRO B 1 110 ? 12.922 15.555 3.885 1 97.06 110 PRO B CA 1
ATOM 2729 C C . PRO B 1 110 ? 13.719 16.75 3.373 1 97.06 110 PRO B C 1
ATOM 2731 O O . PRO B 1 110 ? 13.211 17.875 3.33 1 97.06 110 PRO B O 1
ATOM 2734 N N . SER B 1 111 ? 14.906 16.578 2.928 1 96.62 111 SER B N 1
ATOM 2735 C CA . SER B 1 111 ? 15.75 17.656 2.439 1 96.62 111 SER B CA 1
ATOM 2736 C C . SER B 1 111 ? 15.172 18.281 1.169 1 96.62 111 SER B C 1
ATOM 2738 O O . SER B 1 111 ? 15.367 19.469 0.91 1 96.62 111 SER B O 1
ATOM 2740 N N . THR B 1 112 ? 14.492 17.422 0.386 1 97.25 112 THR B N 1
ATOM 2741 C CA . THR B 1 112 ? 13.844 17.922 -0.823 1 97.25 112 THR B CA 1
ATOM 2742 C C . THR B 1 112 ? 12.766 18.938 -0.478 1 97.25 112 THR B C 1
ATOM 2744 O O . THR B 1 112 ? 12.609 19.938 -1.178 1 97.25 112 THR B O 1
ATOM 2747 N N . VAL B 1 113 ? 12.047 18.688 0.611 1 97.38 113 VAL B N 1
ATOM 2748 C CA . VAL B 1 113 ? 10.977 19.594 1.039 1 97.38 113 VAL B CA 1
ATOM 2749 C C . VAL B 1 113 ? 11.578 20.875 1.606 1 97.38 113 VAL B C 1
ATOM 2751 O O . VAL B 1 113 ? 11.156 21.969 1.253 1 97.38 113 VAL B O 1
ATOM 2754 N N . LYS B 1 114 ? 12.586 20.734 2.393 1 95.25 114 LYS B N 1
ATOM 2755 C CA . LYS B 1 114 ? 13.234 21.875 3.023 1 95.25 114 LYS B CA 1
ATOM 2756 C C . LYS B 1 114 ? 13.859 22.812 1.98 1 95.25 114 LYS B C 1
ATOM 2758 O O . LYS B 1 114 ? 13.742 24.031 2.08 1 95.25 114 LYS B O 1
ATOM 2763 N N . GLY B 1 115 ? 14.406 22.203 0.975 1 95.56 115 GLY B N 1
ATOM 2764 C CA . GLY B 1 115 ? 15.102 22.984 -0.034 1 95.56 115 GLY B CA 1
ATOM 2765 C C . GLY B 1 115 ? 14.234 23.328 -1.23 1 95.56 115 GLY B C 1
ATOM 2766 O O . GLY B 1 115 ? 14.641 24.109 -2.098 1 95.56 115 GLY B O 1
ATOM 2767 N N . LEU B 1 116 ? 13.094 22.719 -1.229 1 95.31 116 LEU B N 1
ATOM 2768 C CA . LEU B 1 116 ? 12.203 22.844 -2.379 1 95.31 116 LEU B CA 1
ATOM 2769 C C . LEU B 1 116 ? 12.93 22.453 -3.666 1 95.31 116 LEU B C 1
ATOM 2771 O O . LEU B 1 116 ? 12.883 23.188 -4.652 1 95.31 116 LEU B O 1
ATOM 2775 N N . ASP B 1 117 ? 13.578 21.375 -3.617 1 92.69 117 ASP B N 1
ATOM 2776 C CA . ASP B 1 117 ? 14.438 20.922 -4.711 1 92.69 117 ASP B CA 1
ATOM 2777 C C . ASP B 1 117 ? 13.664 20 -5.664 1 92.69 117 ASP B C 1
ATOM 2779 O O . ASP B 1 117 ? 12.586 19.516 -5.328 1 92.69 117 ASP B O 1
ATOM 2783 N N . GLY B 1 118 ? 14.203 19.906 -6.875 1 92.88 118 GLY B N 1
ATOM 2784 C CA . GLY B 1 118 ? 13.688 18.953 -7.832 1 92.88 118 GLY B CA 1
ATOM 2785 C C . GLY B 1 118 ? 12.258 19.234 -8.258 1 92.88 118 GLY B C 1
ATOM 2786 O O . GLY B 1 118 ? 11.852 20.391 -8.352 1 92.88 118 GLY B O 1
ATOM 2787 N N . ASP B 1 119 ? 11.578 18.172 -8.57 1 94.12 119 ASP B N 1
ATOM 2788 C CA . ASP B 1 119 ? 10.203 18.281 -9.062 1 94.12 119 ASP B CA 1
ATOM 2789 C C . ASP B 1 119 ? 9.297 18.906 -8 1 94.12 119 ASP B C 1
ATOM 2791 O O . ASP B 1 119 ? 8.359 19.641 -8.328 1 94.12 119 ASP B O 1
ATOM 2795 N N . PHE B 1 120 ? 9.672 18.703 -6.777 1 96.12 120 PHE B N 1
ATOM 2796 C CA . PHE B 1 120 ? 8.883 19.219 -5.668 1 96.12 120 PHE B CA 1
ATOM 2797 C C . PHE B 1 120 ? 8.844 20.75 -5.707 1 96.12 120 PHE B C 1
ATOM 2799 O O . PHE B 1 120 ? 7.773 21.344 -5.598 1 96.12 120 PHE B O 1
ATOM 2806 N N . GLY B 1 121 ? 9.961 21.359 -5.906 1 95.12 121 GLY B N 1
ATOM 2807 C CA . GLY B 1 121 ? 10.055 22.812 -6.012 1 95.12 121 GLY B CA 1
ATOM 2808 C C . GLY B 1 121 ? 9.492 23.359 -7.312 1 95.12 121 GLY B C 1
ATOM 2809 O O . GLY B 1 121 ? 8.82 24.391 -7.324 1 95.12 121 GLY B O 1
ATOM 2810 N N . ILE B 1 122 ? 9.758 22.625 -8.406 1 95.56 122 ILE B N 1
ATOM 2811 C CA . ILE B 1 122 ? 9.305 23.047 -9.719 1 95.56 122 I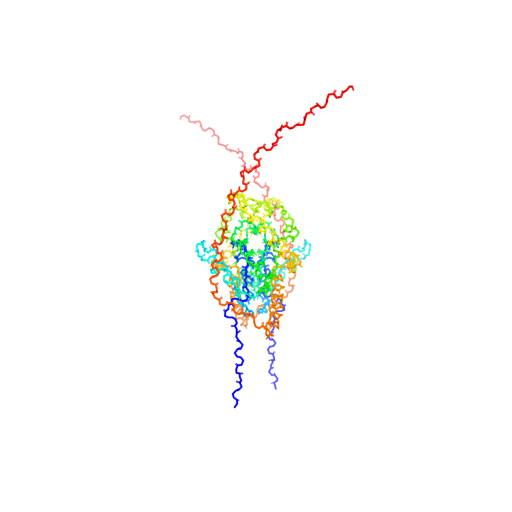LE B CA 1
ATOM 2812 C C . ILE B 1 122 ? 7.777 23.078 -9.766 1 95.56 122 ILE B C 1
ATOM 2814 O O . ILE B 1 122 ? 7.18 24.031 -10.273 1 95.56 122 ILE B O 1
ATOM 2818 N N . GLN B 1 123 ? 7.219 22.094 -9.211 1 95.5 123 GLN B N 1
ATOM 2819 C CA . GLN B 1 123 ? 5.762 22 -9.188 1 95.5 123 GLN B CA 1
ATOM 2820 C C . GLN B 1 123 ? 5.156 23.141 -8.367 1 95.5 123 GLN B C 1
ATOM 2822 O O . GLN B 1 123 ? 4.121 23.703 -8.734 1 95.5 123 GLN B O 1
ATOM 2827 N N . LEU B 1 124 ? 5.797 23.469 -7.242 1 94.38 124 LEU B N 1
ATOM 2828 C CA . LEU B 1 124 ? 5.344 24.578 -6.41 1 94.38 124 LEU B CA 1
ATOM 2829 C C . LEU B 1 124 ? 5.379 25.891 -7.184 1 94.38 124 LEU B C 1
ATOM 2831 O O . LEU B 1 124 ? 4.414 26.656 -7.16 1 94.38 124 LEU B O 1
ATOM 2835 N N . TRP B 1 125 ? 6.473 26.031 -7.871 1 91.56 125 TRP B N 1
ATOM 2836 C CA . TRP B 1 125 ? 6.656 27.25 -8.664 1 91.56 125 TRP B CA 1
ATOM 2837 C C . TRP B 1 125 ? 5.625 27.328 -9.781 1 91.56 125 TRP B C 1
ATOM 2839 O O . TRP B 1 125 ? 5.023 28.391 -10.008 1 91.56 125 TRP B O 1
ATOM 2849 N N . ASN B 1 126 ? 5.43 26.219 -10.438 1 93.56 126 ASN B N 1
ATOM 2850 C CA . ASN B 1 126 ? 4.453 26.172 -11.516 1 93.56 126 ASN B CA 1
ATOM 2851 C C . ASN B 1 126 ? 3.043 26.469 -11.008 1 93.56 126 ASN B C 1
ATOM 2853 O O . ASN B 1 126 ? 2.268 27.156 -11.68 1 93.56 126 ASN B O 1
ATOM 2857 N N . LEU B 1 127 ? 2.801 25.922 -9.852 1 91.94 127 LEU B N 1
ATOM 2858 C CA . LEU B 1 127 ? 1.487 26.156 -9.258 1 91.94 127 LEU B CA 1
ATOM 2859 C C . LEU B 1 127 ? 1.273 27.625 -8.961 1 91.94 127 LEU B C 1
ATOM 2861 O O . LEU B 1 127 ? 0.195 28.172 -9.219 1 91.94 127 LEU B O 1
ATOM 2865 N N . TRP B 1 128 ? 2.254 28.234 -8.414 1 89.56 128 TRP B N 1
ATOM 2866 C CA . TRP B 1 128 ? 2.189 29.656 -8.078 1 89.56 128 TRP B CA 1
ATOM 2867 C C . TRP B 1 128 ? 2.004 30.5 -9.336 1 89.56 128 TRP B C 1
ATOM 2869 O O . TRP B 1 128 ? 1.18 31.422 -9.352 1 89.56 128 TRP B O 1
ATOM 2879 N N . ARG B 1 129 ? 2.664 30.156 -10.344 1 89 129 ARG B N 1
ATOM 2880 C CA . ARG B 1 129 ? 2.609 30.906 -11.586 1 89 129 ARG B CA 1
ATOM 2881 C C . ARG B 1 129 ? 1.235 30.797 -12.242 1 89 129 ARG B C 1
ATOM 2883 O O . ARG B 1 129 ? 0.737 31.766 -12.82 1 89 129 ARG B O 1
ATOM 2890 N N . LYS B 1 130 ? 0.675 29.641 -12.18 1 86.75 130 LYS B N 1
ATOM 2891 C CA . LYS B 1 130 ? -0.623 29.375 -12.797 1 86.75 130 LYS B CA 1
ATOM 2892 C C . LYS B 1 130 ? -1.721 30.203 -12.133 1 86.75 130 LYS B C 1
ATOM 2894 O O . LYS B 1 130 ? -2.689 30.594 -12.789 1 86.75 130 LYS B O 1
ATOM 2899 N N . LYS B 1 131 ? -1.631 30.438 -10.859 1 76 131 LYS B N 1
ATOM 2900 C CA . LYS B 1 131 ? -2.662 31.156 -10.125 1 76 131 LYS B CA 1
ATOM 2901 C C . LYS B 1 131 ? -2.35 32.656 -10.078 1 76 131 LYS B C 1
ATOM 2903 O O . LYS B 1 131 ? -2.684 33.344 -9.102 1 76 131 LYS B O 1
ATOM 2908 N N . GLU B 1 132 ? -1.79 33.188 -11.148 1 64.44 132 GLU B N 1
ATOM 2909 C CA . GLU B 1 132 ? -1.5 34.594 -11.508 1 64.44 132 GLU B CA 1
ATOM 2910 C C . GLU B 1 132 ? -0.324 35.125 -10.711 1 64.44 132 GLU B C 1
ATOM 2912 O O . GLU B 1 132 ? 0.033 36.312 -10.844 1 64.44 132 GLU B O 1
ATOM 2917 N N . GLY B 1 133 ? 0.364 34.25 -9.992 1 60.53 133 GLY B N 1
ATOM 2918 C CA . GLY B 1 133 ? 1.669 34.531 -9.422 1 60.53 133 GLY B CA 1
ATOM 2919 C C . GLY B 1 133 ? 1.693 35.844 -8.633 1 60.53 133 GLY B C 1
ATOM 2920 O O . GLY B 1 133 ? 2.766 36.344 -8.312 1 60.53 133 GLY B O 1
ATOM 2921 N N . ARG B 1 134 ? 0.443 36.531 -8.5 1 62.03 134 ARG B N 1
ATOM 2922 C CA . ARG B 1 134 ? 0.488 37.875 -7.992 1 62.03 134 ARG B CA 1
ATOM 2923 C C . ARG B 1 134 ? 0.282 37.906 -6.48 1 62.03 134 ARG B C 1
ATOM 2925 O O . ARG B 1 134 ? 0.338 38.969 -5.859 1 62.03 134 ARG B O 1
ATOM 2932 N N . ASP B 1 135 ? 0.243 36.75 -5.895 1 71.25 135 ASP B N 1
ATOM 2933 C CA . ASP B 1 135 ? -0.102 36.812 -4.48 1 71.25 135 ASP B CA 1
ATOM 2934 C C . ASP B 1 135 ? 0.969 36.156 -3.615 1 71.25 135 ASP B C 1
ATOM 2936 O O . ASP B 1 135 ? 1.945 35.625 -4.137 1 71.25 135 ASP B O 1
ATOM 2940 N N . ASP B 1 136 ? 1 36.625 -2.41 1 83.06 136 ASP B N 1
ATOM 2941 C CA . ASP B 1 136 ? 1.986 36.188 -1.418 1 83.06 136 ASP B CA 1
ATOM 2942 C C . ASP B 1 136 ? 1.761 34.75 -0.998 1 83.06 136 ASP B C 1
ATOM 2944 O O . ASP B 1 136 ? 2.299 34.312 0.017 1 83.06 136 ASP B O 1
ATOM 2948 N N . ARG B 1 137 ? 1.13 34.094 -1.895 1 85.94 137 ARG B N 1
ATOM 2949 C CA . ARG B 1 137 ? 0.787 32.719 -1.495 1 85.94 137 ARG B CA 1
ATOM 2950 C C . ARG B 1 137 ? 2.031 31.844 -1.422 1 85.94 137 ARG B C 1
ATOM 2952 O O . ARG B 1 137 ? 2.131 30.969 -0.557 1 85.94 137 ARG B O 1
ATOM 2959 N N . ILE B 1 138 ? 2.963 32.094 -2.275 1 88.75 138 ILE B N 1
ATOM 2960 C CA . ILE B 1 138 ? 4.152 31.266 -2.324 1 88.75 138 ILE B CA 1
ATOM 2961 C C . ILE B 1 138 ? 4.93 31.391 -1.018 1 88.75 138 ILE B C 1
ATOM 2963 O O . ILE B 1 138 ? 5.535 30.422 -0.55 1 88.75 138 ILE B O 1
ATOM 2967 N N . LEU B 1 139 ? 4.895 32.562 -0.471 1 92 139 LEU B N 1
ATOM 2968 C CA . LEU B 1 139 ? 5.574 32.781 0.803 1 92 139 LEU B CA 1
ATOM 2969 C C . LEU B 1 139 ? 4.887 32 1.921 1 92 139 LEU B C 1
ATOM 2971 O O . LEU B 1 139 ? 5.551 31.422 2.783 1 92 139 LEU B O 1
ATOM 2975 N N . LYS B 1 140 ? 3.594 32.031 1.858 1 94.06 140 LYS B N 1
ATOM 2976 C CA . LYS B 1 140 ? 2.82 31.281 2.848 1 94.06 140 LYS B CA 1
ATOM 2977 C C . LYS B 1 140 ? 3.041 29.781 2.703 1 94.06 140 LYS B C 1
ATOM 2979 O O . LYS B 1 140 ? 3.193 29.062 3.699 1 94.06 140 LYS B O 1
ATOM 2984 N N . TRP B 1 141 ? 3.082 29.344 1.469 1 95.69 141 TRP B N 1
ATOM 2985 C CA . TRP B 1 141 ? 3.322 27.938 1.199 1 95.69 141 TRP B CA 1
ATOM 2986 C C . TRP B 1 141 ? 4.711 27.516 1.671 1 95.69 141 TRP B C 1
ATOM 2988 O O . TRP B 1 141 ? 4.867 26.5 2.342 1 95.69 141 TRP B O 1
ATOM 2998 N N . ASP B 1 142 ? 5.621 28.344 1.37 1 95.12 142 ASP B N 1
ATOM 2999 C CA . ASP B 1 142 ? 6.996 28.062 1.774 1 95.12 142 ASP B CA 1
ATOM 3000 C C . ASP B 1 142 ? 7.129 28.047 3.295 1 95.12 142 ASP B C 1
ATOM 3002 O O . ASP B 1 142 ? 7.766 27.156 3.857 1 95.12 142 ASP B O 1
ATOM 3006 N N . ALA B 1 143 ? 6.48 29.016 3.914 1 96.81 143 ALA B N 1
ATOM 3007 C CA . ALA B 1 143 ? 6.531 29.078 5.375 1 96.81 143 ALA B CA 1
ATOM 3008 C C . ALA B 1 143 ? 5.91 27.844 6 1 96.81 143 ALA B C 1
ATOM 3010 O O . ALA B 1 143 ? 6.445 27.297 6.969 1 96.81 143 ALA B O 1
ATOM 3011 N N . ALA B 1 144 ? 4.855 27.406 5.445 1 98.19 144 ALA B N 1
ATOM 3012 C CA . ALA B 1 144 ? 4.18 26.219 5.961 1 98.19 144 ALA B CA 1
ATOM 3013 C C . ALA B 1 144 ? 5.035 24.969 5.77 1 98.19 144 ALA B C 1
ATOM 3015 O O . ALA B 1 144 ? 5.148 24.141 6.672 1 98.19 144 ALA B O 1
ATOM 3016 N N . LEU B 1 145 ? 5.645 24.875 4.613 1 98.25 145 LEU B N 1
ATOM 3017 C CA . LEU B 1 145 ? 6.496 23.734 4.305 1 98.25 145 LEU B CA 1
ATOM 3018 C C . LEU B 1 145 ? 7.734 23.719 5.199 1 98.25 145 LEU B C 1
ATOM 3020 O O . LEU B 1 145 ? 8.133 22.672 5.703 1 98.25 145 LEU B O 1
ATOM 3024 N N . GLN B 1 146 ? 8.273 24.891 5.465 1 97.56 146 GLN B N 1
ATOM 3025 C CA . GLN B 1 146 ? 9.406 25 6.383 1 97.56 146 GLN B CA 1
ATOM 3026 C C . GLN B 1 146 ? 8.984 24.672 7.812 1 97.56 146 GLN B C 1
ATOM 3028 O O . GLN B 1 146 ? 9.703 23.953 8.523 1 97.56 146 GLN B O 1
ATOM 3033 N N . GLY B 1 147 ? 7.867 25.188 8.141 1 98 147 GLY B N 1
ATOM 3034 C CA . GLY B 1 147 ? 7.355 24.922 9.477 1 98 147 GLY B CA 1
ATOM 3035 C C . GLY B 1 147 ? 7.117 23.453 9.75 1 98 147 GLY B C 1
ATOM 3036 O O . GLY B 1 147 ? 7.508 22.938 10.805 1 98 147 GLY B O 1
ATOM 3037 N N . VAL B 1 148 ? 6.562 22.766 8.805 1 98.38 148 VAL B N 1
ATOM 3038 C CA . VAL B 1 148 ? 6.207 21.375 9.039 1 98.38 148 VAL B CA 1
ATOM 3039 C C . VAL B 1 148 ? 7.469 20.516 9.039 1 98.38 148 VAL B C 1
ATOM 3041 O O . VAL B 1 148 ? 7.566 19.531 9.789 1 98.38 148 VAL B O 1
ATOM 3044 N N . THR B 1 149 ? 8.445 20.859 8.211 1 97.38 149 THR B N 1
ATOM 3045 C CA . THR B 1 149 ? 9.68 20.094 8.109 1 97.38 149 THR B CA 1
ATOM 3046 C C . THR B 1 149 ? 10.539 20.281 9.359 1 97.38 149 THR B C 1
ATOM 3048 O O . THR B 1 149 ? 11.453 19.5 9.609 1 97.38 149 THR B O 1
ATOM 3051 N N . SER B 1 150 ? 10.219 21.312 10.125 1 96.56 150 SER B N 1
ATOM 3052 C CA . SER B 1 150 ? 10.961 21.562 11.359 1 96.56 150 SER B CA 1
ATOM 3053 C C . SER B 1 150 ? 10.453 20.703 12.508 1 96.56 150 SER B C 1
ATOM 3055 O O . SER B 1 150 ? 11.07 20.625 13.562 1 96.56 150 SER B O 1
ATOM 3057 N N . LYS B 1 151 ? 9.359 20.016 12.344 1 96.94 151 LYS B N 1
ATOM 3058 C CA . LYS B 1 151 ? 8.797 19.125 13.359 1 96.94 151 LYS B CA 1
ATOM 3059 C C . LYS B 1 151 ? 9.367 17.719 13.25 1 96.94 151 LYS B C 1
ATOM 3061 O O . LYS B 1 151 ? 9.969 17.359 12.234 1 96.94 151 LYS B O 1
ATOM 3066 N N . PHE B 1 152 ? 9.258 16.953 14.289 1 95.06 152 PHE B N 1
ATOM 3067 C CA . PHE B 1 152 ? 9.633 15.547 14.219 1 95.06 152 PHE B CA 1
ATOM 3068 C C . PHE B 1 152 ? 8.742 14.789 13.242 1 95.06 152 PHE B C 1
ATOM 3070 O O . PHE B 1 152 ? 7.52 14.797 13.375 1 95.06 152 PHE B O 1
ATOM 3077 N N . GLY B 1 153 ? 9.391 14.18 12.266 1 97.56 153 GLY B N 1
ATOM 3078 C CA . GLY B 1 153 ? 8.641 13.477 11.242 1 97.56 153 GLY B CA 1
ATOM 3079 C C . GLY B 1 153 ? 9.117 12.055 11.016 1 97.56 153 GLY B C 1
ATOM 3080 O O . GLY B 1 153 ? 10.031 11.586 11.695 1 97.56 153 GLY B O 1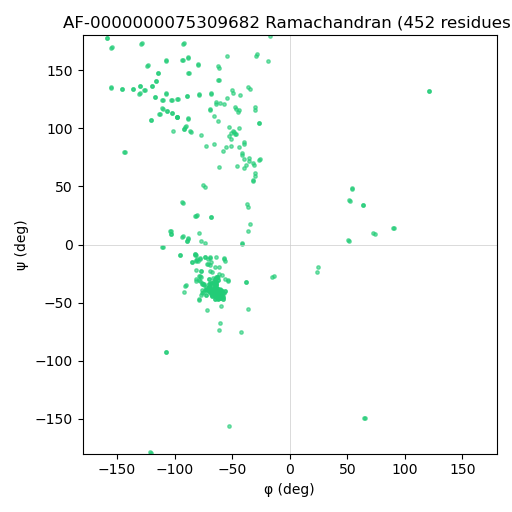
ATOM 3081 N N . LEU B 1 154 ? 8.414 11.336 10.234 1 98.62 154 LEU B N 1
ATOM 3082 C CA . LEU B 1 154 ? 8.734 9.953 9.891 1 98.62 154 LEU B CA 1
ATOM 3083 C C . LEU B 1 154 ? 9.023 9.82 8.398 1 98.62 154 LEU B C 1
ATOM 3085 O O . LEU B 1 154 ? 8.352 10.445 7.574 1 98.62 154 LEU B O 1
ATOM 3089 N N . VAL B 1 155 ? 10.039 8.984 8.086 1 98.56 155 VAL B N 1
ATOM 3090 C CA . VAL B 1 155 ? 10.484 8.805 6.711 1 98.56 155 VAL B CA 1
ATOM 3091 C C . VAL B 1 155 ? 10.266 7.359 6.273 1 98.56 155 VAL B C 1
ATOM 3093 O O . VAL B 1 155 ? 10.758 6.43 6.918 1 98.56 155 VAL B O 1
ATOM 3096 N N . SER B 1 156 ? 9.594 7.18 5.168 1 98.5 156 SER B N 1
ATOM 3097 C CA . SER B 1 156 ? 9.195 5.84 4.746 1 98.5 156 SER B CA 1
ATOM 3098 C C . SER B 1 156 ? 10.414 4.977 4.438 1 98.5 156 SER B C 1
ATOM 3100 O O . SER B 1 156 ? 10.414 3.77 4.699 1 98.5 156 SER B O 1
ATOM 3102 N N . GLU B 1 157 ? 11.477 5.582 3.963 1 96.5 157 GLU B N 1
ATOM 3103 C CA . GLU B 1 157 ? 12.648 4.848 3.514 1 96.5 157 GLU B CA 1
ATOM 3104 C C . GLU B 1 157 ? 13.438 4.289 4.695 1 96.5 157 GLU B C 1
ATOM 3106 O O . GLU B 1 157 ? 14.312 3.441 4.52 1 96.5 157 GLU B O 1
ATOM 3111 N N . THR B 1 158 ? 13.109 4.707 5.891 1 96.5 158 THR B N 1
ATOM 3112 C CA . THR B 1 158 ? 13.773 4.188 7.082 1 96.5 158 THR B CA 1
ATOM 3113 C C . THR B 1 158 ? 13.156 2.861 7.512 1 96.5 158 THR B C 1
ATOM 3115 O O . THR B 1 158 ? 13.672 2.188 8.398 1 96.5 158 THR B O 1
ATOM 3118 N N . CYS B 1 159 ? 12.062 2.488 6.875 1 96.81 159 CYS B N 1
ATOM 3119 C CA . CYS B 1 159 ? 11.375 1.237 7.184 1 96.81 159 CYS B CA 1
ATOM 3120 C C . CYS B 1 159 ? 11.586 0.214 6.07 1 96.81 159 CYS B C 1
ATOM 3122 O O . CYS B 1 159 ? 11.836 0.581 4.922 1 96.81 159 CYS B O 1
ATOM 3124 N N . ARG B 1 160 ? 11.43 -0.986 6.387 1 95.62 160 ARG B N 1
ATOM 3125 C CA . ARG B 1 160 ? 11.656 -2.08 5.449 1 95.62 160 ARG B CA 1
ATOM 3126 C C . ARG B 1 160 ? 10.586 -2.102 4.363 1 95.62 160 ARG B C 1
ATOM 3128 O O . ARG B 1 160 ? 10.859 -2.469 3.219 1 95.62 160 ARG B O 1
ATOM 3135 N N . ASN B 1 161 ? 9.383 -1.784 4.77 1 97.75 161 ASN B N 1
ATOM 3136 C CA . ASN B 1 161 ? 8.273 -1.795 3.828 1 97.75 161 ASN B CA 1
ATOM 3137 C C . ASN B 1 161 ? 7.113 -0.926 4.316 1 97.75 161 ASN B C 1
ATOM 3139 O O . ASN B 1 161 ? 7.18 -0.352 5.406 1 97.75 161 ASN B O 1
ATOM 3143 N N . ASP B 1 162 ? 6.094 -0.832 3.541 1 98.5 162 ASP B N 1
ATOM 3144 C CA . ASP B 1 162 ? 4.98 0.072 3.814 1 98.5 162 ASP B CA 1
ATOM 3145 C C . ASP B 1 162 ? 4.203 -0.372 5.051 1 98.5 162 ASP B C 1
ATOM 3147 O O . ASP B 1 162 ? 3.734 0.461 5.828 1 98.5 162 ASP B O 1
ATOM 3151 N N . ALA B 1 163 ? 3.994 -1.668 5.223 1 98.56 163 ALA B N 1
ATOM 3152 C CA . ALA B 1 163 ? 3.25 -2.152 6.383 1 98.56 163 ALA B CA 1
ATOM 3153 C C . ALA B 1 163 ? 3.949 -1.763 7.684 1 98.56 163 ALA B C 1
ATOM 3155 O O . ALA B 1 163 ? 3.307 -1.292 8.625 1 98.56 163 ALA B O 1
ATOM 3156 N N . ALA B 1 164 ? 5.254 -1.942 7.691 1 98.5 164 ALA B N 1
ATOM 3157 C CA . ALA B 1 164 ? 6.039 -1.553 8.859 1 98.5 164 ALA B CA 1
ATOM 3158 C C . ALA B 1 164 ? 5.977 -0.045 9.086 1 98.5 164 ALA B C 1
ATOM 3160 O O . ALA B 1 164 ? 5.938 0.417 10.227 1 98.5 164 ALA B O 1
ATOM 3161 N N . PHE B 1 165 ? 6.035 0.682 8.008 1 98.88 165 PHE B N 1
ATOM 3162 C CA . PHE B 1 165 ? 5.969 2.137 8.094 1 98.88 165 PHE B CA 1
ATOM 3163 C C . PHE B 1 165 ? 4.637 2.58 8.688 1 98.88 165 PHE B C 1
ATOM 3165 O O . PHE B 1 165 ? 4.598 3.467 9.547 1 98.88 165 PHE B O 1
ATOM 3172 N N . VAL B 1 166 ? 3.506 1.962 8.281 1 98.81 166 VAL B N 1
ATOM 3173 C CA . VAL B 1 166 ? 2.186 2.26 8.828 1 98.81 166 VAL B CA 1
ATOM 3174 C C . VAL B 1 166 ? 2.17 1.968 10.328 1 98.81 166 VAL B C 1
ATOM 3176 O O . VAL B 1 166 ? 1.66 2.766 11.117 1 98.81 166 VAL B O 1
ATOM 3179 N N . ASP B 1 167 ? 2.777 0.862 10.688 1 98.5 167 ASP B N 1
ATOM 3180 C CA . ASP B 1 167 ? 2.84 0.52 12.109 1 98.5 167 ASP B CA 1
ATOM 3181 C C . ASP B 1 167 ? 3.588 1.592 12.898 1 98.5 167 ASP B C 1
ATOM 3183 O O . ASP B 1 167 ? 3.186 1.945 14.008 1 98.5 167 ASP B O 1
ATOM 3187 N N . ASP B 1 168 ? 4.645 2.066 12.32 1 98.5 168 ASP B N 1
ATOM 3188 C CA . ASP B 1 168 ? 5.426 3.119 12.969 1 98.5 168 ASP B CA 1
ATOM 3189 C C . ASP B 1 168 ? 4.594 4.391 13.141 1 98.5 168 ASP B C 1
ATOM 3191 O O . ASP B 1 168 ? 4.633 5.02 14.195 1 98.5 168 ASP B O 1
ATOM 3195 N N . ILE B 1 169 ? 3.906 4.742 12.133 1 98.75 169 ILE B N 1
ATOM 3196 C CA . ILE B 1 169 ? 3.062 5.934 12.18 1 98.75 169 ILE B CA 1
ATOM 3197 C C . ILE B 1 169 ? 2.012 5.777 13.281 1 98.75 169 ILE B C 1
ATOM 3199 O O . ILE B 1 169 ? 1.8 6.691 14.078 1 98.75 169 ILE B O 1
ATOM 3203 N N . ILE B 1 170 ? 1.383 4.625 13.367 1 98.56 170 ILE B N 1
ATOM 3204 C CA . ILE B 1 170 ? 0.331 4.359 14.336 1 98.56 170 ILE B CA 1
ATOM 3205 C C . ILE B 1 170 ? 0.888 4.508 15.75 1 98.56 170 ILE B C 1
ATOM 3207 O O . ILE B 1 170 ? 0.262 5.137 16.609 1 98.56 170 ILE B O 1
ATOM 3211 N N . THR B 1 171 ? 2.051 3.957 15.922 1 98.19 171 THR B N 1
ATOM 3212 C CA . THR B 1 171 ? 2.697 4.047 17.234 1 98.19 171 THR B CA 1
ATOM 3213 C C . THR B 1 171 ? 2.938 5.504 17.609 1 98.19 171 THR B C 1
ATOM 3215 O O . THR B 1 171 ? 2.648 5.91 18.734 1 98.19 171 THR B O 1
ATOM 3218 N N . HIS B 1 172 ? 3.377 6.289 16.688 1 97.88 172 HIS B N 1
ATOM 3219 C CA . HIS B 1 172 ? 3.662 7.691 16.953 1 97.88 172 HIS B CA 1
ATOM 3220 C C . HIS B 1 172 ? 2.377 8.477 17.203 1 97.88 172 HIS B C 1
ATOM 3222 O O . HIS B 1 172 ? 2.324 9.312 18.109 1 97.88 172 HIS B O 1
ATOM 3228 N N . VAL B 1 173 ? 1.36 8.203 16.438 1 97.75 173 VAL B N 1
ATOM 3229 C CA . VAL B 1 173 ? 0.075 8.875 16.609 1 97.75 173 VAL B CA 1
ATOM 3230 C C . VAL B 1 173 ? -0.485 8.578 18 1 97.75 173 VAL B C 1
ATOM 3232 O O . VAL B 1 173 ? -0.947 9.484 18.688 1 97.75 173 VAL B O 1
ATOM 3235 N N . GLN B 1 174 ? -0.418 7.348 18.391 1 96.75 174 GLN B N 1
ATOM 3236 C CA . GLN B 1 174 ? -0.915 6.957 19.703 1 96.75 174 GLN B CA 1
ATOM 3237 C C . GLN B 1 174 ? -0.164 7.688 20.812 1 96.75 174 GLN B C 1
ATOM 3239 O O . GLN B 1 174 ? -0.771 8.148 21.797 1 96.75 174 GLN B O 1
ATOM 3244 N N . ASN B 1 175 ? 1.118 7.781 20.641 1 96.25 175 ASN B N 1
ATOM 3245 C CA . ASN B 1 175 ? 1.938 8.477 21.625 1 96.25 175 ASN B CA 1
ATOM 3246 C C . ASN B 1 175 ? 1.562 9.953 21.734 1 96.25 175 ASN B C 1
ATOM 3248 O O . ASN B 1 175 ? 1.442 10.492 22.844 1 96.25 175 ASN B O 1
ATOM 3252 N N . VAL B 1 176 ? 1.372 10.562 20.578 1 95.38 176 VAL B N 1
ATOM 3253 C CA . VAL B 1 176 ? 1.033 11.984 20.547 1 95.38 176 VAL B CA 1
ATOM 3254 C C . VAL B 1 176 ? -0.358 12.195 21.141 1 95.38 176 VAL B C 1
ATOM 3256 O O . VAL B 1 176 ? -0.577 13.141 21.891 1 95.38 176 VAL B O 1
ATOM 3259 N N . LEU B 1 177 ? -1.269 11.352 20.859 1 93.88 177 LEU B N 1
ATOM 3260 C CA . LEU B 1 177 ? -2.627 11.477 21.375 1 93.88 177 LEU B CA 1
ATOM 3261 C C . LEU B 1 177 ? -2.648 11.281 22.891 1 93.88 177 LEU B C 1
ATOM 3263 O O . LEU B 1 177 ? -3.395 11.961 23.594 1 93.88 177 LEU B O 1
ATOM 3267 N N . SER B 1 178 ? -1.854 10.344 23.344 1 92.56 178 SER B N 1
ATOM 3268 C CA . SER B 1 178 ? -1.743 10.141 24.781 1 92.56 178 SER B CA 1
ATOM 3269 C C . SER B 1 178 ? -1.195 11.383 25.484 1 92.56 178 SER B C 1
ATOM 3271 O O . SER B 1 178 ? -1.704 11.797 26.531 1 92.56 178 SER B O 1
ATOM 3273 N N . LYS B 1 179 ? -0.201 11.945 24.906 1 91.19 179 LYS B N 1
ATOM 3274 C CA . LYS B 1 179 ? 0.384 13.172 25.438 1 91.19 179 LYS B CA 1
ATOM 3275 C C . LYS B 1 179 ? -0.624 14.312 25.422 1 91.19 179 LYS B C 1
ATOM 3277 O O . LYS B 1 179 ? -0.724 15.078 26.375 1 91.19 179 LYS B O 1
ATOM 3282 N N . ASP B 1 180 ? -1.286 14.398 24.312 1 89.12 180 ASP B N 1
ATOM 3283 C CA . ASP B 1 180 ? -2.293 15.445 24.156 1 89.12 180 ASP B CA 1
ATOM 3284 C C . ASP B 1 180 ? -3.359 15.344 25.25 1 89.12 180 ASP B C 1
ATOM 3286 O O . ASP B 1 180 ? -3.773 16.359 25.828 1 89.12 180 ASP B O 1
ATOM 3290 N N . LEU B 1 181 ? -3.811 14.172 25.594 1 85.06 181 LEU B N 1
ATOM 3291 C CA . LEU B 1 181 ? -4.824 13.914 26.609 1 85.06 181 LEU B CA 1
ATOM 3292 C C . LEU B 1 181 ? -4.309 14.305 27.984 1 85.06 181 LEU B C 1
ATOM 3294 O O . LEU B 1 181 ? -5.055 14.859 28.797 1 85.06 181 LEU B O 1
ATOM 3298 N N . LEU B 1 182 ? -3.1 13.992 28.203 1 82.81 182 LEU B N 1
ATOM 3299 C CA . LEU B 1 182 ? -2.49 14.305 29.484 1 82.81 182 LEU B CA 1
ATOM 3300 C C . LEU B 1 182 ? -2.385 15.812 29.688 1 82.81 182 LEU B C 1
ATOM 3302 O O . LEU B 1 182 ? -2.615 16.312 30.797 1 82.81 182 LEU B O 1
ATOM 3306 N N . LEU B 1 183 ? -2.066 16.438 28.641 1 82.69 183 LEU B N 1
ATOM 3307 C CA . LEU B 1 183 ? -1.862 17.891 28.703 1 82.69 183 LEU B CA 1
ATOM 3308 C C . LEU B 1 183 ? -3.195 18.625 28.797 1 82.69 183 LEU B C 1
ATOM 3310 O O . LEU B 1 183 ? -3.314 19.609 29.516 1 82.69 183 LEU B O 1
ATOM 3314 N N . ARG B 1 184 ? -4.211 18.219 28.078 1 76.38 184 ARG B N 1
ATOM 3315 C CA . ARG B 1 184 ? -5.504 18.891 28.047 1 76.38 184 ARG B CA 1
ATOM 3316 C C . ARG B 1 184 ? -6.34 18.547 29.266 1 76.38 184 ARG B C 1
ATOM 3318 O O . ARG B 1 184 ? -7.184 19.328 29.703 1 76.38 184 ARG B O 1
ATOM 3325 N N . GLY B 1 185 ? -6.414 17.125 29.609 1 61.47 185 GLY B N 1
ATOM 3326 C CA . GLY B 1 185 ? -7.07 16.828 30.875 1 61.47 185 GLY B CA 1
ATOM 3327 C C . GLY B 1 185 ? -6.766 17.828 31.969 1 61.47 185 GLY B C 1
ATOM 3328 O O . GLY B 1 185 ? -7.617 18.109 32.812 1 61.47 185 GLY B O 1
ATOM 3329 N N . GLU B 1 186 ? -5.668 18.391 32 1 54.31 186 GLU B N 1
ATOM 3330 C CA . GLU B 1 186 ? -5.312 19.406 33 1 54.31 186 GLU B CA 1
ATOM 3331 C C . GLU B 1 186 ? -5.863 20.766 32.594 1 54.31 186 GLU B C 1
ATOM 3333 O O . GLU B 1 186 ? -6.109 21.609 33.469 1 54.31 186 GLU B O 1
ATOM 3338 N N . HIS B 1 187 ? -6 21.125 31.375 1 52.47 187 HIS B N 1
ATOM 3339 C CA . HIS B 1 187 ? -6.527 22.391 30.859 1 52.47 187 HIS B CA 1
ATOM 3340 C C . HIS B 1 187 ? -7.352 22.156 29.594 1 52.47 187 HIS B C 1
ATOM 3342 O O . HIS B 1 187 ? -6.805 22.078 28.484 1 52.47 187 HIS B O 1
ATOM 3348 N N . PRO B 1 188 ? -8.609 21.719 29.766 1 47.5 188 PRO B N 1
ATOM 3349 C CA . PRO B 1 188 ? -9.406 21.391 28.594 1 47.5 188 PRO B CA 1
ATOM 3350 C C . PRO B 1 188 ? -9.336 22.453 27.516 1 47.5 188 PRO B C 1
ATOM 3352 O O . PRO B 1 188 ? -9.203 23.641 27.812 1 47.5 188 PRO B O 1
ATOM 3355 N N . LYS B 1 189 ? -8.789 22.234 26.203 1 53.34 189 LYS B N 1
ATOM 3356 C CA . LYS B 1 189 ? -8.82 23.172 25.078 1 53.34 189 LYS B CA 1
ATOM 3357 C C . LYS B 1 189 ? -10.062 24.062 25.141 1 53.34 189 LYS B C 1
ATOM 3359 O O . LYS B 1 189 ? -11.172 23.578 25.391 1 53.34 189 LYS B O 1
ATOM 3364 N N . PRO B 1 190 ? -9.938 25.312 25.297 1 44.5 190 PRO B N 1
ATOM 3365 C CA . PRO B 1 190 ? -11.18 26.078 25.188 1 44.5 190 PRO B CA 1
ATOM 3366 C C . PRO B 1 190 ? -12.008 25.688 23.969 1 44.5 190 PRO B C 1
ATOM 3368 O O . PRO B 1 190 ? -11.453 25.469 22.891 1 44.5 190 PRO B O 1
ATOM 3371 N N . ARG B 1 191 ? -12.906 24.859 24.062 1 40.97 191 ARG B N 1
ATOM 3372 C CA . ARG B 1 191 ? -13.82 24.688 22.938 1 40.97 191 ARG B CA 1
ATOM 3373 C C . ARG B 1 191 ? -14.086 26.031 22.25 1 40.97 191 ARG B C 1
ATOM 3375 O O . ARG B 1 191 ? -14.734 26.906 22.812 1 40.97 191 ARG B O 1
ATOM 3382 N N . ARG B 1 192 ? -13.164 26.594 21.469 1 38.34 192 ARG B N 1
ATOM 3383 C CA . ARG B 1 192 ? -13.68 27.781 20.781 1 38.34 192 ARG B CA 1
ATOM 3384 C C . ARG B 1 192 ? -15.023 27.484 20.109 1 38.34 192 ARG B C 1
ATOM 3386 O O . ARG B 1 192 ? -15.109 26.609 19.25 1 38.34 192 ARG B O 1
ATOM 3393 N N . ARG B 1 193 ? -16.172 27.734 20.562 1 34.56 193 ARG B N 1
ATOM 3394 C CA . ARG B 1 193 ? -17.406 27.984 19.844 1 34.56 193 ARG B CA 1
ATOM 3395 C C . ARG B 1 193 ? -17.125 28.609 18.469 1 34.56 193 ARG B C 1
ATOM 3397 O O . ARG B 1 193 ? -16.062 29.188 18.25 1 34.56 193 ARG B O 1
ATOM 3404 N N . GLY B 1 194 ? -18.172 28.641 17.391 1 33.62 194 GLY B N 1
ATOM 3405 C CA . GLY B 1 194 ? -18.312 29.359 16.125 1 33.62 194 GLY B CA 1
ATOM 3406 C C . GLY B 1 194 ? -17.781 30.766 16.172 1 33.62 194 GLY B C 1
ATOM 3407 O O . GLY B 1 194 ? -18.547 31.719 16.312 1 33.62 194 GLY B O 1
ATOM 3408 N N . ALA B 1 195 ? -16.859 31.203 16.766 1 31.2 195 ALA B N 1
ATOM 3409 C CA . ALA B 1 195 ? -16.562 32.594 16.406 1 31.2 195 ALA B CA 1
ATOM 3410 C C . ALA B 1 195 ? -16.453 32.75 14.891 1 31.2 195 ALA B C 1
ATOM 3412 O O . ALA B 1 195 ? -15.648 32.062 14.242 1 31.2 195 ALA B O 1
ATOM 3413 N N . ARG B 1 196 ? -17.609 33.094 14.102 1 32.84 196 ARG B N 1
ATOM 3414 C CA . ARG B 1 196 ? -17.641 33.75 12.789 1 32.84 196 ARG B CA 1
ATOM 3415 C C . ARG B 1 196 ? -16.453 34.688 12.625 1 32.84 196 ARG B C 1
ATOM 3417 O O . ARG B 1 196 ? -16.375 35.719 13.297 1 32.84 196 ARG B O 1
ATOM 3424 N N . ALA B 1 197 ? -15.344 34.375 12.641 1 31.02 197 ALA B N 1
ATOM 3425 C CA . ALA B 1 197 ? -14.273 35.281 12.25 1 31.02 197 ALA B CA 1
ATOM 3426 C C . ALA B 1 197 ? -14.664 36.094 11.016 1 31.02 197 ALA B C 1
ATOM 3428 O O . ALA B 1 197 ? -14.852 35.531 9.93 1 31.02 197 ALA B O 1
ATOM 3429 N N . LYS B 1 198 ? -15.516 37.156 11.133 1 31.36 198 LYS B N 1
ATOM 3430 C CA . LYS B 1 198 ? -15.562 38.344 10.266 1 31.36 198 LYS B CA 1
ATOM 3431 C C . LYS B 1 198 ? -14.164 38.75 9.812 1 31.36 198 LYS B C 1
ATOM 3433 O O . LYS B 1 198 ? -13.867 39.938 9.68 1 31.36 198 LYS B O 1
ATOM 3438 N N . TYR B 1 199 ? -13.164 37.906 10.031 1 30.88 199 TYR B N 1
ATOM 3439 C CA . TYR B 1 199 ? -11.852 38.406 9.672 1 30.88 199 TYR B CA 1
ATOM 3440 C C . TYR B 1 199 ? -11.812 38.844 8.211 1 30.88 199 TYR B C 1
ATOM 3442 O O . TYR B 1 199 ? -10.891 39.531 7.785 1 30.88 199 TYR B O 1
ATOM 3450 N N . TRP B 1 200 ? -12.633 38.188 7.359 1 30.3 200 TRP B N 1
ATOM 3451 C CA . TRP B 1 200 ? -12.156 38.5 6.02 1 30.3 200 TRP B CA 1
ATOM 3452 C C . TRP B 1 200 ? -12.32 39.969 5.711 1 30.3 200 TRP B C 1
ATOM 3454 O O . TRP B 1 200 ? -11.969 40.438 4.621 1 30.3 200 TRP B O 1
ATOM 3464 N N . LYS B 1 201 ? -13.18 40.688 6.438 1 30.52 201 LYS B N 1
ATOM 3465 C CA . LYS B 1 201 ? -13.438 42 5.855 1 30.52 201 LYS B CA 1
ATOM 3466 C C . LYS B 1 201 ? -12.211 42.906 5.949 1 30.52 201 LYS B C 1
ATOM 3468 O O . LYS B 1 201 ? -12.203 44.031 5.414 1 30.52 201 LYS B O 1
ATOM 3473 N N . ILE B 1 202 ? -11.273 42.656 6.898 1 26.86 202 ILE B N 1
ATOM 3474 C CA . ILE B 1 202 ? -10.438 43.844 7.031 1 26.86 202 ILE B CA 1
ATOM 3475 C C . ILE B 1 202 ? -9.359 43.844 5.945 1 26.86 202 ILE B C 1
ATOM 3477 O O . ILE B 1 202 ? -8.297 43.25 6.125 1 26.86 202 ILE B O 1
ATOM 3481 N N . PHE B 1 203 ? -9.547 43.188 4.836 1 28.66 203 PHE B N 1
ATOM 3482 C CA . PHE B 1 203 ? -8.516 43.531 3.857 1 28.66 203 PHE B CA 1
ATOM 3483 C C . PHE B 1 203 ? -8.398 45.062 3.711 1 28.66 203 PHE B C 1
ATOM 3485 O O . PHE B 1 203 ? -9.32 45.719 3.236 1 28.66 203 PHE B O 1
ATOM 3492 N N . PRO B 1 204 ? -7.656 45.75 4.539 1 25.44 204 PRO B N 1
ATOM 3493 C CA . PRO B 1 204 ? -7.457 47.219 4.398 1 25.44 204 PRO B CA 1
ATOM 3494 C C . PRO B 1 204 ? -7.055 47.625 2.982 1 25.44 204 PRO B C 1
ATOM 3496 O O . PRO B 1 204 ? -6.465 46.812 2.254 1 25.44 204 PRO B O 1
ATOM 3499 N N . ILE B 1 205 ? -7.664 48.594 2.316 1 29.23 205 ILE B N 1
ATOM 3500 C CA . ILE B 1 205 ? -7.582 49.531 1.193 1 29.23 205 ILE B CA 1
ATOM 3501 C C . ILE B 1 205 ? -6.176 50.125 1.106 1 29.23 205 ILE B C 1
ATOM 3503 O O . ILE B 1 205 ? -5.895 50.969 0.247 1 29.23 205 ILE B O 1
ATOM 3507 N N . LEU B 1 206 ? -5.285 49.656 2.043 1 27.86 206 LEU B N 1
ATOM 3508 C CA . LEU B 1 206 ? -4.117 50.531 2.08 1 27.86 206 LEU B CA 1
ATOM 3509 C C . LEU B 1 206 ? -3.281 50.375 0.816 1 27.86 206 LEU B C 1
ATOM 3511 O O . LEU B 1 206 ? -2.287 51.094 0.634 1 27.86 206 LEU B O 1
ATOM 3515 N N . PHE B 1 207 ? -3.557 49.344 0.028 1 29.03 207 PHE B N 1
ATOM 3516 C CA . PHE B 1 207 ? -2.578 49.25 -1.05 1 29.03 207 PHE B CA 1
ATOM 3517 C C . PHE B 1 207 ? -2.668 50.469 -1.957 1 29.03 207 PHE B C 1
ATOM 3519 O O . PHE B 1 207 ? -1.944 50.562 -2.951 1 29.03 207 PHE B O 1
ATOM 3526 N N . LEU B 1 208 ? -3.723 51.281 -1.771 1 27.27 208 LEU B N 1
ATOM 3527 C CA . LEU B 1 208 ? -3.805 52.281 -2.83 1 27.27 208 LEU B CA 1
ATOM 3528 C C . LEU B 1 208 ? -2.586 53.219 -2.811 1 27.27 208 LEU B C 1
ATOM 3530 O O . LEU B 1 208 ? -2.252 53.844 -3.822 1 27.27 208 LEU B O 1
ATOM 3534 N N . VAL B 1 209 ? -2.074 53.469 -1.609 1 27.03 209 VAL B N 1
ATOM 3535 C CA . VAL B 1 209 ? -1.391 54.781 -1.577 1 27.03 209 VAL B CA 1
ATOM 3536 C C . VAL B 1 209 ? -0.029 54.656 -2.26 1 27.03 209 VAL B C 1
ATOM 3538 O O . VAL B 1 209 ? 0.4 55.562 -2.967 1 27.03 209 VAL B O 1
ATOM 3541 N N . THR B 1 210 ? 0.677 53.562 -1.937 1 27.94 210 THR B N 1
ATOM 3542 C CA . THR B 1 210 ? 2.098 53.844 -2.061 1 27.94 210 THR B CA 1
ATOM 3543 C C . THR B 1 210 ? 2.531 53.812 -3.523 1 27.94 210 THR B C 1
ATOM 3545 O O . THR B 1 210 ? 3.699 54.062 -3.834 1 27.94 210 THR B O 1
ATOM 3548 N N . TYR B 1 211 ? 1.67 53.312 -4.367 1 28.3 211 TYR B N 1
ATOM 3549 C CA . TYR B 1 211 ? 2.221 53.25 -5.715 1 28.3 211 TYR B CA 1
ATOM 3550 C C . TYR B 1 211 ? 2.58 54.625 -6.234 1 28.3 211 TYR B C 1
ATOM 3552 O O . TYR B 1 211 ? 3.035 54.781 -7.371 1 28.3 211 TYR B O 1
ATOM 3560 N N . LEU B 1 212 ? 1.991 55.656 -5.609 1 28.08 212 LEU B N 1
ATOM 3561 C CA . LEU B 1 212 ? 2.107 56.906 -6.355 1 28.08 212 LEU B CA 1
ATOM 3562 C C . LEU B 1 212 ? 3.557 57.375 -6.398 1 28.08 212 LEU B C 1
ATOM 3564 O O . LEU B 1 212 ? 3.955 58.062 -7.324 1 28.08 212 LEU B O 1
ATOM 3568 N N . TYR B 1 213 ? 4.23 57.219 -5.238 1 25.75 213 TYR B N 1
ATOM 3569 C CA . TYR B 1 213 ? 5.32 58.188 -5.082 1 25.75 213 TYR B CA 1
ATOM 3570 C C . TYR B 1 213 ? 6.508 57.781 -5.957 1 25.75 213 TYR B C 1
ATOM 3572 O O . TYR B 1 213 ? 7.406 58.594 -6.184 1 25.75 213 TYR B O 1
ATOM 3580 N N . ILE B 1 214 ? 6.73 56.5 -6.145 1 30.12 214 ILE B N 1
ATOM 3581 C CA . ILE B 1 214 ? 8.117 56.25 -6.523 1 30.12 214 ILE B CA 1
ATOM 3582 C C . ILE B 1 214 ? 8.344 56.688 -7.965 1 30.12 214 ILE B C 1
ATOM 3584 O O . ILE B 1 214 ? 9.344 56.312 -8.586 1 30.12 214 ILE B O 1
ATOM 3588 N N . SER B 1 215 ? 7.305 57.219 -8.609 1 26.69 215 SER B N 1
ATOM 3589 C CA . SER B 1 215 ? 7.594 57.5 -10.008 1 26.69 215 SER B CA 1
ATOM 3590 C C . SER B 1 215 ? 8.766 58.469 -10.141 1 26.69 215 SER B C 1
ATOM 3592 O O . SER B 1 215 ? 9.328 58.656 -11.219 1 26.69 215 SER B O 1
ATOM 3594 N N . ARG B 1 216 ? 8.797 59.531 -9.312 1 25.42 216 ARG B N 1
ATOM 3595 C CA . ARG B 1 216 ? 9.375 60.781 -9.781 1 25.42 216 ARG B CA 1
ATOM 3596 C C . ARG B 1 216 ? 10.898 60.719 -9.766 1 25.42 216 ARG B C 1
ATOM 3598 O O . ARG B 1 216 ? 11.57 61.656 -10.172 1 25.42 216 ARG B O 1
ATOM 3605 N N . VAL B 1 217 ? 11.508 59.938 -8.898 1 29.05 217 VAL B N 1
ATOM 3606 C CA . VAL B 1 217 ? 12.805 60.469 -8.484 1 29.05 217 VAL B CA 1
ATOM 3607 C C . VAL B 1 217 ? 13.844 60.188 -9.562 1 29.05 217 VAL B C 1
ATOM 3609 O O . VAL B 1 217 ? 14.773 59.406 -9.336 1 29.05 217 VAL B O 1
ATOM 3612 N N . SER B 1 218 ? 13.539 59.719 -10.789 1 23.33 218 SER B N 1
ATOM 3613 C CA . SER B 1 218 ? 14.664 59.25 -11.594 1 23.33 218 SER B CA 1
ATOM 3614 C C . SER B 1 218 ? 15.656 60.375 -11.844 1 23.33 218 SER B C 1
ATOM 3616 O O . SER B 1 218 ? 16.859 60.125 -11.992 1 23.33 218 SER B O 1
ATOM 3618 N N . THR B 1 219 ? 15.359 61.406 -12.594 1 26.17 219 THR B N 1
ATOM 3619 C CA . THR B 1 219 ? 16.156 61.844 -13.742 1 26.17 219 THR B CA 1
ATOM 3620 C C . THR B 1 219 ? 17.344 62.688 -13.297 1 26.17 219 THR B C 1
ATOM 3622 O O . THR B 1 219 ? 18.109 63.188 -14.133 1 26.17 219 THR B O 1
ATOM 3625 N N . SER B 1 220 ? 17.469 63.344 -12.156 1 25.3 220 SER B N 1
ATOM 3626 C CA . SER B 1 220 ? 18.281 64.562 -12.188 1 25.3 220 SER B CA 1
ATOM 3627 C C . SER B 1 220 ? 19.766 64.25 -12.125 1 25.3 220 SER B C 1
ATOM 3629 O O . SER B 1 220 ? 20.422 64.5 -11.117 1 25.3 220 SER B O 1
ATOM 3631 N N . CYS B 1 221 ? 20.406 63.094 -12.508 1 23.86 221 CYS B N 1
ATOM 3632 C CA . CYS B 1 221 ? 21.812 62.938 -12.164 1 23.86 221 CYS B CA 1
ATOM 3633 C C . CYS B 1 221 ? 22.641 64.125 -12.633 1 23.86 221 CYS B C 1
ATOM 3635 O O . CYS B 1 221 ? 22.219 64.875 -13.523 1 23.86 221 CYS B O 1
ATOM 3637 N N . ILE B 1 222 ? 24.109 63.906 -12.852 1 25.27 222 ILE B N 1
ATOM 3638 C CA . ILE B 1 222 ? 25.484 64.25 -12.5 1 25.27 222 ILE B CA 1
ATOM 3639 C C . ILE B 1 222 ? 26.062 65.188 -13.555 1 25.27 222 ILE B C 1
ATOM 3641 O O . ILE B 1 222 ? 26.125 64.875 -14.734 1 25.27 222 ILE B O 1
ATOM 3645 N N . LEU B 1 223 ? 26.094 66.5 -13.406 1 24.2 223 LEU B N 1
ATOM 3646 C CA . LEU B 1 223 ? 26.688 67.688 -14.078 1 24.2 223 LEU B CA 1
ATOM 3647 C C . LEU B 1 223 ? 28.203 67.5 -14.219 1 24.2 223 LEU B C 1
ATOM 3649 O O . LEU B 1 223 ? 28.859 67 -13.297 1 24.2 223 LEU B O 1
ATOM 3653 N N . PRO B 1 224 ? 28.875 67.625 -15.492 1 28.61 224 PRO B N 1
ATOM 3654 C CA . PRO B 1 224 ? 30.25 67.562 -15.977 1 28.61 224 PRO B CA 1
ATOM 3655 C C . PRO B 1 224 ? 31.156 68.562 -15.32 1 28.61 224 PRO B C 1
ATOM 3657 O O . PRO B 1 224 ? 30.859 69.812 -15.375 1 28.61 224 PRO B O 1
ATOM 3660 N N . LEU B 1 225 ? 31.703 68.438 -14.172 1 23.73 225 LEU B N 1
ATOM 3661 C CA . LEU B 1 225 ? 32.625 69.375 -13.531 1 23.73 225 LEU B CA 1
ATOM 3662 C C . LEU B 1 225 ? 33.844 69.625 -14.398 1 23.73 225 LEU B C 1
ATOM 3664 O O . LEU B 1 225 ? 34.438 68.688 -14.938 1 23.73 225 LEU B O 1
ATOM 3668 N N . GLN B 1 226 ? 34.25 70.875 -14.883 1 26.05 226 GLN B N 1
ATOM 3669 C CA . GLN B 1 226 ? 35.25 71.688 -15.578 1 26.05 226 GLN B CA 1
ATOM 3670 C C . GLN B 1 226 ? 36.594 71.688 -14.828 1 26.05 226 GLN B C 1
ATOM 3672 O O . GLN B 1 226 ? 36.688 72.188 -13.711 1 26.05 226 GLN B O 1
ATOM 3677 N N . LEU B 1 227 ? 37.406 70.688 -14.648 1 23.8 227 LEU B N 1
ATOM 3678 C CA . LEU B 1 227 ? 38.781 70.938 -14.203 1 23.8 227 LEU B CA 1
ATOM 3679 C C . LEU B 1 227 ? 39.562 71.812 -15.211 1 23.8 227 LEU B C 1
ATOM 3681 O O . LEU B 1 227 ? 39.469 71.562 -16.422 1 23.8 227 LEU B O 1
ATOM 3685 N N . ASP B 1 228 ? 40.094 73 -14.766 1 21.72 228 ASP B N 1
ATOM 3686 C CA . ASP B 1 228 ? 41.469 73.438 -14.953 1 21.72 228 ASP B CA 1
ATOM 3687 C C . ASP B 1 228 ? 42.469 72.438 -14.422 1 21.72 228 ASP B C 1
ATOM 3689 O O . ASP B 1 228 ? 42.219 71.75 -13.406 1 21.72 228 ASP B O 1
#

Secondary structure (DSSP, 8-state):
-----------SS-SEEEE---HHHIIIIIHHHHHHHHHTT--EEE-----TTS-HHHHHHHHHH-SEEEEEE-TTGGG-HHHHHHHHHHHHHHHTTS-EEEEEESSS-HHHHHHT-HHHHHHHHHHHHHTTS-STHHHHHHHHHHHHHTS--EEGGGSSSHHHHHHHHHHHHHHHHHHHHHHHHHS-----------GGG---SGGGTGGGGGGSSSSS--------/-----------SS-SEEEE---HHHIIIIIHHHHHHHHHTT--EEE-----S-S-HHHHHHHHHH-SEEEEEE-TTGGG-HHHHHHHHHHHHHHHTTS-EEEEEESSS-HHHHHHT-HHHHHHHHHHHHHTTS-STHHHHHHHHHHHHHTS--EEGGGSSSHHHHHHHHHHHHHHHHHHHHHHHHHS----------GGGG---SGGGTGGGGGGSTTS---------

Foldseek 3Di:
DPDPPPPPPPLPAAQEEEQADDPVCCVPLVVVLQVVCVVVPGGYDYDPPPDPPDDPPVLLVNLQSYAEYEYEDELCQLLDPVSLVSLLSNLVCVVVVRYHYAYEDEVHDLVCLLVVDDSSVVSNVVNCVVVVVPDCVSVSSNVSSNSNSVDHYHYQVVDPHSVVSSVVVSVVSVVSVVVSCVVCVVPPPPPPDPPVPPVVPPPPPPVPPDPPPPPPDPDDDDDPDPDD/DPPPPPPPPPLPAAQEEEQADDPVCCVPLVVVLQVVCVVVPGGYDYDPPPDDDDDPPVLLVNLQSYAEYEYEDELCQLLDPVSLVSLLSNLVCVVVVRYHYAYEDEVHDLVCLLVVDDSSVVSNVVNCVVVVVPDCVSVSSNVSSNSNSPDHYHYQVVDPHSVVSSVVVSVVSVVSVVVSCVVCVVPPPPPPDPPPCPVVPPPPPVVPPDVPPPPPDPDDDDDDDDDD

Radius of gyration: 32.98 Å; Cα contacts (8 Å, |Δi|>4): 519; chains: 2; bounding box: 66×118×125 Å

InterPro domains:
  IPR000157 Toll/interleukin-1 receptor homology (TIR) domain [PF01582] (15-178)
  IPR000157 Toll/interleukin-1 receptor homology (TIR) domain [PS50104] (12-177)
  IPR000157 Toll/interleukin-1 receptor homology (TIR) domain [SM00255] (13-151)
  IPR035897 Toll/interleukin-1 receptor homology (TIR) domain superfamily [G3DSA:3.40.50.10140] (8-179)
  IPR035897 Toll/interleukin-1 receptor homology (TIR) domain superfamily [SSF52200] (5-151)

Sequence (456 aa):
MEAPSSSNDIKEGPQVFINFRGAELRKTFISHLESALKRIGINAYIDSNEPAGEDLHKLFERIEESNVALAILSSRYTESNWCLKELVKIMECVEQDNLWVIPIFYKLDPSTVKGLDGDFGIQLWNLWRKKEGRDDRILKWDAALQGVTSKFGLVSETCRNDAAFVDDIITHVQNVLSKDLLLRGEHPKPRRRGARAKYWKIFPILFLVTYLYISRVSTSCILPLQLDMEAPSSSNDIKEGPQVFINFRGAELRKTFISHLESALKRIGINAYIDSNEPAGEDLHKLFERIEESNVALAILSSRYTESNWCLKELVKIMECVEQDNLWVIPIFYKLDPSTVKGLDGDFGIQLWNLWRKKEGRDDRILKWDAALQGVTSKFGLVSETCRNDAAFVDDIITHVQNVLSKDLLLRGEHPKPRRRGARAKYWKIFPILFLVTYLYISRVSTSCILPLQLD

Solvent-accessible surface area (backbone atoms only — not comparable to full-atom values): 26308 Å² total; per-residue (Å²): 134,79,73,78,73,76,70,76,75,67,72,89,51,38,44,28,28,52,46,60,54,56,71,65,46,46,28,38,65,47,30,41,44,51,51,54,36,46,74,76,71,44,46,67,43,64,82,77,74,63,76,74,78,65,54,68,61,57,58,50,48,50,54,62,53,10,51,32,33,38,41,44,41,37,69,60,29,44,64,34,70,64,46,44,53,50,43,38,52,50,46,53,35,35,75,68,71,53,32,44,68,37,33,30,22,46,84,40,59,67,64,38,60,69,65,41,38,68,67,40,25,50,33,36,52,51,45,38,51,72,71,66,55,76,59,71,54,60,58,49,48,48,50,30,47,47,54,46,67,70,40,75,61,48,53,41,80,82,35,90,25,46,41,58,34,44,51,51,49,51,54,50,51,52,50,51,52,52,51,49,48,60,59,23,76,75,50,68,71,76,74,77,68,86,69,76,72,75,60,76,70,69,67,75,76,69,76,68,62,71,76,64,68,76,72,71,73,73,80,76,71,90,69,81,76,76,78,135,134,82,73,80,74,76,69,75,76,67,72,89,50,39,45,28,28,50,45,61,55,56,71,66,45,46,29,38,64,46,30,43,44,52,51,54,36,46,72,75,70,44,47,69,42,63,82,77,74,64,78,77,79,67,54,69,61,56,58,50,47,50,55,64,52,10,52,31,34,38,42,43,42,36,69,59,30,45,64,35,70,64,46,44,52,48,43,38,52,50,48,53,35,35,74,69,72,54,31,45,67,36,33,31,22,46,83,38,60,67,64,38,59,67,65,41,38,68,65,41,24,51,34,35,51,50,46,40,51,72,71,65,54,76,57,70,55,60,59,50,45,48,48,30,47,46,53,46,67,70,42,74,59,48,54,41,82,81,35,90,27,46,42,58,34,43,52,50,50,50,54,50,51,53,52,51,52,51,50,49,48,61,57,24,76,75,50,67,70,75,74,76,67,86,73,77,70,72,61,75,68,69,66,75,75,66,76,66,59,68,73,64,65,76,70,69,78,68,74,82,79,87,82,87,82,83,77,131

Nearest PDB structures (foldseek):
  4c6r-assembly4_D  TM=9.439E-01  e=1.206E-16  Arabidopsis thaliana
  7xoz-assembly1_B  TM=9.210E-01  e=5.085E-15  Arabidopsis thaliana
  5ku7-assembly1_B  TM=9.211E-01  e=6.401E-14  Vitis rotundifolia
  7jlx-assembly1_D  TM=8.961E-01  e=1.608E-13  Nicotiana benthamiana
  7jlx-assembly1_A  TM=9.127E-01  e=5.385E-13  Nicotiana benthamiana

pLDDT: mean 77.45, std 27.22, range [21.72, 98.94]